Protein AF-A0A6B3N8L9-F1 (afdb_monomer_lite)

Foldseek 3Di:
DVVLVVCLVPADLEAEAADEPPDDQVVLCVQVVVQVSNVVSVRFKYKGFNGYFHPVLVVQLVVQLVVCLVVQHFNVVSLLRSLVSLCPDPPVRDNCSSVGIDMDGDDPRRGSDPDPPPCPPVLVVLVLVVLLCLLVVLQWDLQQDQAPPGHGDTFGLFLQDFFFWKFFQADLVPGGPDGPCVVVVVVVVVPPDPVVCVVVVVVPPDDDPPRDIDTVLVQDDFLAFEEEEEFPQQCLSSVLSNVSNLLSLVPHDPVSSPVSDDPDDTAPVSVSHDPANANEQEAEVLQCLPFDCVVAPLSSSLSVVVVVPDDPVSSVSVSVVVVVCLLVSRYAYEYEELVSNVDLVVSQVVLLRVCVSSVVSSRHHYYHYYYPQSCPSNVVSSSVHTYIYRFFDALVSLLSSQLSLLCRRDVVCSVVSSVQLSCQCHPVVVNVNLNSRNLSSVQVSSCCVPVVDDDPAVLVSLVSSLVSLQVSLPPDPDDGDDCLQQLLLLLQLLQVCVLVVHQWDFPVVSLVSLVVLCVVPVVSVSNVPDRSVVNVCCCVPRRVQKHFDNAFDQDPVRDTTTIMGGSDNVSSLSSPLVCLVVVRNVPPCVPLSVVLVVVQVVFDWDWDWDADVPDGIDTDTDGDDDSSVSVVVSSVVVVVPPD

Organism: NCBI:txid2607765

Sequence (643 aa):
DYFSEMFNQHRPSVVMLQACEGGTLSASQAFVGVASSIVEQNIPVVVAMQYEVNNSTASRFARRFYQQLAEDNPVDIAAQNGRRAIFNGPTQDRKRDFATPVIFMRVKDGYLFQSQEQINPNQQEIFIDYLSREAINHGSMPLPLLDSQGKPTSLPIEKLCIDLPLKLTHNPSHGIMGDVEDQGWLIRESFTSALLFDLAARSQSNQEGEEQTCRLSNQLESGARLVVVGDPGCGKTTLLSYLAHHYALRQLPEPLRNEFSTEQKESAFKDTLPDKPWITVTLVCRDLLEAKLDDGLIGLIKYQFRRRGYSDNKIQCLSDFIEQRMSRGEVLLLVDGLDEISIEEQRRKFAQFLDRQASMYAEMPMILTSRVVGFRGIQRVLDSFKHLNVAPLGIDEKKQFVEAWAKLVSAQDSALIVNQLESEVCYRREIAKLCENVLLLTLIAQMLLLDKQLSRRRVDVYRRAIQLMIERQRKGKGLPLIINEVCPHLEHLAYRMRLDGAQHWIETRVIEVIKDVRKHEKEVIELQRRTPDEWLDAVINQLGVLNIAGSSEEDERGLERHAIQFFHQSFQEYFAAQALRHNRGVYDNTGILSRLHQKVHELDIVERQIESLGTGQKIEPVVAGHWQEVVRFLISTLDQQGK

Radius of gyration: 32.93 Å; chains: 1; bounding box: 92×61×105 Å

pLDDT: mean 73.94, std 18.52, range [26.25, 98.12]

InterPro domains:
  IPR007111 NACHT nucleoside triphosphatase [PF05729] (226-406)
  IPR024983 CHAT domain [PF12770] (12-93)
  IPR027417 P-loop containing nucleoside triphosphate hydrolase [G3DSA:3.40.50.300] (177-387)
  IPR027417 P-loop containing nucleoside triphosphate hydrolase [SSF52540] (216-476)

Secondary structure (DSSP, 8-state):
-HHHHGGGT---SEEEE---TTS-HHHHHHHHHHHHHHHHTT-SEEEEESS---HHHHHHHHHHHHHHHHTT--HHHHHHHHHHHHHTS-TTS-TTGGG-EEEEE--SS--SS-------HHHHHHHHHHHHHHHHHHSEEEEEEE-TTS-EEEEEHHHH-----EEEEEBTTTB----HHHHHHHHHHT--HHHHHHHHHHH-SS------EE-SGGG--TT-EEEEE--TTSSHHHHHHHHHHHHHHHHS-HHHHHHHS--S---TTGGGS----PEEEEEEGGGGTT--GGGHHHHHHHHHHHHTT--HHHHHHHHHHHHHHHHTT-EEEEEE-GGG--SHHHHHHHHHHHHHHHHHTTTS-EEEEE-HHHHHTTGGGGTTSEEEEEPPP-HHHHHHHHHHHHHHH-TTTHHHHHHHHHIIIII-HHHHTGGGSHHHHHHHHHHHHHHSS--SSHHHHHHHHHHHHHHHGGGSSSPPP-HHHHHHHHHHHHHHHHHTT-SEEEHHHHHHHHHHHHHHSTT-GGGGSS-HHHHHHIIIIII-SEEEEEEEEE-TTS-EEEEEEESSHHHHHHHHHHHHHTTTT-SS-HHHHHHHHHHHHTS-EEEEEEEETTTEEEEEEEEPS-HHHHHHHHHHTTTTS--

Structure (mmCIF, N/CA/C/O backbone):
data_AF-A0A6B3N8L9-F1
#
_entry.id   AF-A0A6B3N8L9-F1
#
loop_
_atom_site.group_PDB
_atom_site.id
_atom_site.type_symbol
_atom_site.label_atom_id
_atom_site.label_alt_id
_atom_site.label_comp_id
_atom_site.label_asym_id
_atom_site.label_entity_id
_atom_site.label_seq_id
_atom_site.pdbx_PDB_ins_code
_atom_site.Cartn_x
_atom_site.Cartn_y
_atom_site.Cartn_z
_atom_site.occupancy
_atom_site.B_iso_or_equiv
_atom_site.auth_seq_id
_atom_site.auth_comp_id
_atom_site.auth_asym_id
_atom_site.auth_atom_id
_atom_site.pdbx_PDB_model_num
ATOM 1 N N . ASP A 1 1 ? -43.735 -13.382 22.989 1.00 52.44 1 ASP A N 1
ATOM 2 C CA . ASP A 1 1 ? -43.328 -13.029 21.615 1.00 52.44 1 ASP A CA 1
ATOM 3 C C . ASP A 1 1 ? -43.578 -11.555 21.301 1.00 52.44 1 ASP A C 1
ATOM 5 O O . ASP A 1 1 ? -42.611 -10.813 21.227 1.00 52.44 1 ASP A O 1
ATOM 9 N N . TYR A 1 2 ? -44.823 -11.060 21.273 1.00 62.78 2 TYR A N 1
ATOM 10 C CA . TYR A 1 2 ? -45.087 -9.629 20.994 1.00 62.78 2 TYR A CA 1
ATOM 11 C C . TYR A 1 2 ? -44.359 -8.639 21.937 1.00 62.78 2 TYR A C 1
ATOM 13 O O . TYR A 1 2 ? -43.758 -7.667 21.495 1.00 62.78 2 TYR A O 1
ATOM 21 N N . PHE A 1 3 ? -44.356 -8.896 23.252 1.00 65.88 3 PHE A N 1
ATOM 22 C CA . PHE A 1 3 ? -43.686 -8.017 24.226 1.00 65.88 3 PHE A CA 1
ATOM 23 C C . PHE A 1 3 ? -42.153 -8.025 24.095 1.00 65.88 3 PHE A C 1
ATOM 25 O O . PHE A 1 3 ? -41.511 -7.005 24.326 1.00 65.88 3 PHE A O 1
ATOM 32 N N . SER A 1 4 ? -41.557 -9.156 23.704 1.00 62.12 4 SER A N 1
ATOM 33 C CA . SER A 1 4 ? -40.111 -9.256 23.477 1.00 62.12 4 SER A CA 1
ATOM 34 C C . SER A 1 4 ? -39.675 -8.516 22.207 1.00 62.12 4 SER A C 1
ATOM 36 O O . SER A 1 4 ? -38.601 -7.925 22.197 1.00 62.12 4 SER A O 1
ATOM 38 N N . GLU A 1 5 ? -40.521 -8.469 21.172 1.00 64.56 5 GLU A N 1
ATOM 39 C CA . GLU A 1 5 ? -40.238 -7.742 19.924 1.00 64.56 5 GLU A CA 1
ATOM 40 C C . GLU A 1 5 ? -40.158 -6.218 20.115 1.00 64.56 5 GLU A C 1
ATOM 42 O O . GLU A 1 5 ? -39.411 -5.550 19.398 1.00 64.56 5 GLU A O 1
ATOM 47 N N . MET A 1 6 ? -40.848 -5.654 21.117 1.00 64.88 6 MET A N 1
ATOM 48 C CA . MET A 1 6 ? -40.787 -4.215 21.426 1.00 64.88 6 MET A CA 1
ATOM 49 C C . MET A 1 6 ? -39.374 -3.739 21.813 1.00 64.88 6 MET A C 1
ATOM 51 O O . MET A 1 6 ? -39.039 -2.568 21.616 1.00 64.88 6 MET A O 1
ATOM 55 N N . PHE A 1 7 ? -38.518 -4.636 22.311 1.00 65.50 7 PHE A N 1
ATOM 56 C CA . PHE A 1 7 ? -37.141 -4.314 22.699 1.00 65.50 7 PHE A CA 1
ATOM 57 C C . PHE A 1 7 ? -36.158 -4.245 21.519 1.00 65.50 7 PHE A C 1
ATOM 59 O O . PHE A 1 7 ? -35.003 -3.862 21.700 1.00 65.50 7 PHE A O 1
ATOM 66 N N . ASN A 1 8 ? -36.605 -4.530 20.292 1.00 63.41 8 ASN A N 1
ATOM 67 C CA . ASN A 1 8 ? -35.781 -4.329 19.098 1.00 63.41 8 ASN A CA 1
ATOM 68 C C . ASN A 1 8 ? -35.547 -2.844 18.779 1.00 63.41 8 ASN A C 1
ATOM 70 O O . ASN A 1 8 ? -34.531 -2.517 18.171 1.00 63.41 8 ASN A O 1
ATOM 74 N N . GLN A 1 9 ? -36.444 -1.951 19.217 1.00 61.16 9 GLN A N 1
ATOM 75 C CA . GLN A 1 9 ? -36.319 -0.501 19.010 1.00 61.16 9 GLN A CA 1
ATOM 76 C C . GLN A 1 9 ? -35.618 0.216 20.173 1.00 61.16 9 GLN A C 1
ATOM 78 O O . GLN A 1 9 ? -34.872 1.162 19.944 1.00 61.16 9 GLN A O 1
ATOM 83 N N . HIS A 1 10 ? -35.837 -0.231 21.414 1.00 63.59 10 HIS A N 1
ATOM 84 C CA . HIS A 1 10 ? -35.222 0.335 22.619 1.00 63.59 10 HIS A CA 1
ATOM 85 C C . HIS A 1 10 ? -34.675 -0.797 23.491 1.00 63.59 10 HIS A C 1
ATOM 87 O O . HIS A 1 10 ? -35.439 -1.645 23.950 1.00 63.59 10 HIS A O 1
ATOM 93 N N . ARG A 1 11 ? -33.359 -0.797 23.736 1.00 75.25 11 ARG A N 1
ATOM 94 C CA . ARG A 1 11 ? -32.646 -1.873 24.444 1.00 75.25 11 ARG A CA 1
ATOM 95 C C . ARG A 1 11 ? -32.203 -1.431 25.844 1.00 75.25 11 ARG A C 1
ATOM 97 O O . ARG A 1 11 ? -31.088 -0.935 25.993 1.00 75.25 11 ARG A O 1
ATOM 104 N N . PRO A 1 12 ? -33.050 -1.563 26.878 1.00 81.88 12 PRO A N 1
ATOM 105 C CA . PRO A 1 12 ? -32.635 -1.290 28.250 1.00 81.88 12 PRO A CA 1
ATOM 106 C C . PRO A 1 12 ? -31.583 -2.304 28.724 1.00 81.88 12 PRO A C 1
ATOM 108 O O . PRO A 1 12 ? -31.676 -3.492 28.426 1.00 81.88 12 PRO A O 1
ATOM 111 N N . SER A 1 13 ? -30.611 -1.859 29.526 1.00 83.06 13 SER A N 1
ATOM 112 C CA . SER A 1 13 ? -29.574 -2.749 30.078 1.00 83.06 13 SER A CA 1
ATOM 113 C C . SER A 1 13 ? -30.120 -3.738 31.115 1.00 83.06 13 SER A C 1
ATOM 115 O O . SER A 1 13 ? -29.553 -4.809 31.319 1.00 83.06 13 SER A O 1
ATOM 117 N N . VAL A 1 14 ? -31.231 -3.380 31.767 1.00 87.75 14 VAL A N 1
ATOM 118 C CA . VAL A 1 14 ? -31.923 -4.199 32.767 1.00 87.75 14 VAL A CA 1
ATOM 119 C C . VAL A 1 14 ? -33.425 -4.133 32.529 1.00 87.75 14 VAL A C 1
ATOM 121 O O . VAL A 1 14 ? -33.992 -3.042 32.493 1.00 87.75 14 VAL A O 1
ATOM 124 N N . VAL A 1 15 ? -34.082 -5.290 32.467 1.00 88.50 15 VAL A N 1
ATOM 125 C CA . VAL A 1 15 ? -35.550 -5.405 32.506 1.00 88.50 15 VAL A CA 1
ATOM 126 C C . VAL A 1 15 ? -35.963 -6.134 33.782 1.00 88.50 15 VAL A C 1
ATOM 128 O O . VAL A 1 15 ? -35.418 -7.186 34.101 1.00 88.50 15 VAL A O 1
ATOM 131 N N . MET A 1 16 ? -36.936 -5.598 34.520 1.00 87.88 16 MET A N 1
ATOM 132 C CA . MET A 1 16 ? -37.490 -6.252 35.709 1.00 87.88 16 MET A CA 1
ATOM 133 C C . MET A 1 16 ? -38.973 -6.569 35.500 1.00 87.88 16 MET A C 1
ATOM 135 O O . MET A 1 16 ? -39.784 -5.662 35.336 1.00 87.88 16 MET A O 1
ATOM 139 N N . LEU A 1 17 ? -39.325 -7.855 35.523 1.00 85.56 17 LEU A N 1
ATOM 140 C CA . LEU A 1 17 ? -40.692 -8.357 35.390 1.00 85.56 17 LEU A CA 1
ATOM 141 C C . LEU A 1 17 ? -41.288 -8.612 36.781 1.00 85.56 17 LEU A C 1
ATOM 143 O O . LEU A 1 17 ? -40.797 -9.464 37.529 1.00 85.56 17 LEU A O 1
ATOM 147 N N . GLN A 1 18 ? -42.344 -7.873 37.127 1.00 77.00 18 GLN A N 1
ATOM 148 C CA . GLN A 1 18 ? -43.022 -7.953 38.425 1.00 77.00 18 GLN A CA 1
ATOM 149 C C . GLN A 1 18 ? -44.478 -8.415 38.257 1.00 77.00 18 GLN A C 1
ATOM 151 O O . GLN A 1 18 ? -45.218 -7.853 37.452 1.00 77.00 18 GLN A O 1
ATOM 156 N N . ALA A 1 19 ? -44.893 -9.419 39.038 1.00 63.34 19 ALA A N 1
ATOM 157 C CA . ALA A 1 19 ? -46.293 -9.823 39.189 1.00 63.34 19 ALA A CA 1
ATOM 158 C C . ALA A 1 19 ? -46.851 -9.223 40.489 1.00 63.34 19 ALA A C 1
ATOM 160 O O . ALA A 1 19 ? -46.393 -9.592 41.570 1.00 63.34 19 ALA A O 1
ATOM 161 N N . CYS A 1 20 ? -47.814 -8.304 40.397 1.00 57.25 20 CYS A N 1
ATOM 162 C CA . CYS A 1 20 ? -48.511 -7.759 41.567 1.00 57.25 20 CYS A CA 1
ATOM 163 C C . CYS A 1 20 ? -49.583 -8.744 42.072 1.00 57.25 20 CYS A C 1
ATOM 165 O O . CYS A 1 20 ? -50.120 -9.520 41.285 1.00 57.25 20 CYS A O 1
ATOM 167 N N . GLU A 1 21 ? -49.983 -8.625 43.343 1.00 50.91 21 GLU A N 1
ATOM 168 C CA . GLU A 1 21 ? -51.028 -9.425 44.030 1.00 50.91 21 GLU A CA 1
ATOM 169 C C . GLU A 1 21 ? -52.417 -9.470 43.340 1.00 50.91 21 GLU A C 1
ATOM 171 O O . GLU A 1 21 ? -53.303 -10.189 43.788 1.00 50.91 21 GLU A O 1
ATOM 176 N N . GLY A 1 22 ? -52.635 -8.710 42.259 1.00 51.59 22 GLY A N 1
ATOM 177 C CA . GLY A 1 22 ? -53.852 -8.758 41.436 1.00 51.59 22 GLY A CA 1
ATOM 178 C C . GLY A 1 22 ? -53.765 -9.651 40.187 1.00 51.59 22 GLY A C 1
ATOM 179 O O . GLY A 1 22 ? -54.732 -9.719 39.431 1.00 51.59 22 GLY A O 1
ATOM 180 N N . GLY A 1 23 ? -52.617 -10.286 39.923 1.00 51.19 23 GLY A N 1
ATOM 181 C CA . GLY A 1 23 ? -52.418 -11.218 38.807 1.00 51.19 23 GLY A CA 1
ATOM 182 C C . GLY A 1 23 ? -52.757 -12.660 39.189 1.00 51.19 23 GLY A C 1
ATOM 183 O O . GLY A 1 23 ? -52.690 -13.025 40.353 1.00 51.19 23 GLY A O 1
ATOM 184 N N . THR A 1 24 ? -53.133 -13.498 38.220 1.00 51.50 24 THR A N 1
ATOM 185 C CA . THR A 1 24 ? -53.333 -14.936 38.471 1.00 51.50 24 THR A CA 1
ATOM 186 C C . THR A 1 24 ? -51.985 -15.658 38.590 1.00 51.50 24 THR A C 1
ATOM 188 O O . THR A 1 24 ? -51.046 -15.312 37.874 1.00 51.50 24 THR A O 1
ATOM 191 N N . LEU A 1 25 ? -51.913 -16.738 39.381 1.00 50.72 25 LEU A N 1
ATOM 192 C CA . LEU A 1 25 ? -50.757 -17.655 39.493 1.00 50.72 25 LEU A CA 1
ATOM 193 C C . LEU A 1 25 ? -50.163 -18.107 38.137 1.00 50.72 25 LEU A C 1
ATOM 195 O O . LEU A 1 25 ? -48.996 -18.485 38.070 1.00 50.72 25 LEU A O 1
ATOM 199 N N . SER A 1 26 ? -50.941 -18.051 37.049 1.00 54.88 26 SER A N 1
ATOM 200 C CA . SER A 1 26 ? -50.473 -18.346 35.686 1.00 54.88 26 SER A CA 1
ATOM 201 C C . SER A 1 26 ? -49.479 -17.310 35.129 1.00 54.88 26 SER A C 1
ATOM 203 O O . SER A 1 26 ? -48.618 -17.656 34.322 1.00 54.88 26 SER A O 1
ATOM 205 N N . ALA A 1 27 ? -49.545 -16.053 35.584 1.00 57.97 27 ALA A N 1
ATOM 206 C CA . ALA A 1 27 ? -48.723 -14.954 35.078 1.00 57.97 27 ALA A CA 1
ATOM 207 C C . ALA A 1 27 ? -47.275 -14.992 35.602 1.00 57.97 27 ALA A C 1
ATOM 209 O O . ALA A 1 27 ? -46.342 -14.709 34.853 1.00 57.97 27 ALA A O 1
ATOM 210 N N . SER A 1 28 ? -47.062 -15.388 36.861 1.00 58.94 28 SER A N 1
ATOM 211 C CA . SER A 1 28 ? -45.720 -15.479 37.463 1.00 58.94 28 SER A CA 1
ATOM 212 C C . SER A 1 28 ? -44.888 -16.617 36.857 1.00 58.94 28 SER A C 1
ATOM 214 O O . SER A 1 28 ? -43.706 -16.436 36.568 1.00 58.94 28 SER A O 1
ATOM 216 N N . GLN A 1 29 ? -45.519 -17.754 36.547 1.00 61.03 29 GLN A N 1
ATOM 217 C CA . GLN A 1 29 ? -44.876 -18.842 35.801 1.00 61.03 29 GLN A CA 1
ATOM 218 C C . GLN A 1 29 ? -44.594 -18.458 34.339 1.00 61.03 29 GLN A C 1
ATOM 220 O O . GLN A 1 29 ? -43.542 -18.817 33.806 1.00 61.03 29 GLN A O 1
ATOM 225 N N . ALA A 1 30 ? -45.473 -17.671 33.705 1.00 60.91 30 ALA A N 1
ATOM 226 C CA . ALA A 1 30 ? -45.248 -17.162 32.352 1.00 60.91 30 ALA A CA 1
ATOM 227 C C . ALA A 1 30 ? -44.034 -16.215 32.266 1.00 60.91 30 ALA A C 1
ATOM 229 O O . ALA A 1 30 ? -43.333 -16.210 31.252 1.00 60.91 30 ALA A O 1
ATOM 230 N N . PHE A 1 31 ? -43.718 -15.461 33.327 1.00 69.75 31 PHE A N 1
ATOM 231 C CA . PHE A 1 31 ? -42.581 -14.533 33.324 1.00 69.75 31 PHE A CA 1
ATOM 232 C C . PHE A 1 31 ? -41.213 -15.203 33.246 1.00 69.75 31 PHE A C 1
ATOM 234 O O . PHE A 1 31 ? -40.304 -14.611 32.677 1.00 69.75 31 PHE A O 1
ATOM 241 N N . VAL A 1 32 ? -41.053 -16.434 33.730 1.00 68.38 32 VAL A N 1
ATOM 242 C CA . VAL A 1 32 ? -39.800 -17.198 33.574 1.00 68.38 32 VAL A CA 1
ATOM 243 C C . VAL A 1 32 ? -39.553 -17.529 32.091 1.00 68.38 32 VAL A C 1
ATOM 245 O O . VAL A 1 32 ? -38.437 -17.373 31.590 1.00 68.38 32 VAL A O 1
ATOM 248 N N . GLY A 1 33 ? -40.608 -17.915 31.362 1.00 72.75 33 GLY A N 1
ATOM 249 C CA . GLY A 1 33 ? -40.542 -18.175 29.918 1.00 72.75 33 GLY A CA 1
ATOM 250 C C . GLY A 1 33 ? -40.330 -16.901 29.093 1.00 72.75 33 GLY A C 1
ATOM 251 O O . GLY A 1 33 ? -39.478 -16.862 28.202 1.00 72.75 33 GLY A O 1
ATOM 252 N N . VAL A 1 34 ? -41.037 -15.821 29.442 1.00 78.94 34 VAL A N 1
ATOM 253 C CA . VAL A 1 34 ? -40.865 -14.507 28.801 1.00 78.94 34 VAL A CA 1
ATOM 254 C C . VAL A 1 34 ? -39.475 -13.929 29.081 1.00 78.94 34 VAL A C 1
ATOM 256 O O . VAL A 1 34 ? -38.860 -13.387 28.171 1.00 78.94 34 VAL A O 1
ATOM 259 N N . ALA A 1 35 ? -38.937 -14.077 30.293 1.00 82.31 35 ALA A N 1
ATOM 260 C CA . ALA A 1 35 ? -37.607 -13.578 30.641 1.00 82.31 35 ALA A CA 1
ATOM 261 C C . ALA A 1 35 ? -36.502 -14.236 29.813 1.00 82.31 35 ALA A C 1
ATOM 263 O O . ALA A 1 35 ? -35.620 -13.537 29.320 1.00 82.31 35 ALA A O 1
ATOM 264 N N . SER A 1 36 ? -36.593 -15.552 29.603 1.00 80.00 36 SER A N 1
ATOM 265 C CA . SER A 1 36 ? -35.663 -16.284 28.734 1.00 80.00 36 SER A CA 1
ATOM 266 C C . SER A 1 36 ? -35.708 -15.736 27.302 1.00 80.00 36 SER A C 1
ATOM 268 O O . SER A 1 36 ? -34.669 -15.409 26.734 1.00 80.00 36 SER A O 1
ATOM 270 N N . SER A 1 37 ? -36.916 -15.502 26.776 1.00 80.56 37 SER A N 1
ATOM 271 C CA . SER A 1 37 ? -37.121 -14.940 25.431 1.00 80.56 37 SER A CA 1
ATOM 272 C C . SER A 1 37 ? -36.623 -13.491 25.304 1.00 80.56 37 SER A C 1
ATOM 274 O O . SER A 1 37 ? -36.092 -13.103 24.270 1.00 80.56 37 SER A O 1
ATOM 276 N N . ILE A 1 38 ? -36.764 -12.664 26.349 1.00 83.00 38 ILE A N 1
ATOM 277 C CA . ILE A 1 38 ? -36.260 -11.277 26.353 1.00 83.00 38 ILE A CA 1
ATOM 278 C C . ILE A 1 38 ? -34.725 -11.254 26.368 1.00 83.00 38 ILE A C 1
ATOM 280 O O . ILE A 1 38 ? -34.119 -10.443 25.671 1.00 83.00 38 ILE A O 1
ATOM 284 N N . VAL A 1 39 ? -34.083 -12.152 27.122 1.00 82.56 39 VAL A N 1
ATOM 285 C CA . VAL A 1 39 ? -32.616 -12.267 27.127 1.00 82.56 39 VAL A CA 1
ATOM 286 C C . VAL A 1 39 ? -32.080 -12.700 25.759 1.00 82.56 39 VAL A C 1
ATOM 288 O O . VAL A 1 39 ? -31.029 -12.217 25.334 1.00 82.56 39 VAL A O 1
ATOM 291 N N . GLU A 1 40 ? -32.807 -13.546 25.026 1.00 79.19 40 GLU A N 1
ATOM 292 C CA . GLU A 1 40 ? -32.462 -13.919 23.647 1.00 79.19 40 GLU A CA 1
ATOM 293 C C . GLU A 1 40 ? -32.507 -12.730 22.665 1.00 79.19 40 GLU A C 1
ATOM 295 O O . GLU A 1 40 ? -31.753 -12.721 21.695 1.00 79.19 40 GLU A O 1
ATOM 300 N N . GLN A 1 41 ? -33.279 -11.673 22.953 1.00 77.88 41 GLN A N 1
ATOM 301 C CA . GLN A 1 41 ? -33.358 -10.438 22.149 1.00 77.88 41 GLN A CA 1
ATOM 302 C C . GLN A 1 41 ? -32.256 -9.405 22.481 1.00 77.88 41 GLN A C 1
ATOM 304 O O . GLN A 1 41 ? -32.449 -8.199 22.335 1.00 77.88 41 GLN A O 1
ATOM 309 N N . ASN A 1 42 ? -31.074 -9.856 22.916 1.00 72.75 42 ASN A N 1
ATOM 310 C CA . ASN A 1 42 ? -29.923 -9.012 23.283 1.00 72.75 42 ASN A CA 1
ATOM 311 C C . ASN A 1 42 ? -30.150 -8.050 24.468 1.00 72.75 42 ASN A C 1
ATOM 313 O O . ASN A 1 42 ? -29.452 -7.040 24.578 1.00 72.75 42 ASN A O 1
ATOM 317 N N . ILE A 1 43 ? -31.066 -8.364 25.389 1.00 83.00 43 ILE A N 1
ATOM 318 C CA . ILE A 1 43 ? -31.145 -7.663 26.678 1.00 83.00 43 ILE A CA 1
ATOM 319 C C . ILE A 1 43 ? -30.102 -8.253 27.646 1.00 83.00 43 ILE A C 1
ATOM 321 O O . ILE A 1 43 ? -30.127 -9.463 27.887 1.00 83.00 43 ILE A O 1
ATOM 325 N N . PRO A 1 44 ? -29.188 -7.441 28.221 1.00 85.19 44 PRO A N 1
ATOM 326 C CA . PRO A 1 44 ? -28.083 -7.954 29.036 1.00 85.19 44 PRO A CA 1
ATOM 327 C C . PRO A 1 44 ? -28.533 -8.724 30.282 1.00 85.19 44 PRO A C 1
ATOM 329 O O . PRO A 1 44 ? -27.976 -9.784 30.588 1.00 85.19 44 PRO A O 1
ATOM 332 N N . VAL A 1 45 ? -29.530 -8.188 30.996 1.00 90.75 45 VAL A N 1
ATOM 333 C CA . VAL A 1 45 ? -30.033 -8.733 32.262 1.00 90.75 45 VAL A CA 1
ATOM 334 C C . VAL A 1 45 ? -31.550 -8.598 32.343 1.00 90.75 45 VAL A C 1
ATOM 336 O O . VAL A 1 45 ? -32.107 -7.514 32.161 1.00 90.75 45 VAL A O 1
ATOM 339 N N . VAL A 1 46 ? -32.216 -9.694 32.701 1.00 90.38 46 VAL A N 1
ATOM 340 C CA . VAL A 1 46 ? -33.641 -9.724 33.033 1.00 90.38 46 VAL A CA 1
ATOM 341 C C . VAL A 1 46 ? -33.822 -10.320 34.423 1.00 90.38 46 VAL A C 1
ATOM 343 O O . VAL A 1 46 ? -33.351 -11.418 34.710 1.00 90.38 46 VAL A O 1
ATOM 346 N N . VAL A 1 47 ? -34.531 -9.607 35.293 1.00 90.44 47 VAL A N 1
ATOM 347 C CA . VAL A 1 47 ? -34.959 -10.119 36.598 1.00 90.44 47 VAL A CA 1
ATOM 348 C C . VAL A 1 47 ? -36.443 -10.447 36.529 1.00 90.44 47 VAL A C 1
ATOM 350 O O . VAL A 1 47 ? -37.242 -9.574 36.204 1.00 90.44 47 VAL A O 1
ATOM 353 N N . ALA A 1 48 ? -36.825 -11.675 36.867 1.00 89.44 48 ALA A N 1
ATOM 354 C CA . ALA A 1 48 ? -38.219 -12.108 36.888 1.00 89.44 48 ALA A CA 1
ATOM 355 C C . ALA A 1 48 ? -38.620 -12.644 38.264 1.00 89.44 48 ALA A C 1
ATOM 357 O O . ALA A 1 48 ? -37.877 -13.398 38.892 1.00 89.44 48 ALA A O 1
ATOM 358 N N . MET A 1 49 ? -39.811 -12.264 38.725 1.00 85.81 49 MET A N 1
ATOM 359 C CA . MET A 1 49 ? -40.402 -12.801 39.953 1.00 85.81 49 MET A CA 1
ATOM 360 C C . MET A 1 49 ? -41.100 -14.136 39.652 1.00 85.81 49 MET A C 1
ATOM 362 O O . MET A 1 49 ? -42.117 -14.157 38.963 1.00 85.81 49 MET A O 1
ATOM 366 N N . GLN A 1 50 ? -40.558 -15.247 40.162 1.00 77.25 50 GLN A N 1
ATOM 367 C CA . GLN A 1 50 ? -41.076 -16.605 39.918 1.00 77.25 50 GLN A CA 1
ATOM 368 C C . GLN A 1 50 ? -42.415 -16.898 40.626 1.00 77.25 50 GLN A C 1
ATOM 370 O O . GLN A 1 50 ? -43.170 -17.765 40.191 1.00 77.25 50 GLN A O 1
ATOM 375 N N . TYR A 1 51 ? -42.717 -16.182 41.710 1.00 77.75 51 TYR A N 1
ATOM 376 C CA . TYR A 1 51 ? -43.936 -16.312 42.510 1.00 77.75 51 TYR A CA 1
ATOM 377 C C . TYR A 1 51 ? -44.572 -14.935 42.727 1.00 77.75 51 TYR A C 1
ATOM 379 O O . TYR A 1 51 ? -43.928 -13.903 42.530 1.00 77.75 51 TYR A O 1
ATOM 387 N N . GLU A 1 52 ? -45.835 -14.914 43.149 1.00 73.88 52 GLU A N 1
ATOM 388 C CA . GLU A 1 52 ? -46.497 -13.677 43.568 1.00 73.88 52 GLU A CA 1
ATOM 389 C C . GLU A 1 52 ? -45.798 -13.084 44.796 1.00 73.88 52 GLU A C 1
ATOM 391 O O . GLU A 1 52 ? -45.504 -13.788 45.765 1.00 73.88 52 GLU A O 1
ATOM 396 N N . VAL A 1 53 ? -45.529 -11.780 44.739 1.00 77.06 53 VAL A N 1
ATOM 397 C CA . VAL A 1 53 ? -44.903 -11.011 45.818 1.00 77.06 53 VAL A CA 1
ATOM 398 C C . VAL A 1 53 ? -45.660 -9.714 46.028 1.00 77.06 53 VAL A C 1
ATOM 400 O O . VAL A 1 53 ? -46.184 -9.122 45.084 1.00 77.06 53 VAL A O 1
ATOM 403 N N . ASN A 1 54 ? -45.682 -9.237 47.270 1.00 80.38 54 ASN A N 1
ATOM 404 C CA . ASN A 1 54 ? -46.244 -7.927 47.553 1.00 80.38 54 ASN A CA 1
ATOM 405 C C . ASN A 1 54 ? -45.384 -6.816 46.907 1.00 80.38 54 ASN A C 1
ATOM 407 O O . ASN A 1 54 ? -44.165 -6.944 46.717 1.00 80.38 54 ASN A O 1
ATOM 411 N N . ASN A 1 55 ? -46.014 -5.682 46.593 1.00 80.50 55 ASN A N 1
ATOM 412 C CA . ASN A 1 55 ? -45.319 -4.551 45.968 1.00 80.50 55 ASN A CA 1
ATOM 413 C C . ASN A 1 55 ? -44.193 -3.995 46.852 1.00 80.50 55 ASN A C 1
ATOM 415 O O . ASN A 1 55 ? -43.186 -3.506 46.335 1.00 80.50 55 ASN A O 1
ATOM 419 N N . SER A 1 56 ? -44.321 -4.085 48.179 1.00 82.88 56 SER A N 1
ATOM 420 C CA . SER A 1 56 ? -43.284 -3.650 49.122 1.00 82.88 56 SER A CA 1
ATOM 421 C C . SER A 1 56 ? -42.007 -4.493 49.045 1.00 82.88 56 SER A C 1
ATOM 423 O O . SER A 1 56 ? -40.910 -3.943 49.137 1.00 82.88 56 SER A O 1
ATOM 425 N N . THR A 1 57 ? -42.127 -5.799 48.821 1.00 84.31 57 THR A N 1
ATOM 426 C CA . THR A 1 57 ? -41.033 -6.767 48.663 1.00 84.31 57 THR A CA 1
ATOM 427 C C . THR A 1 57 ? -40.351 -6.554 47.326 1.00 84.31 57 THR A C 1
ATOM 429 O O . THR A 1 57 ? -39.128 -6.395 47.284 1.00 84.31 57 THR A O 1
ATOM 432 N N . ALA A 1 58 ? -41.133 -6.454 46.246 1.00 84.69 58 ALA A N 1
ATOM 433 C CA . ALA A 1 58 ? -40.612 -6.171 44.912 1.00 84.69 58 ALA A CA 1
ATOM 434 C C . ALA A 1 58 ? -39.863 -4.826 44.872 1.00 84.69 58 ALA A C 1
ATOM 436 O O . ALA A 1 58 ? -38.736 -4.751 44.380 1.00 84.69 58 ALA A O 1
ATOM 437 N N . SER A 1 59 ? -40.433 -3.784 45.486 1.00 87.06 59 SER A N 1
ATOM 438 C CA . SER A 1 59 ? -39.802 -2.461 45.592 1.00 87.06 59 SER A CA 1
ATOM 439 C C . SER A 1 59 ? -38.524 -2.489 46.426 1.00 87.06 59 SER A C 1
ATOM 441 O O . SER A 1 59 ? -37.547 -1.816 46.095 1.00 87.06 59 SER A O 1
ATOM 443 N N . ARG A 1 60 ? -38.491 -3.275 47.509 1.00 88.50 60 ARG A N 1
ATOM 444 C CA . ARG A 1 60 ? -37.296 -3.401 48.351 1.00 88.50 60 ARG A CA 1
ATOM 445 C C . ARG A 1 60 ? -36.163 -4.109 47.623 1.00 88.50 60 ARG A C 1
ATOM 447 O O . ARG A 1 60 ? -35.025 -3.642 47.702 1.00 88.50 60 ARG A O 1
ATOM 454 N N . PHE A 1 61 ? -36.478 -5.191 46.912 1.00 91.12 61 PHE A N 1
ATOM 455 C CA . PHE A 1 61 ? -35.520 -5.857 46.040 1.00 91.12 61 PHE A CA 1
ATOM 456 C C . PHE A 1 61 ? -34.982 -4.879 45.003 1.00 91.12 61 PHE A C 1
ATOM 458 O O . PHE A 1 61 ? -33.776 -4.662 44.963 1.00 91.12 61 PHE A O 1
ATOM 465 N N . ALA A 1 62 ? -35.868 -4.235 44.235 1.00 91.44 62 ALA A N 1
ATOM 466 C CA . ALA A 1 62 ? -35.487 -3.309 43.174 1.00 91.44 62 ALA A CA 1
ATOM 467 C C . ALA A 1 62 ? -34.590 -2.184 43.702 1.00 91.44 62 ALA A C 1
ATOM 469 O O . ALA A 1 62 ? -33.532 -1.924 43.137 1.00 91.44 62 ALA A O 1
ATOM 470 N N . ARG A 1 63 ? -34.949 -1.572 44.838 1.00 91.94 63 ARG A N 1
ATOM 471 C CA . ARG A 1 63 ? -34.148 -0.509 45.455 1.00 91.94 63 ARG A CA 1
ATOM 472 C C . ARG A 1 63 ? -32.733 -0.974 45.784 1.00 91.94 63 ARG A C 1
ATOM 474 O O . ARG A 1 63 ? -31.784 -0.271 45.463 1.00 91.94 63 ARG A O 1
ATOM 481 N N . ARG A 1 64 ? -32.577 -2.126 46.442 1.00 92.25 64 ARG A N 1
ATOM 482 C CA . ARG A 1 64 ? -31.245 -2.629 46.814 1.00 92.25 64 ARG A CA 1
ATOM 483 C C . ARG A 1 64 ? -30.461 -3.148 45.617 1.00 92.25 64 ARG A C 1
ATOM 485 O O . ARG A 1 64 ? -29.264 -2.905 45.552 1.00 92.25 64 ARG A O 1
ATOM 492 N N . PHE A 1 65 ? -31.135 -3.774 44.663 1.00 93.25 65 PHE A N 1
ATOM 493 C CA . PHE A 1 65 ? -30.551 -4.222 43.407 1.00 93.25 65 PHE A CA 1
ATOM 494 C C . PHE A 1 65 ? -29.972 -3.045 42.610 1.00 93.25 65 PHE A C 1
ATOM 496 O O . PHE A 1 65 ? -28.777 -3.025 42.336 1.00 93.25 65 PHE A O 1
ATOM 503 N N . TYR A 1 66 ? -30.775 -2.013 42.332 1.00 91.81 66 TYR A N 1
ATOM 504 C CA . TYR A 1 66 ? -30.305 -0.834 41.602 1.00 91.81 66 TYR A CA 1
ATOM 505 C C . TYR A 1 66 ? -29.253 -0.028 42.372 1.00 91.81 66 TYR A C 1
ATOM 507 O O . TYR A 1 66 ? -28.359 0.522 41.742 1.00 91.81 66 TYR A O 1
ATOM 515 N N . GLN A 1 67 ? -29.303 0.017 43.710 1.00 90.75 67 GLN A N 1
ATOM 516 C CA . GLN A 1 67 ? -28.232 0.634 44.508 1.00 90.75 67 GLN A CA 1
ATOM 517 C C . GLN A 1 67 ? -26.886 -0.062 44.300 1.00 90.75 67 GLN A C 1
ATOM 519 O O . GLN A 1 67 ? -25.887 0.606 44.077 1.00 90.75 67 GLN A O 1
ATOM 524 N N . GLN A 1 68 ? -26.858 -1.394 44.336 1.00 91.88 68 GLN A N 1
ATOM 525 C CA . GLN A 1 68 ? -25.620 -2.148 44.135 1.00 91.88 68 GLN A CA 1
ATOM 526 C C . GLN A 1 68 ? -25.088 -2.015 42.708 1.00 91.88 68 GLN A C 1
ATOM 528 O O . GLN A 1 68 ? -23.880 -1.897 42.532 1.00 91.88 68 GLN A O 1
ATOM 533 N N . LEU A 1 69 ? -25.979 -1.970 41.714 1.00 89.31 69 LEU A N 1
ATOM 534 C CA . LEU A 1 69 ? -25.595 -1.690 40.331 1.00 89.31 69 LEU A CA 1
ATOM 535 C C . LEU A 1 69 ? -25.045 -0.268 40.149 1.00 89.31 69 LEU A C 1
ATOM 537 O O . LEU A 1 69 ? -24.105 -0.076 39.391 1.00 89.31 69 LEU A O 1
ATOM 541 N N . ALA A 1 70 ? -25.607 0.725 40.844 1.00 85.50 70 ALA A N 1
ATOM 542 C CA . ALA A 1 70 ? -25.101 2.100 40.822 1.00 85.50 70 ALA A CA 1
ATOM 543 C C . ALA A 1 70 ? -23.732 2.245 41.516 1.00 85.50 70 ALA A C 1
ATOM 545 O O . ALA A 1 70 ? -22.994 3.178 41.221 1.00 85.50 70 ALA A O 1
ATOM 546 N N . GLU A 1 71 ? -23.400 1.323 42.420 1.00 82.69 71 GLU A N 1
ATOM 547 C CA . GLU A 1 71 ? -22.091 1.188 43.074 1.00 82.69 71 GLU A CA 1
ATOM 548 C C . GLU A 1 71 ? -21.102 0.323 42.261 1.00 82.69 71 GLU A C 1
ATOM 550 O O . GLU A 1 71 ? -20.072 -0.076 42.795 1.00 82.69 71 GLU A O 1
ATOM 555 N N . ASP A 1 72 ? -21.411 0.025 40.993 1.00 80.44 72 ASP A N 1
ATOM 556 C CA . ASP A 1 72 ? -20.579 -0.766 40.071 1.00 80.44 72 ASP A CA 1
ATOM 557 C C . ASP A 1 72 ? -20.307 -2.210 40.533 1.00 80.44 72 ASP A C 1
ATOM 559 O O . ASP A 1 72 ? -19.278 -2.811 40.234 1.00 80.44 72 ASP A O 1
ATOM 563 N N . ASN A 1 73 ? -21.238 -2.802 41.288 1.00 85.19 73 ASN A N 1
ATOM 564 C CA . ASN A 1 73 ? -21.141 -4.214 41.645 1.00 85.19 73 ASN A CA 1
ATOM 565 C C . ASN A 1 73 ? -21.713 -5.113 40.533 1.00 85.19 73 ASN A C 1
ATOM 567 O O . ASN A 1 73 ? -22.712 -4.748 39.901 1.00 85.19 73 ASN A O 1
ATOM 571 N N . PRO A 1 74 ? -21.173 -6.337 40.372 1.00 87.81 74 PRO A N 1
ATOM 572 C CA . PRO A 1 74 ? -21.752 -7.368 39.521 1.00 87.81 74 PRO A CA 1
ATOM 573 C C . PRO A 1 74 ? -23.237 -7.636 39.797 1.00 87.81 74 PRO A C 1
ATOM 575 O O . PRO A 1 74 ? -23.724 -7.540 40.927 1.00 87.81 74 PRO A O 1
ATOM 578 N N . VAL A 1 75 ? -23.965 -8.034 38.760 1.00 90.62 75 VAL A N 1
ATOM 579 C CA . VAL A 1 75 ? -25.410 -8.304 38.780 1.00 90.62 75 VAL A CA 1
ATOM 580 C C . VAL A 1 75 ? -25.792 -9.403 39.767 1.00 90.62 75 VAL A C 1
ATOM 582 O O . VAL A 1 75 ? -26.824 -9.304 40.436 1.00 90.62 75 VAL A O 1
ATOM 585 N N . ASP A 1 76 ? -24.980 -10.448 39.880 1.00 87.94 76 ASP A N 1
ATOM 586 C CA . ASP A 1 76 ? -25.178 -11.540 40.831 1.00 87.94 76 ASP A CA 1
ATOM 587 C C . ASP A 1 76 ? -25.029 -11.049 42.282 1.00 87.94 76 ASP A C 1
ATOM 589 O O . ASP A 1 76 ? -25.896 -11.330 43.118 1.00 87.94 76 ASP A O 1
ATOM 593 N N . ILE A 1 77 ? -24.016 -10.222 42.565 1.00 87.44 77 ILE A N 1
ATOM 594 C CA . ILE A 1 77 ? -23.831 -9.545 43.857 1.00 87.44 77 ILE A CA 1
ATOM 595 C C . ILE A 1 77 ? -25.001 -8.601 44.152 1.00 87.44 77 ILE A C 1
ATOM 597 O O . ILE A 1 77 ? -25.542 -8.600 45.267 1.00 87.44 77 ILE A O 1
ATOM 601 N N . ALA A 1 78 ? -25.443 -7.828 43.161 1.00 92.56 78 ALA A N 1
ATOM 602 C CA . ALA A 1 78 ? -26.564 -6.910 43.296 1.00 92.56 78 ALA A CA 1
ATOM 603 C C . ALA A 1 78 ? -27.860 -7.648 43.649 1.00 92.56 78 ALA A C 1
ATOM 605 O O . ALA A 1 78 ? -28.584 -7.259 44.573 1.00 92.56 78 ALA A O 1
ATOM 606 N N . ALA A 1 79 ? -28.143 -8.759 42.972 1.00 91.25 79 ALA A N 1
ATOM 607 C CA . ALA A 1 79 ? -29.316 -9.569 43.260 1.00 91.25 79 ALA A CA 1
ATOM 608 C C . ALA A 1 79 ? -29.217 -10.283 44.601 1.00 91.25 79 ALA A C 1
ATOM 610 O O . ALA A 1 79 ? -30.206 -10.322 45.331 1.00 91.25 79 ALA A O 1
ATOM 611 N N . GLN A 1 80 ? -28.045 -10.795 44.976 1.00 88.50 80 GLN A N 1
ATOM 612 C CA . GLN A 1 80 ? -27.856 -11.424 46.279 1.00 88.50 80 GLN A CA 1
ATOM 613 C C . GLN A 1 80 ? -28.121 -10.433 47.420 1.00 88.50 80 GLN A C 1
ATOM 615 O O . GLN A 1 80 ? -28.815 -10.757 48.388 1.00 88.50 80 GLN A O 1
ATOM 620 N N . ASN A 1 81 ? -27.650 -9.193 47.283 1.00 89.62 81 ASN A N 1
ATOM 621 C CA . ASN A 1 81 ? -27.950 -8.121 48.229 1.00 89.62 81 ASN A CA 1
ATOM 622 C C . ASN A 1 81 ? -29.431 -7.712 48.208 1.00 89.62 81 ASN A C 1
ATOM 624 O O . ASN A 1 81 ? -30.009 -7.473 49.271 1.00 89.62 81 ASN A O 1
ATOM 628 N N . GLY A 1 82 ? -30.070 -7.709 47.035 1.00 90.56 82 GLY A N 1
ATOM 629 C CA . GLY A 1 82 ? -31.518 -7.543 46.897 1.00 90.56 82 GLY A CA 1
ATOM 630 C C . GLY A 1 82 ? -32.307 -8.614 47.660 1.00 90.56 82 GLY A C 1
ATOM 631 O O . GLY A 1 82 ? -33.191 -8.287 48.452 1.00 90.56 82 GLY A O 1
ATOM 632 N N . ARG A 1 83 ? -31.948 -9.894 47.501 1.00 90.06 83 ARG A N 1
ATOM 633 C CA . ARG A 1 83 ? -32.561 -11.026 48.223 1.00 90.06 83 ARG A CA 1
ATOM 634 C C . ARG A 1 83 ? -32.337 -10.922 49.731 1.00 90.06 83 ARG A C 1
ATOM 636 O O . ARG A 1 83 ? -33.272 -11.106 50.509 1.00 90.06 83 ARG A O 1
ATOM 643 N N . ARG A 1 84 ? -31.125 -10.550 50.160 1.00 87.31 84 ARG A N 1
ATOM 644 C CA . ARG A 1 84 ? -30.797 -10.320 51.578 1.00 87.31 84 ARG A CA 1
ATOM 645 C C . ARG A 1 84 ? -31.652 -9.208 52.192 1.00 87.31 84 ARG A C 1
ATOM 647 O O . ARG A 1 84 ? -32.034 -9.296 53.355 1.00 87.31 84 ARG A O 1
ATOM 654 N N . ALA A 1 85 ? -31.996 -8.188 51.412 1.00 87.88 85 ALA A N 1
ATOM 655 C CA . ALA A 1 85 ? -32.875 -7.114 51.859 1.00 87.88 85 ALA A CA 1
ATOM 656 C C . ALA A 1 85 ? -34.334 -7.552 52.032 1.00 87.88 85 ALA A C 1
ATOM 658 O O . ALA A 1 85 ? -35.008 -7.045 52.927 1.00 87.88 85 ALA A O 1
ATOM 659 N N . ILE A 1 86 ? -34.817 -8.493 51.214 1.00 87.50 86 ILE A N 1
ATOM 660 C CA . ILE A 1 86 ? -36.118 -9.138 51.438 1.00 87.50 86 ILE A CA 1
ATOM 661 C C . ILE A 1 86 ? -36.069 -9.950 52.736 1.00 87.50 86 ILE A C 1
ATOM 663 O O . ILE A 1 86 ? -36.921 -9.771 53.600 1.00 87.50 86 ILE A O 1
ATOM 667 N N . PHE A 1 87 ? -35.040 -10.787 52.903 1.00 82.69 87 PHE A N 1
ATOM 668 C CA . PHE A 1 87 ? -34.895 -11.664 54.068 1.00 82.69 87 PHE A CA 1
ATOM 669 C C . PHE A 1 87 ? -34.836 -10.902 55.403 1.00 82.69 87 PHE A C 1
ATOM 671 O O . PHE A 1 87 ? -35.427 -11.335 56.390 1.00 82.69 87 PHE A O 1
ATOM 678 N N . ASN A 1 88 ? -34.164 -9.748 55.423 1.00 80.62 88 ASN A N 1
ATOM 679 C CA . ASN A 1 88 ? -34.043 -8.877 56.598 1.00 80.62 88 ASN A CA 1
ATOM 680 C C . ASN A 1 88 ? -35.222 -7.892 56.761 1.00 80.62 88 ASN A C 1
ATOM 682 O O . ASN A 1 88 ? -35.128 -6.938 57.534 1.00 80.62 88 ASN A O 1
ATOM 686 N N . GLY A 1 89 ? -36.297 -8.068 55.992 1.00 73.50 89 GLY A N 1
ATOM 687 C CA . GLY A 1 89 ? -37.462 -7.192 55.974 1.00 73.50 89 GLY A CA 1
ATOM 688 C C . GLY A 1 89 ? -38.376 -7.268 57.206 1.00 73.50 89 GLY A C 1
ATOM 689 O O . GLY A 1 89 ? -38.252 -8.184 58.019 1.00 73.50 89 GLY A O 1
ATOM 690 N N . PRO A 1 90 ? -39.324 -6.320 57.348 1.00 69.62 90 PRO A N 1
ATOM 691 C CA . PRO A 1 90 ? -40.411 -6.387 58.323 1.00 69.62 90 PRO A CA 1
ATOM 692 C C . PRO A 1 90 ? -41.224 -7.688 58.216 1.00 69.62 90 PRO A C 1
ATOM 694 O O . PRO A 1 90 ? -41.368 -8.280 57.151 1.00 69.62 90 PRO A O 1
ATOM 697 N N . THR A 1 91 ? -41.816 -8.096 59.340 1.00 56.38 91 THR A N 1
ATOM 698 C CA . THR A 1 91 ? -42.528 -9.373 59.556 1.00 56.38 91 THR A CA 1
ATOM 699 C C . THR A 1 91 ? -43.743 -9.633 58.656 1.00 56.38 91 THR A C 1
ATOM 701 O O . THR A 1 91 ? -44.295 -10.730 58.709 1.00 56.38 91 THR A O 1
ATOM 704 N N . GLN A 1 92 ? -44.167 -8.656 57.849 1.00 59.19 92 GLN A N 1
ATOM 705 C CA . GLN A 1 92 ? -45.251 -8.802 56.870 1.00 59.19 92 GLN A CA 1
ATOM 706 C C . GLN A 1 92 ? -44.806 -9.505 55.578 1.00 59.19 92 GLN A C 1
ATOM 708 O O . GLN A 1 92 ? -45.654 -10.033 54.862 1.00 59.19 92 GLN A O 1
ATOM 713 N N . ASP A 1 93 ? -43.503 -9.559 55.295 1.00 60.72 93 ASP A N 1
ATOM 714 C CA . ASP A 1 93 ? -42.968 -10.288 54.145 1.00 60.72 93 ASP A CA 1
ATOM 715 C C . ASP A 1 93 ? -42.726 -11.753 54.531 1.00 60.72 93 ASP A C 1
ATOM 717 O O . ASP A 1 93 ? -42.209 -12.055 55.617 1.00 60.72 93 ASP A O 1
ATOM 721 N N . ARG A 1 94 ? -43.102 -12.710 53.672 1.00 63.72 94 ARG A N 1
ATOM 722 C CA . ARG A 1 94 ? -42.871 -14.119 54.002 1.00 63.72 94 ARG A CA 1
ATOM 723 C C . ARG A 1 94 ? -41.372 -14.357 53.890 1.00 63.72 94 ARG A C 1
ATOM 725 O O . ARG A 1 94 ? -40.763 -14.086 52.861 1.00 63.72 94 ARG A O 1
ATOM 732 N N . LYS A 1 95 ? -40.760 -14.979 54.903 1.00 61.50 95 LYS A N 1
ATOM 733 C CA . LYS A 1 95 ? -39.322 -15.331 54.890 1.00 61.50 95 LYS A CA 1
ATOM 734 C C . LYS A 1 95 ? -38.875 -16.165 53.682 1.00 61.50 95 LYS A C 1
ATOM 736 O O . LYS A 1 95 ? -37.679 -16.350 53.519 1.00 61.50 95 LYS A O 1
ATOM 741 N N . ARG A 1 96 ? -39.798 -16.707 52.879 1.00 72.88 96 ARG A N 1
ATOM 742 C CA . ARG A 1 96 ? -39.521 -17.460 51.646 1.00 72.88 96 ARG A CA 1
ATOM 743 C C . ARG A 1 96 ? -39.480 -16.580 50.386 1.00 72.88 96 ARG A C 1
ATOM 745 O O . ARG A 1 96 ? -38.921 -17.023 49.391 1.00 72.88 96 ARG A O 1
ATOM 752 N N . ASP A 1 97 ? -39.959 -15.336 50.443 1.00 80.81 97 ASP A N 1
ATOM 753 C CA . ASP A 1 97 ? -40.064 -14.436 49.281 1.00 80.81 97 ASP A CA 1
ATOM 754 C C . ASP A 1 97 ? -38.695 -13.957 48.769 1.00 80.81 97 ASP A C 1
ATOM 756 O O . ASP A 1 97 ? -38.568 -13.489 47.640 1.00 80.81 97 ASP A O 1
ATOM 760 N N . PHE A 1 98 ? -37.628 -14.125 49.560 1.00 80.88 98 PHE A N 1
ATOM 761 C CA . PHE A 1 98 ? -36.257 -13.863 49.106 1.00 80.88 98 PHE A CA 1
ATOM 762 C C . PHE A 1 98 ? -35.838 -14.755 47.926 1.00 80.88 98 PHE A C 1
ATOM 764 O O . PHE A 1 98 ? -34.920 -14.389 47.196 1.00 80.88 98 PHE A O 1
ATOM 771 N N . ALA A 1 99 ? -36.470 -15.921 47.752 1.00 81.69 99 ALA A N 1
ATOM 772 C CA . ALA A 1 99 ? -36.179 -16.850 46.663 1.00 81.69 99 ALA A CA 1
ATOM 773 C C . ALA A 1 99 ? -36.934 -16.504 45.368 1.00 81.69 99 ALA A C 1
ATOM 775 O O . ALA A 1 99 ? -36.663 -17.096 44.329 1.00 81.69 99 ALA A O 1
ATOM 776 N N . THR A 1 100 ? -37.867 -15.553 45.419 1.00 84.00 100 THR A N 1
ATOM 777 C CA . THR A 1 100 ? -38.733 -15.200 44.292 1.00 84.00 100 THR A CA 1
ATOM 778 C C . THR A 1 100 ? -38.013 -14.502 43.126 1.00 84.00 100 THR A C 1
ATOM 780 O O . THR A 1 100 ? -38.341 -14.814 41.980 1.00 84.00 100 THR A O 1
ATOM 783 N N . PRO A 1 101 ? -37.039 -13.592 43.338 1.00 87.19 101 PRO A N 1
ATOM 784 C CA . PRO A 1 101 ? -36.321 -12.952 42.236 1.00 87.19 101 PRO A CA 1
ATOM 785 C C . PRO A 1 101 ? -35.320 -13.911 41.571 1.00 87.19 101 PRO A C 1
ATOM 787 O O . PRO A 1 101 ? -34.317 -14.308 42.181 1.00 87.19 101 PRO A O 1
ATOM 790 N N . VAL A 1 102 ? -35.554 -14.232 40.299 1.00 88.62 102 VAL A N 1
ATOM 791 C CA . VAL A 1 102 ? -34.680 -15.038 39.434 1.00 88.62 102 VAL A CA 1
ATOM 792 C C . VAL A 1 102 ? -34.000 -14.132 38.409 1.00 88.62 102 VAL A C 1
ATOM 794 O O . VAL A 1 102 ? -34.631 -13.231 37.861 1.00 88.62 102 VAL A O 1
ATOM 797 N N . ILE A 1 103 ? -32.708 -14.355 38.167 1.00 90.00 103 ILE A N 1
ATOM 798 C CA . ILE A 1 103 ? -31.909 -13.578 37.212 1.00 90.00 103 ILE A CA 1
ATOM 799 C C . ILE A 1 103 ? -31.660 -14.422 35.970 1.00 90.00 103 ILE A C 1
ATOM 801 O O . ILE A 1 103 ? -31.215 -15.563 36.075 1.00 90.00 103 ILE A O 1
ATOM 805 N N . PHE A 1 104 ? -31.862 -13.809 34.814 1.00 88.31 104 PHE A N 1
ATOM 806 C CA . PHE A 1 104 ? -31.405 -14.280 33.520 1.00 88.31 104 PHE A CA 1
ATOM 807 C C . PHE A 1 104 ? -30.404 -13.254 32.995 1.00 88.31 104 PHE A C 1
ATOM 809 O O . PHE A 1 104 ? -30.699 -12.060 32.969 1.00 88.31 104 PHE A O 1
ATOM 816 N N . MET A 1 105 ? -29.208 -13.689 32.615 1.00 87.19 105 MET A N 1
ATOM 817 C CA . MET A 1 105 ? -28.154 -12.781 32.163 1.00 87.19 105 MET A CA 1
ATOM 818 C C . MET A 1 105 ? -27.335 -13.403 31.041 1.00 87.19 105 MET A C 1
ATOM 820 O O . MET A 1 105 ? -27.114 -14.612 31.017 1.00 87.19 105 MET A O 1
ATOM 824 N N . ARG A 1 106 ? -26.869 -12.553 30.124 1.00 80.19 106 ARG A N 1
ATOM 825 C CA . ARG A 1 106 ? -25.907 -12.913 29.065 1.00 80.19 106 ARG A CA 1
ATOM 826 C C . ARG A 1 106 ? -24.515 -12.333 29.286 1.00 80.19 106 ARG A C 1
ATOM 828 O O . ARG A 1 106 ? -23.576 -12.726 28.598 1.00 80.19 106 ARG A O 1
ATOM 835 N N . VAL A 1 107 ? -24.383 -11.405 30.228 1.00 80.25 107 VAL A N 1
ATOM 836 C CA . VAL A 1 107 ? -23.105 -10.788 30.583 1.00 80.25 107 VAL A CA 1
ATOM 837 C C . VAL A 1 107 ? -22.249 -11.820 31.323 1.00 80.25 107 VAL A C 1
ATOM 839 O O . VAL A 1 107 ? -22.689 -12.346 32.339 1.00 80.25 107 VAL A O 1
ATOM 842 N N . LYS A 1 108 ? -21.057 -12.153 30.809 1.00 72.38 108 LYS A N 1
ATOM 843 C CA . LYS A 1 108 ? -20.232 -13.259 31.341 1.00 72.38 108 LYS A CA 1
ATOM 844 C C . LYS A 1 108 ? -19.598 -12.962 32.701 1.00 72.38 108 LYS A C 1
ATOM 846 O O . LYS A 1 108 ? -19.469 -13.873 33.509 1.00 72.38 108 LYS A O 1
ATOM 851 N N . ASP A 1 109 ? -19.188 -11.721 32.930 1.00 75.88 109 ASP A N 1
ATOM 852 C CA . ASP A 1 109 ? -18.521 -11.255 34.155 1.00 75.88 109 ASP A CA 1
ATOM 853 C C . ASP A 1 109 ? -19.489 -10.592 35.152 1.00 75.88 109 ASP A C 1
ATOM 855 O O . ASP A 1 109 ? -19.117 -10.303 36.284 1.00 75.88 109 ASP A O 1
ATOM 859 N N . GLY A 1 110 ? -20.742 -10.377 34.742 1.00 78.94 110 GLY A N 1
ATOM 860 C CA . GLY A 1 110 ? -21.790 -9.785 35.562 1.00 78.94 110 GLY A CA 1
ATOM 861 C C . GLY A 1 110 ? -21.755 -8.264 35.676 1.00 78.94 110 GLY A C 1
ATOM 862 O O . GLY A 1 110 ? -22.634 -7.726 36.341 1.00 78.94 110 GLY A O 1
ATOM 863 N N . TYR A 1 111 ? -20.839 -7.552 35.020 1.00 81.38 111 TYR A N 1
ATOM 864 C CA . TYR A 1 111 ? -20.778 -6.087 35.091 1.00 81.38 111 TYR A CA 1
ATOM 865 C C . TYR A 1 111 ? -21.643 -5.430 34.006 1.00 81.38 111 TYR A C 1
ATOM 867 O O . TYR A 1 111 ? -21.467 -5.657 32.812 1.00 81.38 111 TYR A O 1
ATOM 875 N N . LEU A 1 112 ? -22.612 -4.604 34.416 1.00 76.50 112 LEU A N 1
ATOM 876 C CA . LEU A 1 112 ? -23.536 -3.921 33.493 1.00 76.50 112 LEU A CA 1
ATOM 877 C C . LEU A 1 112 ? -22.995 -2.604 32.941 1.00 76.50 112 LEU A C 1
ATOM 879 O O . LEU A 1 112 ? -23.382 -2.191 31.847 1.00 76.50 112 LEU A O 1
ATOM 883 N N . PHE A 1 113 ? -22.141 -1.941 33.710 1.00 70.44 113 PHE A N 1
ATOM 884 C CA . PHE A 1 113 ? -21.531 -0.676 33.350 1.00 70.44 113 PHE A CA 1
ATOM 885 C C . PHE A 1 113 ? -20.037 -0.923 33.207 1.00 70.44 113 PHE A C 1
ATOM 887 O O . PHE A 1 113 ? -19.405 -1.498 34.086 1.00 70.44 113 PHE A O 1
ATOM 894 N N . GLN A 1 114 ? -19.471 -0.538 32.068 1.00 55.78 114 GLN A N 1
ATOM 895 C CA . GLN A 1 114 ? -18.023 -0.482 31.950 1.00 55.78 114 GLN A CA 1
ATOM 896 C C . GLN A 1 114 ? -17.577 0.723 32.770 1.00 55.78 114 GLN A C 1
ATOM 898 O O . GLN A 1 114 ? -17.865 1.863 32.396 1.00 55.78 114 GLN A O 1
ATOM 903 N N . SER A 1 115 ? -16.896 0.482 33.891 1.00 45.12 115 SER A N 1
ATOM 904 C CA . SER A 1 115 ? -16.075 1.502 34.535 1.00 45.12 115 SER A CA 1
ATOM 905 C C . SER A 1 115 ? -15.253 2.178 33.438 1.00 45.12 115 SER A C 1
ATOM 907 O O . SER A 1 115 ? -14.601 1.467 32.667 1.00 45.12 115 SER A O 1
ATOM 909 N N . GLN A 1 116 ? -15.302 3.513 33.326 1.00 39.59 116 GLN A N 1
ATOM 910 C CA . GLN A 1 116 ? -14.333 4.240 32.504 1.00 39.59 116 GLN A CA 1
ATOM 911 C C . GLN A 1 116 ? -12.962 3.692 32.884 1.00 39.59 116 GLN A C 1
ATOM 913 O O . GLN A 1 116 ? -12.556 3.844 34.035 1.00 39.59 116 GLN A O 1
ATOM 918 N N . GLU A 1 117 ? -12.323 2.970 31.961 1.00 44.47 117 GLU A N 1
ATOM 919 C CA . GLU A 1 117 ? -11.001 2.394 32.168 1.00 44.47 117 GLU A CA 1
ATOM 920 C C . GLU A 1 117 ? -10.091 3.542 32.597 1.00 44.47 117 GLU A C 1
ATOM 922 O O . GLU A 1 117 ? -9.645 4.343 31.775 1.00 44.47 117 GLU A O 1
ATOM 927 N N . GLN A 1 118 ? -9.828 3.651 33.899 1.00 41.84 118 GLN A N 1
ATOM 928 C CA . GLN A 1 118 ? -8.653 4.350 34.371 1.00 41.84 118 GLN A CA 1
ATOM 929 C C . GLN A 1 118 ? -7.496 3.494 33.888 1.00 41.84 118 GLN A C 1
ATOM 931 O O . GLN A 1 118 ? -7.082 2.552 34.563 1.00 41.84 118 GLN A O 1
ATOM 936 N N . ILE A 1 119 ? -7.044 3.771 32.664 1.00 51.66 119 ILE A N 1
ATOM 937 C CA . ILE A 1 119 ? -5.817 3.213 32.123 1.00 51.66 119 ILE A CA 1
ATOM 938 C C . ILE A 1 119 ? -4.770 3.457 33.208 1.00 51.66 119 ILE A C 1
ATOM 940 O O . ILE A 1 119 ? -4.508 4.603 33.578 1.00 51.66 119 ILE A O 1
ATOM 944 N N . ASN A 1 120 ? -4.236 2.379 33.783 1.00 62.66 120 ASN A N 1
ATOM 945 C CA . ASN A 1 120 ? -3.189 2.493 34.789 1.00 62.66 120 ASN A CA 1
ATOM 946 C C . ASN A 1 120 ? -2.065 3.356 34.178 1.00 62.66 120 ASN A C 1
ATOM 948 O O . ASN A 1 120 ? -1.746 3.135 33.008 1.00 62.66 120 ASN A O 1
ATOM 952 N N . PRO A 1 121 ? -1.455 4.313 34.904 1.00 64.50 121 PRO A N 1
ATOM 953 C CA . PRO A 1 121 ? -0.394 5.170 34.369 1.00 64.50 121 PRO A CA 1
ATOM 954 C C . PRO A 1 121 ? 0.660 4.422 33.534 1.00 64.50 121 PRO A C 1
ATOM 956 O O . PRO A 1 121 ? 1.077 4.899 32.483 1.00 64.50 121 PRO A O 1
ATOM 959 N N . ASN A 1 122 ? 1.009 3.197 33.943 1.00 72.31 122 ASN A N 1
ATOM 960 C CA . ASN A 1 122 ? 1.946 2.337 33.219 1.00 72.31 122 ASN A CA 1
ATOM 961 C C . ASN A 1 122 ? 1.397 1.833 31.862 1.00 72.31 122 ASN A C 1
ATOM 963 O O . ASN A 1 122 ? 2.119 1.761 30.874 1.00 72.31 122 ASN A O 1
ATOM 967 N N . GLN A 1 123 ? 0.103 1.512 31.776 1.00 73.94 123 GLN A N 1
ATOM 968 C CA . GLN A 1 123 ? -0.554 1.138 30.515 1.00 73.94 123 GLN A CA 1
ATOM 969 C C . GLN A 1 123 ? -0.685 2.342 29.572 1.00 73.94 123 GLN A C 1
ATOM 971 O O . GLN A 1 123 ? -0.538 2.193 28.360 1.00 73.94 123 GLN A O 1
ATOM 976 N N . GLN A 1 124 ? -0.916 3.535 30.127 1.00 79.94 124 GLN A N 1
ATOM 977 C CA . GLN A 1 124 ? -1.038 4.766 29.350 1.00 79.94 124 GLN A CA 1
ATOM 978 C C . GLN A 1 124 ? 0.299 5.136 28.703 1.00 79.94 124 GLN A C 1
ATOM 980 O O . GLN A 1 124 ? 0.337 5.482 27.526 1.00 79.94 124 GLN A O 1
ATOM 985 N N . GLU A 1 125 ? 1.401 4.987 29.439 1.00 85.25 125 GLU A N 1
ATOM 986 C CA . GLU A 1 125 ? 2.754 5.183 28.912 1.00 85.25 125 GLU A CA 1
ATOM 987 C C . GLU A 1 125 ? 3.081 4.191 27.784 1.00 85.25 125 GLU A C 1
ATOM 989 O O . GLU A 1 125 ? 3.567 4.591 26.725 1.00 85.25 125 GLU A O 1
ATOM 994 N N . ILE A 1 126 ? 2.752 2.905 27.963 1.00 86.94 126 ILE A N 1
ATOM 995 C CA . ILE A 1 126 ? 2.954 1.873 26.933 1.00 86.94 126 ILE A CA 1
ATOM 996 C C . ILE A 1 126 ? 2.145 2.187 25.666 1.00 86.94 126 ILE A C 1
ATOM 998 O O . ILE A 1 126 ? 2.643 2.006 24.552 1.00 86.94 126 ILE A O 1
ATOM 1002 N N . PHE A 1 127 ? 0.914 2.673 25.820 1.00 88.31 127 PHE A N 1
ATOM 1003 C CA . PHE A 1 127 ? 0.069 3.043 24.691 1.00 88.31 127 PHE A CA 1
ATOM 1004 C C . PHE A 1 127 ? 0.581 4.297 23.961 1.00 88.31 127 PHE A C 1
ATOM 1006 O O . PHE A 1 127 ? 0.631 4.310 22.733 1.00 88.31 127 PHE A O 1
ATOM 1013 N N . ILE A 1 128 ? 1.050 5.317 24.687 1.00 88.94 128 ILE A N 1
ATOM 1014 C CA . ILE A 1 128 ? 1.673 6.510 24.089 1.00 88.94 128 ILE A CA 1
ATOM 1015 C C . ILE A 1 128 ? 2.972 6.151 23.345 1.00 88.94 128 ILE A C 1
ATOM 1017 O O . ILE A 1 128 ? 3.201 6.671 22.252 1.00 88.94 128 ILE A O 1
ATOM 1021 N N . ASP A 1 129 ? 3.792 5.236 23.878 1.00 89.81 129 ASP A N 1
ATOM 1022 C CA . ASP A 1 129 ? 4.979 4.698 23.186 1.00 89.81 129 ASP A CA 1
ATOM 1023 C C . ASP A 1 129 ? 4.580 3.974 21.891 1.00 89.81 129 ASP A C 1
ATOM 1025 O O . ASP A 1 129 ? 5.211 4.169 20.853 1.00 89.81 129 ASP A O 1
ATOM 1029 N N . TYR A 1 130 ? 3.499 3.187 21.913 1.00 91.81 130 TYR A N 1
ATOM 1030 C CA . TYR A 1 130 ? 2.960 2.554 20.708 1.00 91.81 130 TYR A CA 1
ATOM 1031 C C . TYR A 1 130 ? 2.536 3.583 19.650 1.00 91.81 130 TYR A C 1
ATOM 1033 O O . TYR A 1 130 ? 3.022 3.521 18.521 1.00 91.81 130 TYR A O 1
ATOM 1041 N N . LEU A 1 131 ? 1.697 4.558 20.015 1.00 91.19 131 LEU A N 1
ATOM 1042 C CA . LEU A 1 131 ? 1.216 5.588 19.088 1.00 91.19 131 LEU A CA 1
ATOM 1043 C C . LEU A 1 131 ? 2.359 6.435 18.519 1.00 91.19 131 LEU A C 1
ATOM 1045 O O . LEU A 1 131 ? 2.392 6.697 17.320 1.00 91.19 131 LEU A O 1
ATOM 1049 N N . SER A 1 132 ? 3.328 6.814 19.356 1.00 89.88 132 SER A N 1
ATOM 1050 C CA . SER A 1 132 ? 4.514 7.565 18.923 1.00 89.88 132 SER A CA 1
ATOM 1051 C C . SER A 1 132 ? 5.328 6.777 17.895 1.00 89.88 132 SER A C 1
ATOM 1053 O O . SER A 1 132 ? 5.757 7.327 16.882 1.00 89.88 132 SER A O 1
ATOM 1055 N N . ARG A 1 133 ? 5.506 5.466 18.102 1.00 89.38 133 ARG A N 1
ATOM 1056 C CA . ARG A 1 133 ? 6.199 4.600 17.137 1.00 89.38 133 ARG A CA 1
ATOM 1057 C C . ARG A 1 133 ? 5.435 4.464 15.830 1.00 89.38 133 ARG A C 1
ATOM 1059 O O . ARG A 1 133 ? 6.069 4.536 14.783 1.00 89.38 133 ARG A O 1
ATOM 1066 N N . GLU A 1 134 ? 4.114 4.290 15.861 1.00 88.88 134 GLU A N 1
ATOM 1067 C CA . GLU A 1 134 ? 3.313 4.247 14.629 1.00 88.88 134 GLU A CA 1
ATOM 1068 C C . GLU A 1 134 ? 3.396 5.583 13.875 1.00 88.88 134 GLU A C 1
ATOM 1070 O O . GLU A 1 134 ? 3.635 5.586 12.665 1.00 88.88 134 GLU A O 1
ATOM 1075 N N . ALA A 1 135 ? 3.316 6.714 14.585 1.00 86.88 135 ALA A N 1
ATOM 1076 C CA . ALA A 1 135 ? 3.480 8.041 14.001 1.00 86.88 135 ALA A CA 1
ATOM 1077 C C . ALA A 1 135 ? 4.858 8.211 13.335 1.00 86.88 135 ALA A C 1
ATOM 1079 O O . ALA A 1 135 ? 4.927 8.694 12.207 1.00 86.88 135 ALA A O 1
ATOM 1080 N N . ILE A 1 136 ? 5.945 7.764 13.970 1.00 85.56 136 ILE A N 1
ATOM 1081 C CA . ILE A 1 136 ? 7.309 7.861 13.419 1.00 85.56 136 ILE A CA 1
ATOM 1082 C C . ILE A 1 136 ? 7.515 6.897 12.242 1.00 85.56 136 ILE A C 1
ATOM 1084 O O . ILE A 1 136 ? 7.995 7.300 11.181 1.00 85.56 136 ILE A O 1
ATOM 1088 N N . ASN A 1 137 ? 7.150 5.624 12.412 1.00 85.12 137 ASN A N 1
ATOM 1089 C CA . ASN A 1 137 ? 7.413 4.567 11.433 1.00 85.12 137 ASN A CA 1
ATOM 1090 C C . ASN A 1 137 ? 6.658 4.792 10.122 1.00 85.12 137 ASN A C 1
ATOM 1092 O O . ASN A 1 137 ? 7.176 4.472 9.053 1.00 85.12 137 ASN A O 1
ATOM 1096 N N . HIS A 1 138 ? 5.448 5.348 10.203 1.00 85.06 138 HIS A N 1
ATOM 1097 C CA . HIS A 1 138 ? 4.601 5.592 9.042 1.00 85.06 138 HIS A CA 1
ATOM 1098 C C . HIS A 1 138 ? 4.599 7.053 8.576 1.00 85.06 138 HIS A C 1
ATOM 1100 O O . HIS A 1 138 ? 4.154 7.330 7.466 1.00 85.06 138 HIS A O 1
ATOM 1106 N N . GLY A 1 139 ? 5.135 7.984 9.373 1.00 80.94 139 GLY A N 1
ATOM 1107 C CA . GLY A 1 139 ? 5.100 9.424 9.100 1.00 80.94 139 GLY A CA 1
ATOM 1108 C C . GLY A 1 139 ? 6.032 9.912 7.999 1.00 80.94 139 GLY A C 1
ATOM 1109 O O . GLY A 1 139 ? 5.974 11.082 7.621 1.00 80.94 139 GLY A O 1
ATOM 1110 N N . SER A 1 140 ? 6.887 9.044 7.456 1.00 77.38 140 SER A N 1
ATOM 1111 C CA . SER A 1 140 ? 7.891 9.441 6.476 1.00 77.38 140 SER A CA 1
ATOM 1112 C C . SER A 1 140 ? 7.923 8.527 5.253 1.00 77.38 140 SER A C 1
ATOM 1114 O O . SER A 1 140 ? 7.862 7.302 5.354 1.00 77.38 140 SER A O 1
ATOM 1116 N N . MET A 1 141 ? 8.040 9.124 4.066 1.00 70.00 141 MET A N 1
ATOM 1117 C CA . MET A 1 141 ? 8.305 8.385 2.839 1.00 70.00 141 MET A CA 1
ATOM 1118 C C . MET A 1 141 ? 9.812 8.238 2.613 1.00 70.00 141 MET A C 1
ATOM 1120 O O . MET A 1 141 ? 10.541 9.236 2.679 1.00 70.00 141 MET A O 1
ATOM 1124 N N . PRO A 1 142 ? 10.294 7.036 2.236 1.00 56.94 142 PRO A N 1
ATOM 1125 C CA . PRO A 1 142 ? 11.697 6.785 1.932 1.00 56.94 142 PRO A CA 1
ATOM 1126 C C . PRO A 1 142 ? 12.023 7.265 0.513 1.00 56.94 142 PRO A C 1
ATOM 1128 O O . PRO A 1 142 ? 12.444 6.491 -0.346 1.00 56.94 142 PRO A O 1
ATOM 1131 N N . LEU A 1 143 ? 11.751 8.533 0.232 1.00 59.97 143 LEU A N 1
ATOM 1132 C CA . LEU A 1 143 ? 12.212 9.216 -0.965 1.00 59.97 143 LEU A CA 1
ATOM 1133 C C . LEU A 1 143 ? 13.474 9.975 -0.568 1.00 59.97 143 LEU A C 1
ATOM 1135 O O . LEU A 1 143 ? 13.393 10.801 0.335 1.00 59.97 143 LEU A O 1
ATOM 1139 N N . PRO A 1 144 ? 14.640 9.691 -1.167 1.00 50.91 144 PRO A N 1
ATOM 1140 C CA . PRO A 1 144 ? 15.838 10.471 -0.914 1.00 50.91 144 PRO A CA 1
ATOM 1141 C C . PRO A 1 144 ? 15.689 11.819 -1.623 1.00 50.91 144 PRO A C 1
ATOM 1143 O O . PRO A 1 144 ? 16.168 11.999 -2.739 1.00 50.91 144 PRO A O 1
ATOM 1146 N N . LEU A 1 145 ? 15.002 12.772 -0.998 1.00 52.50 145 LEU A N 1
ATOM 1147 C CA . LEU A 1 145 ? 15.224 14.163 -1.358 1.00 52.50 145 LEU A CA 1
ATOM 1148 C C . LEU A 1 145 ? 16.599 14.552 -0.838 1.00 52.50 145 LEU A C 1
ATOM 1150 O O . LEU A 1 145 ? 16.955 14.212 0.283 1.00 52.50 145 LEU A O 1
ATOM 1154 N N . LEU A 1 146 ? 17.399 15.210 -1.664 1.00 48.84 146 LEU A N 1
ATOM 1155 C CA . LEU A 1 146 ? 18.574 15.905 -1.167 1.00 48.84 146 LEU A CA 1
ATOM 1156 C C . LEU A 1 146 ? 18.090 17.292 -0.752 1.00 48.84 146 LEU A C 1
ATOM 1158 O O . LEU A 1 146 ? 17.450 17.974 -1.552 1.00 48.84 146 LEU A O 1
ATOM 1162 N N . ASP A 1 147 ? 18.325 17.687 0.496 1.00 50.34 147 ASP A N 1
ATOM 1163 C CA . ASP A 1 147 ? 18.117 19.079 0.887 1.00 50.34 147 ASP A 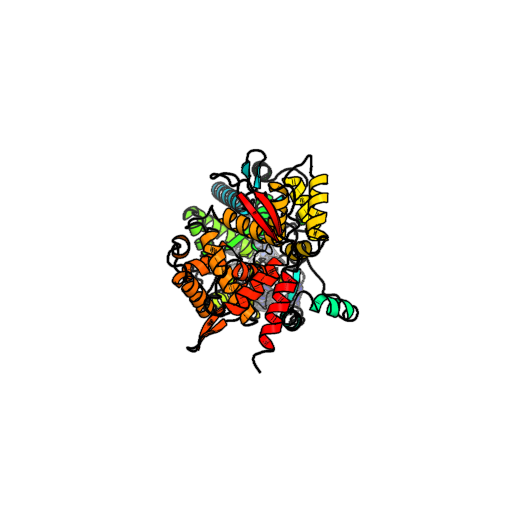CA 1
ATOM 1164 C C . ASP A 1 147 ? 19.079 20.010 0.127 1.00 50.34 147 ASP A C 1
ATOM 1166 O O . ASP A 1 147 ? 19.948 19.575 -0.636 1.00 50.34 147 ASP A O 1
ATOM 1170 N N . SER A 1 148 ? 18.943 21.318 0.341 1.00 41.88 148 SER A N 1
ATOM 1171 C CA . SER A 1 148 ? 19.814 22.337 -0.257 1.00 41.88 148 SER A CA 1
ATOM 1172 C C . SER A 1 148 ? 21.305 22.171 0.084 1.00 41.88 148 SER A C 1
ATOM 1174 O O . SER A 1 148 ? 22.139 22.834 -0.530 1.00 41.88 148 SER A O 1
ATOM 1176 N N . GLN A 1 149 ? 21.653 21.282 1.023 1.00 40.59 149 GLN A N 1
ATOM 1177 C CA . GLN A 1 149 ? 23.019 20.923 1.405 1.00 40.59 149 GLN A CA 1
ATOM 1178 C C . GLN A 1 149 ? 23.436 19.519 0.929 1.00 40.59 149 GLN A C 1
ATOM 1180 O O . GLN A 1 149 ? 24.515 19.045 1.284 1.00 40.59 149 GLN A O 1
ATOM 1185 N N . GLY A 1 150 ? 22.619 18.843 0.117 1.00 42.84 150 GLY A N 1
ATOM 1186 C CA . GLY A 1 150 ? 22.934 17.515 -0.404 1.00 42.84 150 GLY A CA 1
ATOM 1187 C C . GLY A 1 150 ? 22.698 16.374 0.592 1.00 42.84 150 GLY A C 1
ATOM 1188 O O . GLY A 1 150 ? 23.227 15.280 0.389 1.00 42.84 150 GLY A O 1
ATOM 1189 N N . LYS A 1 151 ? 21.940 16.589 1.677 1.00 43.62 151 LYS A N 1
ATOM 1190 C CA . LYS A 1 151 ? 21.658 15.559 2.686 1.00 43.62 151 LYS A CA 1
ATOM 1191 C C . LYS A 1 151 ? 20.331 14.849 2.391 1.00 43.62 151 LYS A C 1
ATOM 1193 O O . LYS A 1 151 ? 19.346 15.517 2.091 1.00 43.62 151 LYS A O 1
ATOM 1198 N N . PRO A 1 152 ? 20.259 13.510 2.520 1.00 47.56 152 PRO A N 1
ATOM 1199 C CA . PRO A 1 152 ? 19.010 12.779 2.344 1.00 47.56 152 PRO A CA 1
ATOM 1200 C C . PRO A 1 152 ? 17.978 13.185 3.407 1.00 47.56 152 PRO A C 1
ATOM 1202 O O . PRO A 1 152 ? 18.165 12.880 4.586 1.00 47.56 152 PRO A O 1
ATOM 1205 N N . THR A 1 153 ? 16.884 13.812 2.996 1.00 58.34 153 THR A N 1
ATOM 1206 C CA . THR A 1 153 ? 15.702 14.093 3.810 1.00 58.34 153 THR A CA 1
ATOM 1207 C C . THR A 1 153 ? 14.585 13.116 3.465 1.00 58.34 153 THR A C 1
ATOM 1209 O O . THR A 1 153 ? 14.449 12.668 2.327 1.00 58.34 153 THR A O 1
ATOM 1212 N N . SER A 1 154 ? 13.813 12.728 4.477 1.00 65.00 154 SER A N 1
ATOM 1213 C CA . SER A 1 154 ? 12.583 11.959 4.311 1.00 65.00 154 SER A CA 1
ATOM 1214 C C . SER A 1 154 ? 11.401 12.913 4.177 1.00 65.00 154 SER A C 1
ATOM 1216 O O . SER A 1 154 ? 11.323 13.902 4.906 1.00 65.00 154 SER A O 1
ATOM 1218 N N . LEU A 1 155 ? 10.470 12.610 3.276 1.00 71.44 155 LEU A N 1
ATOM 1219 C CA . LEU A 1 155 ? 9.290 13.447 3.063 1.00 71.44 155 LEU A CA 1
ATOM 1220 C C . LEU A 1 155 ? 8.188 13.113 4.074 1.00 71.44 155 LEU A C 1
ATOM 1222 O O . LEU A 1 155 ? 7.870 11.930 4.206 1.00 71.44 155 LEU A O 1
ATOM 1226 N N . PRO A 1 156 ? 7.582 14.105 4.754 1.00 78.06 156 PRO A N 1
ATOM 1227 C CA . PRO A 1 156 ? 6.475 13.849 5.664 1.00 78.06 156 PRO A CA 1
ATOM 1228 C C . PRO A 1 156 ? 5.263 13.367 4.863 1.00 78.06 156 PRO A C 1
ATOM 1230 O O . PRO A 1 156 ? 4.795 14.040 3.938 1.00 78.06 156 PRO A O 1
ATOM 1233 N N . ILE A 1 157 ? 4.765 12.179 5.209 1.00 81.81 157 ILE A N 1
ATOM 1234 C CA . ILE A 1 157 ? 3.680 11.523 4.471 1.00 81.81 157 ILE A CA 1
ATOM 1235 C C . ILE A 1 157 ? 2.398 12.359 4.495 1.00 81.81 157 ILE A C 1
ATOM 1237 O O . ILE A 1 157 ? 1.665 12.393 3.508 1.00 81.81 157 ILE A O 1
ATOM 1241 N N . GLU A 1 158 ? 2.177 13.085 5.595 1.00 79.19 158 GLU A N 1
ATOM 1242 C CA . GLU A 1 158 ? 1.005 13.925 5.838 1.00 79.19 158 GLU A CA 1
ATOM 1243 C C . GLU A 1 158 ? 0.828 15.044 4.803 1.00 79.19 158 GLU A C 1
ATOM 1245 O O . GLU A 1 158 ? -0.297 15.459 4.531 1.00 79.19 158 GLU A O 1
ATOM 1250 N N . LYS A 1 159 ? 1.928 15.502 4.190 1.00 77.50 159 LYS A N 1
ATOM 1251 C CA . LYS A 1 159 ? 1.908 16.576 3.189 1.00 77.50 159 LYS A CA 1
ATOM 1252 C C . LYS A 1 159 ? 1.763 16.072 1.768 1.00 77.50 159 LYS A C 1
ATOM 1254 O O . LYS A 1 159 ? 1.218 16.792 0.944 1.00 77.50 159 LYS A O 1
ATOM 1259 N N . LEU A 1 160 ? 2.295 14.886 1.473 1.00 78.75 160 LEU A N 1
ATOM 1260 C CA . LEU A 1 160 ? 2.408 14.388 0.101 1.00 78.75 160 LEU A CA 1
ATOM 1261 C C . LEU A 1 160 ? 1.314 13.384 -0.274 1.00 78.75 160 LEU A C 1
ATOM 1263 O O . LEU A 1 160 ? 1.062 13.181 -1.460 1.00 78.75 160 LEU A O 1
ATOM 1267 N N . CYS A 1 161 ? 0.691 12.723 0.705 1.00 81.56 161 CYS A N 1
ATOM 1268 C CA . CYS A 1 161 ? -0.330 11.729 0.406 1.00 81.56 161 CYS A CA 1
ATOM 1269 C C . CYS A 1 161 ? -1.537 12.381 -0.281 1.00 81.56 161 CYS A C 1
ATOM 1271 O O . CYS A 1 161 ? -2.123 13.336 0.233 1.00 81.56 161 CYS A O 1
ATOM 1273 N N . ILE A 1 162 ? -1.898 11.821 -1.433 1.00 82.88 162 ILE A N 1
ATOM 1274 C CA . ILE A 1 162 ? -3.088 12.165 -2.211 1.00 82.88 162 ILE A CA 1
ATOM 1275 C C . ILE A 1 162 ? -4.156 11.087 -2.006 1.00 82.88 162 ILE A C 1
ATOM 1277 O O . ILE A 1 162 ? -3.820 9.912 -1.833 1.00 82.88 162 ILE A O 1
ATOM 1281 N N . ASP A 1 163 ? -5.430 11.477 -2.037 1.00 84.00 163 ASP A N 1
ATOM 1282 C CA . ASP A 1 163 ? -6.545 10.527 -2.005 1.00 84.00 163 ASP A CA 1
ATOM 1283 C C . ASP A 1 163 ? -6.603 9.790 -3.347 1.00 84.00 163 ASP A C 1
ATOM 1285 O O . ASP A 1 163 ? -6.958 10.373 -4.378 1.00 84.00 163 ASP A O 1
ATOM 1289 N N . LEU A 1 164 ? -6.181 8.525 -3.364 1.00 86.50 164 LEU A N 1
ATOM 1290 C CA . LEU A 1 164 ? -6.078 7.763 -4.604 1.00 86.50 164 LEU A CA 1
ATOM 1291 C C . LEU A 1 164 ? -7.463 7.623 -5.258 1.00 86.50 164 LEU A C 1
ATOM 1293 O O . LEU A 1 164 ? -8.438 7.325 -4.567 1.00 86.50 164 LEU A O 1
ATOM 1297 N N . PRO A 1 165 ? -7.573 7.806 -6.584 1.00 89.19 165 PRO A N 1
ATOM 1298 C CA . PRO A 1 165 ? -8.814 7.532 -7.282 1.00 89.19 165 PRO A CA 1
ATOM 1299 C C . PRO A 1 165 ? -9.020 6.017 -7.298 1.00 89.19 165 PRO A C 1
ATOM 1301 O O . PRO A 1 165 ? -8.128 5.258 -7.684 1.00 89.19 165 PRO A O 1
ATOM 1304 N N . LEU A 1 166 ? -10.190 5.569 -6.857 1.00 89.75 166 LEU A N 1
ATOM 1305 C CA . LEU A 1 166 ? -10.552 4.159 -6.780 1.00 89.75 166 LEU A CA 1
ATOM 1306 C C . LEU A 1 166 ? -11.732 3.872 -7.710 1.00 89.75 166 LEU A C 1
ATOM 1308 O O . LEU A 1 166 ? -12.574 4.734 -7.951 1.00 89.75 166 LEU A O 1
ATOM 1312 N N . LYS A 1 167 ? -11.808 2.648 -8.223 1.00 87.06 167 LYS A N 1
ATOM 1313 C CA . LYS A 1 167 ? -12.968 2.110 -8.938 1.00 87.06 167 LYS A CA 1
ATOM 1314 C C . LYS A 1 167 ? -13.516 0.927 -8.159 1.00 87.06 167 LYS A C 1
ATOM 1316 O O . LYS A 1 167 ? -12.766 0.008 -7.837 1.00 87.06 167 LYS A O 1
ATOM 1321 N N . LEU A 1 168 ? -14.808 0.954 -7.855 1.00 84.88 168 LEU A N 1
ATOM 1322 C CA . LEU A 1 168 ? -15.490 -0.159 -7.203 1.00 84.88 168 LEU A CA 1
ATOM 1323 C C . LEU A 1 168 ? -15.696 -1.288 -8.217 1.00 84.88 168 LEU A C 1
ATOM 1325 O O . LEU A 1 168 ? -16.390 -1.095 -9.209 1.00 84.88 168 LEU A O 1
ATOM 1329 N N . THR A 1 169 ? -15.096 -2.449 -7.967 1.00 79.50 169 THR A N 1
ATOM 1330 C CA . THR A 1 169 ? -15.209 -3.635 -8.836 1.00 79.50 169 THR A CA 1
ATOM 1331 C C . THR A 1 169 ? -16.075 -4.731 -8.232 1.00 79.50 169 THR A C 1
ATOM 1333 O O . THR A 1 169 ? -16.619 -5.554 -8.955 1.00 79.50 169 THR A O 1
ATOM 1336 N N . HIS A 1 170 ? -16.256 -4.731 -6.912 1.00 80.19 170 HIS A N 1
ATOM 1337 C CA . HIS A 1 170 ? -17.133 -5.674 -6.228 1.00 80.19 170 HIS A CA 1
ATOM 1338 C C . HIS A 1 170 ? -17.805 -5.015 -5.025 1.00 80.19 170 HIS A C 1
ATOM 1340 O O . HIS A 1 170 ? -17.136 -4.345 -4.232 1.00 80.19 170 HIS A O 1
ATOM 1346 N N . ASN A 1 171 ? -19.112 -5.240 -4.854 1.00 79.38 171 ASN A N 1
ATOM 1347 C CA . ASN A 1 171 ? -19.861 -4.784 -3.688 1.00 79.38 171 ASN A CA 1
ATOM 1348 C C . ASN A 1 171 ? -20.693 -5.932 -3.084 1.00 79.38 171 ASN A C 1
ATOM 1350 O O . ASN A 1 171 ? -21.661 -6.366 -3.714 1.00 79.38 171 ASN A O 1
ATOM 1354 N N . PRO A 1 172 ? -20.410 -6.361 -1.838 1.00 73.00 172 PRO A N 1
ATOM 1355 C CA . PRO A 1 172 ? -21.115 -7.470 -1.194 1.00 73.00 172 PRO A CA 1
ATOM 1356 C C . PRO A 1 172 ? -22.640 -7.291 -1.149 1.00 73.00 172 PRO A C 1
ATOM 1358 O O . PRO A 1 172 ? -23.386 -8.263 -1.222 1.00 73.00 172 PRO A O 1
ATOM 1361 N N . SER A 1 173 ? -23.123 -6.047 -1.039 1.00 61.47 173 SER A N 1
ATOM 1362 C CA . SER A 1 173 ? -24.553 -5.741 -0.890 1.00 61.47 173 SER A CA 1
ATOM 1363 C C . SER A 1 173 ? -25.347 -5.782 -2.201 1.00 61.47 173 SER A C 1
ATOM 1365 O O . SER A 1 173 ? -26.572 -5.817 -2.151 1.00 61.47 173 SER A O 1
ATOM 1367 N N . HIS A 1 174 ? -24.681 -5.740 -3.360 1.00 50.44 174 HIS A N 1
ATOM 1368 C CA . HIS A 1 174 ? -25.327 -5.644 -4.680 1.00 50.44 174 HIS A CA 1
ATOM 1369 C C . HIS A 1 174 ? -24.892 -6.760 -5.649 1.00 50.44 174 HIS A C 1
ATOM 1371 O O . HIS A 1 174 ? -25.269 -6.735 -6.820 1.00 50.44 174 HIS A O 1
ATOM 1377 N N . GLY A 1 175 ? -24.139 -7.754 -5.161 1.00 45.75 175 GLY A N 1
ATOM 1378 C CA . GLY A 1 175 ? -23.521 -8.788 -5.990 1.00 45.75 175 GLY A CA 1
ATOM 1379 C C . GLY A 1 175 ? -22.370 -8.249 -6.846 1.00 45.75 175 GLY A C 1
ATOM 1380 O O . GLY A 1 175 ? -21.980 -7.083 -6.742 1.00 45.75 175 GLY A O 1
ATOM 1381 N N . ILE A 1 176 ? -21.819 -9.110 -7.705 1.00 39.25 176 ILE A N 1
ATOM 1382 C CA . ILE A 1 176 ? -20.802 -8.723 -8.688 1.00 39.25 176 ILE A CA 1
ATOM 1383 C C . ILE A 1 176 ? -21.454 -7.737 -9.664 1.00 39.25 176 ILE A C 1
ATOM 1385 O O . ILE A 1 176 ? -22.220 -8.126 -10.547 1.00 39.25 176 ILE A O 1
ATOM 1389 N N . MET A 1 177 ? -21.170 -6.447 -9.496 1.00 38.91 177 MET A N 1
ATOM 1390 C CA . MET A 1 177 ? -21.347 -5.483 -10.575 1.00 38.91 177 MET A CA 1
ATOM 1391 C C . MET A 1 177 ? -20.258 -5.817 -11.587 1.00 38.91 177 MET A C 1
ATOM 1393 O O . MET A 1 177 ? -19.092 -5.787 -11.215 1.00 38.91 177 MET A O 1
ATOM 1397 N N . GLY A 1 178 ? -20.675 -6.268 -12.776 1.00 40.75 178 GLY A N 1
ATOM 1398 C CA . GLY A 1 178 ? -19.863 -6.993 -13.759 1.00 40.75 178 GLY A CA 1
ATOM 1399 C C . GLY A 1 178 ? -18.383 -6.627 -13.768 1.00 40.75 178 GLY A C 1
ATOM 1400 O O . GLY A 1 178 ? -18.038 -5.447 -13.767 1.00 40.75 178 GLY A O 1
ATOM 1401 N N . ASP A 1 179 ? -17.531 -7.656 -13.784 1.00 37.34 179 ASP A N 1
ATOM 1402 C CA . ASP A 1 179 ? -16.081 -7.513 -13.803 1.00 37.34 179 ASP A CA 1
ATOM 1403 C C . ASP A 1 179 ? -15.663 -6.498 -14.875 1.00 37.34 179 ASP A C 1
ATOM 1405 O O . ASP A 1 179 ? -15.630 -6.781 -16.075 1.00 37.34 179 ASP A O 1
ATOM 1409 N N . VAL A 1 180 ? -15.260 -5.311 -14.415 1.00 40.88 180 VAL A N 1
ATOM 1410 C CA . VAL A 1 180 ? -14.492 -4.355 -15.220 1.00 40.88 180 VAL A CA 1
ATOM 1411 C C . VAL A 1 180 ? -13.178 -5.007 -15.653 1.00 40.88 180 VAL A C 1
ATOM 1413 O O . VAL A 1 180 ? -12.530 -4.505 -16.556 1.00 40.88 180 VAL A O 1
ATOM 1416 N N . GLU A 1 181 ? -12.770 -6.143 -15.070 1.00 42.91 181 GLU A N 1
ATOM 1417 C CA . GLU A 1 181 ? -11.693 -6.952 -15.626 1.00 42.91 181 GLU A CA 1
ATOM 1418 C C . GLU A 1 181 ? -12.122 -7.828 -16.800 1.00 42.91 181 GLU A C 1
ATOM 1420 O O . GLU A 1 181 ? -11.337 -7.881 -17.715 1.00 42.91 181 GLU A O 1
ATOM 1425 N N . ASP A 1 182 ? -13.316 -8.400 -16.949 1.00 38.12 182 ASP A N 1
ATOM 1426 C CA . ASP A 1 182 ? -13.591 -9.118 -18.213 1.00 38.12 182 ASP A CA 1
ATOM 1427 C C . ASP A 1 182 ? -13.642 -8.146 -19.408 1.00 38.12 182 ASP A C 1
ATOM 1429 O O . ASP A 1 182 ? -13.117 -8.448 -20.478 1.00 38.12 182 ASP A O 1
ATOM 1433 N N . GLN A 1 183 ? -14.139 -6.917 -19.213 1.00 33.00 183 GLN A N 1
ATOM 1434 C CA . GLN A 1 183 ? -14.102 -5.880 -20.257 1.00 33.00 183 GLN A CA 1
ATOM 1435 C C . GLN A 1 183 ? -12.763 -5.127 -20.319 1.00 33.00 183 GLN A C 1
ATOM 1437 O O . GLN A 1 183 ? -12.227 -4.904 -21.398 1.00 33.00 183 GLN A O 1
ATOM 1442 N N . GLY A 1 184 ? -12.153 -4.800 -19.182 1.00 33.41 184 GLY A N 1
ATOM 1443 C CA . GLY A 1 184 ? -10.862 -4.115 -19.061 1.00 33.41 184 GLY A CA 1
ATOM 1444 C C . GLY A 1 184 ? -9.649 -5.005 -19.337 1.00 33.41 184 GLY A C 1
ATOM 1445 O O . GLY A 1 184 ? -8.582 -4.495 -19.675 1.00 33.41 184 GLY A O 1
ATOM 1446 N N . TRP A 1 185 ? -9.793 -6.325 -19.223 1.00 35.09 185 TRP A N 1
ATOM 1447 C CA . TRP A 1 185 ? -8.799 -7.337 -19.584 1.00 35.09 185 TRP A CA 1
ATOM 1448 C C . TRP A 1 185 ? -8.890 -7.671 -21.068 1.00 35.09 185 TRP A C 1
ATOM 1450 O O . TRP A 1 185 ? -7.842 -7.706 -21.694 1.00 35.09 185 TRP A O 1
ATOM 1460 N N . LEU A 1 186 ? -10.087 -7.713 -21.674 1.00 29.72 186 LEU A N 1
ATOM 1461 C CA . LEU A 1 186 ? -10.236 -7.613 -23.137 1.00 29.72 186 LEU A CA 1
ATOM 1462 C C . LEU A 1 186 ? -9.623 -6.301 -23.671 1.00 29.72 186 LEU A C 1
ATOM 1464 O O . LEU A 1 186 ? -8.931 -6.296 -24.689 1.00 29.72 186 LEU A O 1
ATOM 1468 N N . ILE A 1 187 ? -9.782 -5.186 -22.947 1.00 31.00 187 ILE A N 1
ATOM 1469 C CA . ILE A 1 187 ? -9.142 -3.905 -23.290 1.00 31.00 187 ILE A CA 1
ATOM 1470 C C . ILE A 1 187 ? -7.620 -3.947 -23.045 1.00 31.00 187 ILE A C 1
ATOM 1472 O O . ILE A 1 187 ? -6.867 -3.330 -23.801 1.00 31.00 187 ILE A O 1
ATOM 1476 N N . ARG A 1 188 ? -7.127 -4.712 -22.057 1.00 34.03 188 ARG A N 1
ATOM 1477 C CA . ARG A 1 188 ? -5.686 -4.897 -21.805 1.00 34.03 188 ARG A CA 1
ATOM 1478 C C . ARG A 1 188 ? -5.012 -5.880 -22.766 1.00 34.03 188 ARG A C 1
ATOM 1480 O O . ARG A 1 188 ? -3.877 -5.618 -23.163 1.00 34.03 188 ARG A O 1
ATOM 1487 N N . GLU A 1 189 ? -5.725 -6.897 -23.239 1.00 31.98 189 GLU A N 1
ATOM 1488 C CA . GLU A 1 189 ? -5.371 -7.678 -24.430 1.00 31.98 189 GLU A CA 1
ATOM 1489 C C . GLU A 1 189 ? -5.353 -6.783 -25.682 1.00 31.98 189 GLU A C 1
ATOM 1491 O O . GLU A 1 189 ? -4.496 -6.949 -26.550 1.00 31.98 189 GLU A O 1
ATOM 1496 N N . SER A 1 190 ? -6.209 -5.751 -25.737 1.00 26.25 190 SER A N 1
ATOM 1497 C CA . SER A 1 190 ? -6.239 -4.757 -26.822 1.00 26.25 190 SER A CA 1
ATOM 1498 C C . SER A 1 190 ? -5.208 -3.619 -26.709 1.00 26.25 190 SER A C 1
ATOM 1500 O O . SER A 1 190 ? -5.106 -2.800 -27.628 1.00 26.25 190 SER A O 1
ATOM 1502 N N . PHE A 1 191 ? -4.349 -3.580 -25.671 1.00 29.88 191 PHE A N 1
ATOM 1503 C CA . PHE A 1 191 ? -3.171 -2.688 -25.636 1.00 29.88 191 PHE A CA 1
ATOM 1504 C C . PHE A 1 191 ? -2.049 -3.187 -26.563 1.00 29.88 191 PHE A C 1
ATOM 1506 O O . PHE A 1 191 ? -0.849 -3.152 -26.278 1.00 29.88 191 PHE A O 1
ATOM 1513 N N . THR A 1 192 ? -2.438 -3.575 -27.769 1.00 30.19 192 THR A N 1
ATOM 1514 C CA . THR A 1 192 ? -1.613 -3.489 -28.954 1.00 30.19 192 THR A CA 1
ATOM 1515 C C . THR A 1 192 ? -1.319 -2.022 -29.226 1.00 30.19 192 THR A C 1
ATOM 1517 O O . THR A 1 192 ? -1.957 -1.370 -30.040 1.00 30.19 192 THR A O 1
ATOM 1520 N N . SER A 1 193 ? -0.231 -1.531 -28.638 1.00 31.83 193 SER A N 1
ATOM 1521 C CA . SER A 1 193 ? 0.545 -0.447 -29.222 1.00 31.83 193 SER A CA 1
ATOM 1522 C C . SER A 1 193 ? -0.079 0.967 -29.074 1.00 31.83 193 SER A C 1
ATOM 1524 O O . SER A 1 193 ? -1.208 1.247 -29.457 1.00 31.83 193 SER A O 1
ATOM 1526 N N . ALA A 1 194 ? 0.720 1.938 -28.625 1.00 31.56 194 ALA A N 1
ATOM 1527 C CA . ALA A 1 194 ? 0.438 3.376 -28.709 1.00 31.56 194 ALA A CA 1
ATOM 1528 C C . ALA A 1 194 ? -0.088 3.929 -30.073 1.00 31.56 194 ALA A C 1
ATOM 1530 O O . ALA A 1 194 ? -0.437 5.102 -30.092 1.00 31.56 194 ALA A O 1
ATOM 1531 N N . LEU A 1 195 ? -0.164 3.157 -31.186 1.00 31.77 195 LEU A N 1
ATOM 1532 C CA . LEU A 1 195 ? -0.857 3.608 -32.421 1.00 31.77 195 LEU A CA 1
ATOM 1533 C C . LEU A 1 195 ? -2.281 3.066 -32.627 1.00 31.77 195 LEU A C 1
ATOM 1535 O O . LEU A 1 195 ? -3.033 3.740 -33.323 1.00 31.77 195 LEU A O 1
ATOM 1539 N N . LEU A 1 196 ? -2.723 1.946 -32.032 1.00 29.16 196 LEU A N 1
ATOM 1540 C CA . LEU A 1 196 ? -4.171 1.633 -32.092 1.00 29.16 196 LEU A CA 1
ATOM 1541 C C . LEU A 1 196 ? -4.993 2.639 -31.276 1.00 29.16 196 LEU A C 1
ATOM 1543 O O . LEU A 1 196 ? -6.188 2.806 -31.502 1.00 29.16 196 LEU A O 1
ATOM 1547 N N . PHE A 1 197 ? -4.309 3.405 -30.427 1.00 35.12 197 PHE A N 1
ATOM 1548 C CA . PHE A 1 197 ? -4.839 4.563 -29.728 1.00 35.12 197 PHE A CA 1
ATOM 1549 C C . PHE A 1 197 ? -5.308 5.692 -30.666 1.00 35.12 197 PHE A C 1
ATOM 1551 O O . PHE A 1 197 ? -6.283 6.359 -30.342 1.00 35.12 197 PHE A O 1
ATOM 1558 N N . ASP A 1 198 ? -4.690 5.894 -31.840 1.00 32.44 198 ASP A N 1
ATOM 1559 C CA . ASP A 1 198 ? -5.117 6.950 -32.782 1.00 32.44 198 ASP A CA 1
ATOM 1560 C C . ASP A 1 198 ? -6.392 6.570 -33.568 1.00 32.44 198 ASP A C 1
ATOM 1562 O O . ASP A 1 198 ? -7.085 7.452 -34.083 1.00 32.44 198 ASP A O 1
ATOM 1566 N N . LEU A 1 199 ? -6.736 5.276 -33.632 1.00 28.39 199 LEU A N 1
ATOM 1567 C CA . LEU A 1 199 ? -7.963 4.780 -34.270 1.00 28.39 199 LEU A CA 1
ATOM 1568 C C . LEU A 1 199 ? -9.091 4.540 -33.255 1.00 28.39 199 LEU A C 1
ATOM 1570 O O . LEU A 1 199 ? -10.214 4.970 -33.509 1.00 28.39 199 LEU A O 1
ATOM 1574 N N . ALA A 1 200 ? -8.799 3.966 -32.082 1.00 30.08 200 ALA A N 1
ATOM 1575 C CA . ALA A 1 200 ? -9.792 3.745 -31.025 1.00 30.08 200 ALA A CA 1
ATOM 1576 C C . ALA A 1 200 ? -10.285 5.060 -30.390 1.00 30.08 200 ALA A C 1
ATOM 1578 O O . ALA A 1 200 ? -11.482 5.224 -30.152 1.00 30.08 200 ALA A O 1
ATOM 1579 N N . ALA A 1 201 ? -9.404 6.062 -30.237 1.00 30.58 201 ALA A N 1
ATOM 1580 C CA . ALA A 1 201 ? -9.796 7.397 -29.773 1.00 30.58 201 ALA A CA 1
ATOM 1581 C C . ALA A 1 201 ? -10.691 8.157 -30.773 1.00 30.58 201 ALA A C 1
ATOM 1583 O O . ALA A 1 201 ? -11.267 9.185 -30.421 1.00 30.58 201 ALA A O 1
ATOM 1584 N N . ARG A 1 202 ? -10.830 7.669 -32.017 1.00 30.42 202 ARG A N 1
ATOM 1585 C CA . ARG A 1 202 ? -11.767 8.215 -33.012 1.00 30.42 202 ARG A CA 1
ATOM 1586 C C . ARG A 1 202 ? -13.087 7.446 -33.100 1.00 30.42 202 ARG A C 1
ATOM 1588 O O . ARG A 1 202 ? -14.023 7.980 -33.687 1.00 30.42 202 ARG A O 1
ATOM 1595 N N . SER A 1 203 ? -13.189 6.240 -32.534 1.00 30.45 203 SER A N 1
ATOM 1596 C CA . SER A 1 203 ? -14.380 5.385 -32.666 1.00 30.45 203 SER A CA 1
ATOM 1597 C C . SER A 1 203 ? -15.156 5.128 -31.371 1.00 30.45 203 SER A C 1
ATOM 1599 O O . SER A 1 203 ? -16.226 4.536 -31.447 1.00 30.45 203 SER A O 1
ATOM 1601 N N . GLN A 1 204 ? -14.685 5.577 -30.205 1.00 31.69 204 GLN A N 1
ATOM 1602 C CA . GLN A 1 204 ? -15.362 5.344 -28.916 1.00 31.69 204 GLN A CA 1
ATOM 1603 C C . GLN A 1 204 ? -15.766 6.635 -28.187 1.00 31.69 204 GLN A C 1
ATOM 1605 O O . GLN A 1 204 ? -15.670 6.747 -26.972 1.00 31.69 204 GLN A O 1
ATOM 1610 N N . SER A 1 205 ? -16.270 7.626 -28.927 1.00 30.83 205 SER A N 1
ATOM 1611 C CA . SER A 1 205 ? -16.996 8.761 -28.336 1.00 30.83 205 SER A CA 1
ATOM 1612 C C . SER A 1 205 ? -18.492 8.493 -28.139 1.00 30.83 205 SER A C 1
ATOM 1614 O O . SER A 1 205 ? -19.229 9.422 -27.830 1.00 30.83 205 SER A O 1
ATOM 1616 N N . ASN A 1 206 ? -18.963 7.252 -28.298 1.00 31.73 206 ASN A N 1
ATOM 1617 C CA . ASN A 1 206 ? -20.360 6.898 -28.073 1.00 31.73 206 ASN A CA 1
ATOM 1618 C C . ASN A 1 206 ? -20.471 5.492 -27.462 1.00 31.73 206 ASN A C 1
ATOM 1620 O O . ASN A 1 206 ? -20.151 4.519 -28.136 1.00 31.73 206 ASN A O 1
ATOM 1624 N N . GLN A 1 207 ? -21.027 5.433 -26.245 1.00 33.88 207 GLN A N 1
ATOM 1625 C CA . GLN A 1 207 ? -21.534 4.253 -25.516 1.00 33.88 207 GLN A CA 1
ATOM 1626 C C . GLN A 1 207 ? -20.568 3.481 -24.598 1.00 33.88 207 GLN A C 1
ATOM 1628 O O . GLN A 1 207 ? -20.361 2.295 -24.805 1.00 33.88 207 GLN A O 1
ATOM 1633 N N . GLU A 1 208 ? -20.114 4.083 -23.496 1.00 33.28 208 GLU A N 1
ATOM 1634 C CA . GLU A 1 208 ? -19.814 3.334 -22.260 1.00 33.28 208 GLU A CA 1
ATOM 1635 C C . GLU A 1 208 ? -20.401 4.118 -21.075 1.00 33.28 208 GLU A C 1
ATOM 1637 O O . GLU A 1 208 ? -20.281 5.343 -21.016 1.00 33.28 208 GLU A O 1
ATOM 1642 N N . GLY A 1 209 ? -21.153 3.436 -20.202 1.00 33.66 209 GLY A N 1
ATOM 1643 C CA . GLY A 1 209 ? -21.804 4.050 -19.042 1.00 33.66 209 GLY A CA 1
ATOM 1644 C C . GLY A 1 209 ? -20.774 4.690 -18.114 1.00 33.66 209 GLY A C 1
ATOM 1645 O O . GLY A 1 209 ? -19.675 4.167 -17.969 1.00 33.66 209 GLY A O 1
ATOM 1646 N N . GLU A 1 210 ? -21.117 5.827 -17.509 1.00 35.62 210 GLU A N 1
ATOM 1647 C CA . GLU A 1 210 ? -20.252 6.560 -16.579 1.00 35.62 210 GLU A CA 1
ATOM 1648 C C . GLU A 1 210 ? -19.751 5.643 -15.446 1.00 35.62 210 GLU A C 1
ATOM 1650 O O . GLU A 1 210 ? -20.445 5.407 -14.457 1.00 35.62 210 GLU A O 1
ATOM 1655 N N . GLU A 1 211 ? -18.539 5.104 -15.587 1.00 50.16 211 GLU A N 1
ATOM 1656 C CA . GLU A 1 211 ? -17.860 4.364 -14.526 1.00 50.16 211 GLU A CA 1
ATOM 1657 C C . GLU A 1 211 ? -17.566 5.323 -13.363 1.00 50.16 211 GLU A C 1
ATOM 1659 O O . GLU A 1 211 ? -16.678 6.176 -13.444 1.00 50.16 211 GLU A O 1
ATOM 1664 N N . GLN A 1 212 ? -18.320 5.201 -12.269 1.00 60.16 212 GLN A N 1
ATOM 1665 C CA . GLN A 1 212 ? -18.165 6.064 -11.100 1.00 60.16 212 GLN A CA 1
ATOM 1666 C C . GLN A 1 212 ? -16.841 5.779 -10.380 1.00 60.16 212 GLN A C 1
ATOM 1668 O O . GLN A 1 212 ? -16.664 4.749 -9.726 1.00 60.16 212 GLN A O 1
ATOM 1673 N N . THR A 1 213 ? -15.905 6.722 -10.468 1.00 78.69 213 THR A N 1
ATOM 1674 C CA . THR A 1 213 ? -14.732 6.764 -9.595 1.00 78.69 213 THR A CA 1
ATOM 1675 C C . THR A 1 213 ? -15.151 7.163 -8.178 1.00 78.69 213 THR A C 1
ATOM 1677 O O . THR A 1 213 ? -16.024 8.006 -7.972 1.00 78.69 213 THR A O 1
ATOM 1680 N N . CYS A 1 214 ? -14.531 6.552 -7.173 1.00 86.88 214 CYS A N 1
ATOM 1681 C CA . CYS A 1 214 ? -14.753 6.846 -5.764 1.00 86.88 214 CYS A CA 1
ATOM 1682 C C . CYS A 1 214 ? -13.432 7.133 -5.038 1.00 86.88 214 CYS A C 1
ATOM 1684 O O . CYS A 1 214 ? -12.340 6.952 -5.577 1.00 86.88 214 CYS A O 1
ATOM 1686 N N . ARG A 1 215 ? -13.539 7.585 -3.789 1.00 88.31 215 ARG A N 1
ATOM 1687 C CA . ARG A 1 215 ? -12.409 7.856 -2.892 1.00 88.31 215 ARG A CA 1
ATOM 1688 C C . ARG A 1 215 ? -12.434 6.911 -1.702 1.00 88.31 215 ARG A C 1
ATOM 1690 O O . ARG A 1 215 ? -13.516 6.453 -1.328 1.00 88.31 215 ARG A O 1
ATOM 1697 N N . LEU A 1 216 ? -11.274 6.635 -1.100 1.00 88.25 216 LEU A N 1
ATOM 1698 C CA . LEU A 1 216 ? -11.217 5.755 0.074 1.00 88.25 216 LEU A CA 1
ATOM 1699 C C . LEU A 1 216 ? -11.981 6.361 1.252 1.00 88.25 216 LEU A C 1
ATOM 1701 O O . LEU A 1 216 ? -12.720 5.659 1.935 1.00 88.25 216 LEU A O 1
ATOM 1705 N N . SER A 1 217 ? -11.811 7.663 1.454 1.00 84.62 217 SER A N 1
ATOM 1706 C CA . SER A 1 217 ? -12.484 8.469 2.473 1.00 84.62 217 SER A CA 1
ATOM 1707 C C . SER A 1 217 ? -13.993 8.215 2.531 1.00 84.62 217 SER A C 1
ATOM 1709 O O . SER A 1 217 ? -14.536 7.957 3.600 1.00 84.62 217 SER A O 1
ATOM 1711 N N . ASN A 1 218 ? -14.643 8.159 1.367 1.00 85.94 218 ASN A N 1
ATOM 1712 C CA . ASN A 1 218 ? -16.082 7.909 1.239 1.00 85.94 218 ASN A CA 1
ATOM 1713 C C . ASN A 1 218 ? -16.493 6.445 1.477 1.00 85.94 218 ASN A C 1
ATOM 1715 O O . ASN A 1 218 ? -17.680 6.157 1.593 1.00 85.94 218 ASN A O 1
ATOM 1719 N N . GLN A 1 219 ? -15.543 5.509 1.471 1.00 90.06 219 GLN A N 1
ATOM 1720 C CA . GLN A 1 219 ? -15.794 4.077 1.670 1.00 90.06 219 GLN A CA 1
ATOM 1721 C C . GLN A 1 219 ? -15.426 3.600 3.079 1.00 90.06 219 GLN A C 1
ATOM 1723 O O . GLN A 1 219 ? -15.745 2.465 3.437 1.00 90.06 219 GLN A O 1
ATOM 1728 N N . LEU A 1 220 ? -14.733 4.433 3.856 1.00 92.69 220 LEU A N 1
ATOM 1729 C CA . LEU A 1 220 ? -14.229 4.090 5.174 1.00 92.69 220 LEU A CA 1
ATOM 1730 C C . LEU A 1 220 ? -15.238 4.497 6.256 1.00 92.69 220 LEU A C 1
ATOM 1732 O O . LEU A 1 220 ? -15.487 5.672 6.490 1.00 92.69 220 LEU A O 1
ATOM 1736 N N . GLU A 1 221 ? -15.792 3.512 6.951 1.00 91.88 221 GLU A N 1
ATOM 1737 C CA . GLU A 1 221 ? -16.765 3.675 8.036 1.00 91.88 221 GLU A CA 1
ATOM 1738 C C . GLU A 1 221 ? -16.591 2.560 9.081 1.00 91.88 221 GLU A C 1
ATOM 1740 O O . GLU A 1 221 ? -15.784 1.650 8.890 1.00 91.88 221 GLU A O 1
ATOM 1745 N N . SER A 1 222 ? -17.309 2.623 10.208 1.00 88.75 222 SER A N 1
ATOM 1746 C CA . SER A 1 222 ? -17.301 1.533 11.200 1.00 88.75 222 SER A CA 1
ATOM 1747 C C . SER A 1 222 ? -17.736 0.219 10.537 1.00 88.75 222 SER A C 1
ATOM 1749 O O . SER A 1 222 ? -18.704 0.200 9.783 1.00 88.75 222 SER A O 1
ATOM 1751 N N . GLY A 1 223 ? -16.987 -0.860 10.770 1.00 89.56 223 GLY A N 1
ATOM 1752 C CA . GLY A 1 223 ? -17.223 -2.158 10.131 1.00 89.56 223 GLY A CA 1
ATOM 1753 C C . GLY A 1 223 ? -16.907 -2.235 8.630 1.00 89.56 223 GLY A C 1
ATOM 1754 O O . GLY A 1 223 ? -17.189 -3.260 8.009 1.00 89.56 223 GLY A O 1
ATOM 1755 N N . ALA A 1 224 ? -16.316 -1.197 8.021 1.00 93.62 224 ALA A N 1
ATOM 1756 C CA . ALA A 1 224 ? -15.957 -1.228 6.604 1.00 93.62 224 ALA A CA 1
ATOM 1757 C C . ALA A 1 224 ? -14.970 -2.362 6.295 1.00 93.62 224 ALA A C 1
ATOM 1759 O O . ALA A 1 224 ? -13.928 -2.485 6.932 1.00 93.62 224 ALA A O 1
ATOM 1760 N N . ARG A 1 225 ? -15.273 -3.165 5.272 1.00 96.00 225 ARG A N 1
ATOM 1761 C CA . ARG A 1 225 ? -14.425 -4.263 4.788 1.00 96.00 225 ARG A CA 1
ATOM 1762 C C . ARG A 1 225 ? -13.973 -3.947 3.375 1.00 96.00 225 ARG A C 1
ATOM 1764 O O . ARG A 1 225 ? -14.753 -4.099 2.437 1.00 96.00 225 ARG A O 1
ATOM 1771 N N . LEU A 1 226 ? -12.745 -3.464 3.223 1.00 96.88 226 LEU A N 1
ATOM 1772 C CA . LEU A 1 226 ? -12.222 -2.976 1.948 1.00 96.88 226 LEU A CA 1
ATOM 1773 C C . LEU A 1 226 ? -11.000 -3.787 1.511 1.00 96.88 226 LEU A C 1
ATOM 1775 O O . LEU A 1 226 ? -10.102 -4.043 2.309 1.00 96.88 226 LEU A O 1
ATOM 1779 N N . VAL A 1 227 ? -10.932 -4.129 0.227 1.00 96.12 227 VAL A N 1
ATOM 1780 C CA . VAL A 1 227 ? -9.698 -4.571 -0.431 1.00 96.12 227 VAL A CA 1
ATOM 1781 C C . VAL A 1 227 ? -9.311 -3.529 -1.466 1.00 96.12 227 VAL A C 1
ATOM 1783 O O . VAL A 1 227 ? -10.055 -3.293 -2.411 1.00 96.12 227 VAL A O 1
ATOM 1786 N N . VAL A 1 228 ? -8.136 -2.927 -1.311 1.00 93.81 228 VAL A N 1
ATOM 1787 C CA . VAL A 1 228 ? -7.550 -1.998 -2.276 1.00 93.81 228 VAL A CA 1
ATOM 1788 C C . VAL A 1 228 ? -6.537 -2.741 -3.139 1.00 93.81 228 VAL A C 1
ATOM 1790 O O . VAL A 1 228 ? -5.459 -3.139 -2.690 1.00 93.81 228 VAL A O 1
ATOM 1793 N N . VAL A 1 229 ? -6.874 -2.909 -4.408 1.00 87.50 229 VAL A N 1
ATOM 1794 C CA . VAL A 1 229 ? -6.099 -3.672 -5.381 1.00 87.50 229 VAL A CA 1
ATOM 1795 C C . VAL A 1 229 ? -5.467 -2.718 -6.383 1.00 87.50 229 VAL A C 1
ATOM 1797 O O . VAL A 1 229 ? -6.078 -1.747 -6.811 1.00 87.50 229 VAL A O 1
ATOM 1800 N N . GLY A 1 230 ? -4.223 -2.948 -6.785 1.00 78.75 230 GLY A N 1
ATOM 1801 C CA . GLY A 1 230 ? -3.635 -2.122 -7.838 1.00 78.75 230 GLY A CA 1
ATOM 1802 C C . GLY A 1 230 ? -2.229 -2.522 -8.218 1.00 78.75 230 GLY A C 1
ATOM 1803 O O . GLY A 1 230 ? -1.581 -3.306 -7.524 1.00 78.75 230 GLY A O 1
ATOM 1804 N N . ASP A 1 231 ? -1.723 -1.938 -9.292 1.00 69.94 231 ASP A N 1
ATOM 1805 C CA . ASP A 1 231 ? -0.391 -2.249 -9.801 1.00 69.94 231 ASP A CA 1
ATOM 1806 C C . ASP A 1 231 ? 0.727 -1.806 -8.821 1.00 69.94 231 ASP A C 1
ATOM 1808 O O . ASP A 1 231 ? 0.498 -1.001 -7.906 1.00 69.94 231 ASP A O 1
ATOM 1812 N N . PRO A 1 232 ? 1.950 -2.355 -8.922 1.00 70.69 232 PRO A N 1
ATOM 1813 C CA . PRO A 1 232 ? 3.084 -1.893 -8.122 1.00 70.69 232 PRO A CA 1
ATOM 1814 C C . PRO A 1 232 ? 3.287 -0.367 -8.193 1.00 70.69 232 PRO A C 1
ATOM 1816 O O . PRO A 1 232 ? 2.995 0.289 -9.190 1.00 70.69 232 PRO A O 1
ATOM 1819 N N . GLY A 1 233 ? 3.755 0.244 -7.105 1.00 71.44 233 GLY A N 1
ATOM 1820 C CA . GLY A 1 233 ? 4.057 1.682 -7.096 1.00 71.44 233 GLY A CA 1
ATOM 1821 C C . GLY A 1 233 ? 2.852 2.633 -7.203 1.00 71.44 233 GLY A C 1
ATOM 1822 O O . GLY A 1 233 ? 3.059 3.841 -7.192 1.00 71.44 233 GLY A O 1
ATOM 1823 N N . CYS A 1 234 ? 1.606 2.142 -7.245 1.00 78.44 234 CYS A N 1
ATOM 1824 C CA . CYS A 1 234 ? 0.413 3.002 -7.287 1.00 78.44 234 CYS A CA 1
ATOM 1825 C C . CYS A 1 234 ? 0.054 3.671 -5.944 1.00 78.44 234 CYS A C 1
ATOM 1827 O O . CYS A 1 234 ? -0.894 4.442 -5.889 1.00 78.44 234 CYS A O 1
ATOM 1829 N N . GLY A 1 235 ? 0.796 3.391 -4.863 1.00 82.44 235 GLY A N 1
ATOM 1830 C CA . GLY A 1 235 ? 0.642 4.086 -3.578 1.00 82.44 235 GLY A CA 1
ATOM 1831 C C . GLY A 1 235 ? -0.173 3.362 -2.497 1.00 82.44 235 GLY A C 1
ATOM 1832 O O . GLY A 1 235 ? -0.472 3.976 -1.484 1.00 82.44 235 GLY A O 1
ATOM 1833 N N . LYS A 1 236 ? -0.495 2.068 -2.639 1.00 88.56 236 LYS A N 1
ATOM 1834 C CA . LYS A 1 236 ? -1.253 1.294 -1.621 1.00 88.56 236 LYS A CA 1
ATOM 1835 C C . LYS A 1 236 ? -0.611 1.295 -0.224 1.00 88.56 236 LYS A C 1
ATOM 1837 O O . LYS A 1 236 ? -1.242 1.708 0.740 1.00 88.56 236 LYS A O 1
ATOM 1842 N N . THR A 1 237 ? 0.662 0.910 -0.116 1.00 87.06 237 THR A N 1
ATOM 1843 C CA . THR A 1 237 ? 1.410 0.946 1.158 1.00 87.06 237 THR A CA 1
ATOM 1844 C C . THR A 1 237 ? 1.503 2.365 1.721 1.00 87.06 237 THR A C 1
ATOM 1846 O O . THR A 1 237 ? 1.419 2.577 2.930 1.00 87.06 237 THR A O 1
ATOM 1849 N N . THR A 1 238 ? 1.649 3.356 0.837 1.00 88.69 238 THR A N 1
ATOM 1850 C CA . THR A 1 238 ? 1.652 4.779 1.191 1.00 88.69 238 THR A CA 1
ATOM 1851 C C . THR A 1 238 ? 0.314 5.207 1.792 1.00 88.69 238 THR A C 1
ATOM 1853 O O . THR A 1 238 ? 0.307 5.866 2.823 1.00 88.69 238 THR A O 1
ATOM 1856 N N . LEU A 1 239 ? -0.802 4.793 1.195 1.00 91.31 239 LEU A N 1
ATOM 1857 C CA . LEU A 1 239 ? -2.150 5.049 1.689 1.00 91.31 239 LEU A CA 1
ATOM 1858 C C . LEU A 1 239 ? -2.354 4.443 3.086 1.00 91.31 239 LEU A C 1
ATOM 1860 O O . LEU A 1 239 ? -2.786 5.149 3.993 1.00 91.31 239 LEU A O 1
ATOM 1864 N N . LEU A 1 240 ? -1.971 3.177 3.296 1.00 93.94 240 LEU A N 1
ATOM 1865 C CA . LEU A 1 240 ? -2.049 2.550 4.623 1.00 93.94 240 LEU A CA 1
ATOM 1866 C C . LEU A 1 240 ? -1.156 3.255 5.650 1.00 93.94 240 LEU A C 1
ATOM 1868 O O . LEU A 1 240 ? -1.577 3.490 6.779 1.00 93.94 240 LEU A O 1
ATOM 1872 N N . SER A 1 241 ? 0.057 3.642 5.253 1.00 91.94 241 SER A N 1
ATOM 1873 C CA . SER A 1 241 ? 0.981 4.362 6.135 1.00 91.94 241 SER A CA 1
ATOM 1874 C C . SER A 1 241 ? 0.443 5.748 6.497 1.00 91.94 241 SER A C 1
ATOM 1876 O O . SER A 1 241 ? 0.535 6.160 7.649 1.00 91.94 241 SER A O 1
ATOM 1878 N N . TYR A 1 242 ? -0.190 6.450 5.555 1.00 91.94 242 TYR A N 1
ATOM 1879 C CA . TYR A 1 242 ? -0.848 7.718 5.845 1.00 91.94 242 TYR A CA 1
ATOM 1880 C C . TYR A 1 242 ? -1.970 7.545 6.874 1.00 91.94 242 TYR A C 1
ATOM 1882 O O . TYR A 1 242 ? -2.020 8.310 7.831 1.00 91.94 242 TYR A O 1
ATOM 1890 N N . LEU A 1 243 ? -2.821 6.519 6.734 1.00 93.00 243 LEU A N 1
ATOM 1891 C CA . LEU A 1 243 ? -3.880 6.230 7.709 1.00 93.00 243 LEU A CA 1
ATOM 1892 C C . LEU A 1 243 ? -3.308 5.902 9.093 1.00 93.00 243 LEU A C 1
ATOM 1894 O O . LEU A 1 243 ? -3.764 6.472 10.083 1.00 93.00 243 LEU A O 1
ATOM 1898 N N . ALA A 1 244 ? -2.295 5.031 9.158 1.00 94.12 244 ALA A N 1
ATOM 1899 C CA . ALA A 1 244 ? -1.617 4.671 10.403 1.00 94.12 244 ALA A CA 1
ATOM 1900 C C . ALA A 1 244 ? -1.044 5.904 11.113 1.00 94.12 244 ALA A C 1
ATOM 1902 O O . ALA A 1 244 ? -1.302 6.131 12.293 1.00 94.12 244 ALA A O 1
ATOM 1903 N N . HIS A 1 245 ? -0.325 6.748 10.373 1.00 91.81 245 HIS A N 1
ATOM 1904 C CA . HIS A 1 245 ? 0.236 7.987 10.895 1.00 91.81 245 HIS A CA 1
ATOM 1905 C C . HIS A 1 245 ? -0.857 8.972 11.342 1.00 91.81 245 HIS A C 1
ATOM 1907 O O . HIS A 1 245 ? -0.822 9.466 12.467 1.00 91.81 245 HIS A O 1
ATOM 1913 N N . HIS A 1 246 ? -1.861 9.223 10.497 1.00 90.12 246 HIS A N 1
ATOM 1914 C CA . HIS A 1 246 ? -2.933 10.182 10.761 1.00 90.12 246 HIS A CA 1
ATOM 1915 C C . HIS A 1 246 ? -3.730 9.840 12.028 1.00 90.12 246 HIS A C 1
ATOM 1917 O O . HIS A 1 246 ? -3.910 10.694 12.900 1.00 90.12 246 HIS A O 1
ATOM 1923 N N . TYR A 1 247 ? -4.195 8.594 12.153 1.00 92.19 247 TYR A N 1
ATOM 1924 C CA . TYR A 1 247 ? -4.977 8.171 13.314 1.00 92.19 247 TYR A CA 1
ATOM 1925 C C . TYR A 1 247 ? -4.120 8.046 14.580 1.00 92.19 247 TYR A C 1
ATOM 1927 O O . TYR A 1 247 ? -4.618 8.348 15.666 1.00 92.19 247 TYR A O 1
ATOM 1935 N N . ALA A 1 248 ? -2.827 7.716 14.462 1.00 91.69 248 ALA A N 1
ATOM 1936 C CA . ALA A 1 248 ? -1.907 7.768 15.596 1.00 91.69 248 ALA A CA 1
ATOM 1937 C C . ALA A 1 248 ? -1.753 9.198 16.143 1.00 91.69 248 ALA A C 1
ATOM 1939 O O . ALA A 1 248 ? -1.910 9.412 17.346 1.00 91.69 248 ALA A O 1
ATOM 1940 N N . LEU A 1 249 ? -1.536 10.194 15.272 1.00 88.19 249 LEU A N 1
ATOM 1941 C CA . LEU A 1 249 ? -1.422 11.601 15.680 1.00 88.19 249 LEU A CA 1
ATOM 1942 C C . LEU A 1 249 ? -2.681 12.127 16.373 1.00 88.19 249 LEU A C 1
ATOM 1944 O O . LEU A 1 249 ? -2.574 12.897 17.325 1.00 88.19 249 LEU A O 1
ATOM 1948 N N . ARG A 1 250 ? -3.875 11.716 15.926 1.00 87.19 250 ARG A N 1
ATOM 1949 C CA . ARG A 1 250 ? -5.145 12.133 16.550 1.00 87.19 250 ARG A CA 1
ATOM 1950 C C . ARG A 1 250 ? -5.287 11.665 17.995 1.00 87.19 250 ARG A C 1
ATOM 1952 O O . ARG A 1 250 ? -5.982 12.324 18.761 1.00 87.19 250 ARG A O 1
ATOM 1959 N N . GLN A 1 251 ? -4.666 10.543 18.349 1.00 86.94 251 GLN A N 1
ATOM 1960 C CA . GLN A 1 251 ? -4.746 9.972 19.693 1.00 86.94 251 GLN A CA 1
ATOM 1961 C C . GLN A 1 251 ? -3.602 10.404 20.613 1.00 86.94 251 GLN A C 1
ATOM 1963 O O . GLN A 1 251 ? -3.660 10.159 21.819 1.00 86.94 251 GLN A O 1
ATOM 1968 N N . LEU A 1 252 ? -2.569 11.053 20.072 1.00 85.62 252 LEU A N 1
ATOM 1969 C CA . LEU A 1 252 ? -1.481 11.585 20.880 1.00 85.62 252 LEU A CA 1
ATOM 1970 C C . LEU A 1 252 ? -1.915 12.855 21.639 1.00 85.62 252 LEU A C 1
ATOM 1972 O O . LEU A 1 252 ? -2.608 13.707 21.076 1.00 85.62 252 LEU A O 1
ATOM 1976 N N . PRO A 1 253 ? -1.472 13.031 22.899 1.00 84.25 253 PRO A N 1
ATOM 1977 C CA . PRO A 1 253 ? -1.646 14.282 23.636 1.00 84.25 253 PRO A CA 1
ATOM 1978 C C . PRO A 1 253 ? -0.988 15.475 22.924 1.00 84.25 253 PRO A C 1
ATOM 1980 O O . PRO A 1 253 ? 0.045 15.312 22.272 1.00 84.25 253 PRO A O 1
ATOM 1983 N N . GLU A 1 254 ? -1.524 16.686 23.121 1.00 77.56 254 GLU A N 1
ATOM 1984 C CA . GLU A 1 254 ? -1.072 17.911 22.434 1.00 77.56 254 GLU A CA 1
ATOM 1985 C C . GLU A 1 254 ? 0.446 18.195 22.429 1.00 77.56 254 GLU A C 1
ATOM 1987 O O . GLU A 1 254 ? 0.927 18.611 21.375 1.00 77.56 254 GLU A O 1
ATOM 1992 N N . PRO A 1 255 ? 1.257 17.938 23.482 1.00 78.25 255 PRO A N 1
ATOM 1993 C CA . PRO A 1 255 ? 2.700 18.173 23.374 1.00 78.25 255 PRO A CA 1
ATOM 1994 C C . PRO A 1 255 ? 3.396 17.230 22.378 1.00 78.25 255 PRO A C 1
ATOM 1996 O O . PRO A 1 255 ? 4.269 17.672 21.640 1.00 78.25 255 PRO A O 1
ATOM 1999 N N . LEU A 1 256 ? 2.996 15.955 22.320 1.00 79.12 256 LEU A N 1
ATOM 2000 C CA . LEU A 1 256 ? 3.588 14.966 21.406 1.00 79.12 256 LEU A CA 1
ATOM 2001 C C . LEU A 1 256 ? 3.012 15.090 19.998 1.00 79.12 256 LEU A C 1
ATOM 2003 O O . LEU A 1 256 ? 3.722 14.937 19.010 1.00 79.12 256 LEU A O 1
ATOM 2007 N N . ARG A 1 257 ? 1.720 15.405 19.886 1.00 80.81 257 ARG A N 1
ATOM 2008 C CA . ARG A 1 257 ? 1.079 15.620 18.589 1.00 80.81 257 ARG A CA 1
ATOM 2009 C C . ARG A 1 257 ? 1.764 16.743 17.808 1.00 80.81 257 ARG A C 1
ATOM 2011 O O . ARG A 1 257 ? 2.004 16.568 16.618 1.00 80.81 257 ARG A O 1
ATOM 2018 N N . ASN A 1 258 ? 2.123 17.844 18.468 1.00 76.31 258 ASN A N 1
ATOM 2019 C CA . ASN A 1 258 ? 2.799 18.980 17.832 1.00 76.31 258 ASN A CA 1
ATOM 2020 C C . ASN A 1 258 ? 4.271 18.696 17.486 1.00 76.31 258 ASN A C 1
ATOM 2022 O O . ASN A 1 258 ? 4.822 19.344 16.604 1.00 76.31 258 ASN A O 1
ATOM 2026 N N . GLU A 1 259 ? 4.910 17.724 18.143 1.00 76.44 259 GLU A N 1
ATOM 2027 C CA . GLU A 1 259 ? 6.267 17.286 17.789 1.00 76.44 259 GLU A CA 1
ATOM 2028 C C . GLU A 1 259 ? 6.295 16.588 16.421 1.00 76.44 259 GLU A C 1
ATOM 2030 O O . GLU A 1 259 ? 7.240 16.750 15.647 1.00 76.44 259 GLU A O 1
ATOM 2035 N N . PHE A 1 260 ? 5.240 15.831 16.110 1.00 70.88 260 PHE A N 1
ATOM 2036 C CA . PHE A 1 260 ? 5.151 15.032 14.888 1.00 70.88 260 PHE A CA 1
ATOM 2037 C C . PHE A 1 260 ? 4.306 15.674 13.779 1.00 70.88 260 PHE A C 1
ATOM 2039 O O . PHE A 1 260 ? 4.478 15.319 12.616 1.00 70.88 260 PHE A O 1
ATOM 2046 N N . SER A 1 261 ? 3.412 16.602 14.126 1.00 67.44 261 SER A N 1
ATOM 2047 C CA . SER A 1 261 ? 2.579 17.360 13.189 1.00 67.44 261 SER A CA 1
ATOM 2048 C C . SER A 1 261 ? 3.296 18.630 12.756 1.00 67.44 261 SER A C 1
ATOM 2050 O O . SER A 1 261 ? 3.673 19.457 13.584 1.00 67.44 261 SER A O 1
ATOM 2052 N N . THR A 1 262 ? 3.424 18.864 11.454 1.00 59.84 262 THR A N 1
ATOM 2053 C CA . THR A 1 262 ? 3.961 20.141 10.970 1.00 59.84 262 THR A CA 1
ATOM 2054 C C . THR A 1 262 ? 2.838 21.176 10.783 1.00 59.84 262 THR A C 1
ATOM 2056 O O . THR A 1 262 ? 1.992 21.044 9.907 1.00 59.84 262 THR A O 1
ATOM 2059 N N . GLU A 1 263 ? 2.832 22.235 11.602 1.00 51.84 263 GLU A N 1
ATOM 2060 C CA . GLU A 1 263 ? 1.757 23.245 11.774 1.00 51.84 263 GLU A CA 1
ATOM 2061 C C . GLU A 1 263 ? 1.385 24.137 10.553 1.00 51.84 263 GLU A C 1
ATOM 2063 O O . GLU A 1 263 ? 0.953 25.278 10.715 1.00 51.84 263 GLU A O 1
ATOM 2068 N N . GLN A 1 264 ? 1.507 23.693 9.300 1.00 46.47 264 GLN A N 1
ATOM 2069 C CA . GLN A 1 264 ? 1.141 24.526 8.143 1.00 46.47 264 GLN A CA 1
ATOM 2070 C C . GLN A 1 264 ? 0.232 23.792 7.159 1.00 46.47 264 GLN A C 1
ATOM 2072 O O . GLN A 1 264 ? 0.705 22.946 6.409 1.00 46.47 264 GLN A O 1
ATOM 2077 N N . LYS A 1 265 ? -1.055 24.190 7.167 1.00 48.88 265 LYS A N 1
ATOM 2078 C CA . LYS A 1 265 ? -2.150 23.807 6.250 1.00 48.88 265 LYS A CA 1
ATOM 2079 C C . LYS A 1 265 ? -2.069 22.352 5.783 1.00 48.88 265 LYS A C 1
ATOM 2081 O O . LYS A 1 265 ? -1.470 22.039 4.756 1.00 48.88 265 LYS A O 1
ATOM 2086 N N . GLU A 1 266 ? -2.707 21.503 6.576 1.00 54.34 266 GLU A N 1
ATOM 2087 C CA . GLU A 1 266 ? -2.832 20.063 6.373 1.00 54.34 266 GLU A CA 1
ATOM 2088 C C . GLU A 1 266 ? -3.390 19.721 4.977 1.00 54.34 266 GLU A C 1
ATOM 2090 O O . GLU A 1 266 ? -4.115 20.506 4.362 1.00 54.34 266 GLU A O 1
ATOM 2095 N N . SER A 1 267 ? -2.996 18.554 4.455 1.00 58.41 267 SER A N 1
ATOM 2096 C CA . SER A 1 267 ? -3.435 18.040 3.151 1.00 58.41 267 SER A CA 1
ATOM 2097 C C . SER A 1 267 ? -4.964 17.990 3.053 1.00 58.41 267 SER A C 1
ATOM 2099 O O . SER A 1 267 ? -5.622 17.541 3.989 1.00 58.41 267 SER A O 1
ATOM 2101 N N . ALA A 1 268 ? -5.516 18.348 1.885 1.00 60.34 268 ALA A N 1
ATOM 2102 C CA . ALA A 1 268 ? -6.947 18.236 1.582 1.00 60.34 268 ALA A CA 1
ATOM 2103 C C . ALA A 1 268 ? -7.504 16.815 1.799 1.00 60.34 268 ALA A C 1
ATOM 2105 O O . ALA A 1 268 ? -8.698 16.648 2.020 1.00 60.34 268 ALA A O 1
ATOM 2106 N N . PHE A 1 269 ? -6.645 15.788 1.775 1.00 69.88 269 PHE A N 1
ATOM 2107 C CA . PHE A 1 269 ? -7.049 14.412 2.058 1.00 69.88 269 PHE A CA 1
ATOM 2108 C C . PHE A 1 269 ? -7.497 14.222 3.517 1.00 69.88 269 PHE A C 1
ATOM 2110 O O . PHE A 1 269 ? -8.430 13.465 3.782 1.00 69.88 269 PHE A O 1
ATOM 2117 N N . LYS A 1 270 ? -6.906 14.958 4.467 1.00 73.06 270 LYS A N 1
ATOM 2118 C CA . LYS A 1 270 ? -7.241 14.858 5.893 1.00 73.06 270 LYS A CA 1
ATOM 2119 C C . LYS A 1 270 ? -8.720 15.151 6.152 1.00 73.06 270 LYS A C 1
ATOM 2121 O O . LYS A 1 270 ? -9.370 14.409 6.884 1.00 73.06 270 LYS A O 1
ATOM 2126 N N . ASP A 1 271 ? -9.235 16.207 5.528 1.00 69.31 271 ASP A N 1
ATOM 2127 C CA . ASP A 1 271 ? -10.599 16.707 5.743 1.00 69.31 271 ASP A CA 1
ATOM 2128 C C . ASP A 1 271 ? -11.676 15.749 5.219 1.00 69.31 271 ASP A C 1
ATOM 2130 O O . ASP A 1 271 ? -12.851 15.883 5.553 1.00 69.31 271 ASP A O 1
ATOM 2134 N N . THR A 1 272 ? -11.279 14.762 4.413 1.00 78.25 272 THR A N 1
ATOM 2135 C CA . THR A 1 272 ? -12.188 13.746 3.877 1.00 78.25 272 THR A CA 1
ATOM 2136 C C . THR A 1 272 ? -12.311 12.516 4.779 1.00 78.25 272 THR A C 1
ATOM 2138 O O . THR A 1 272 ? -13.258 11.748 4.634 1.00 78.25 272 THR A O 1
ATOM 2141 N N . LEU A 1 273 ? -11.380 12.301 5.718 1.00 86.81 273 LEU A N 1
ATOM 2142 C CA . LEU A 1 273 ? -11.367 11.091 6.540 1.00 86.81 273 LEU A CA 1
ATOM 2143 C C . LEU A 1 273 ? -12.377 11.145 7.703 1.00 86.81 273 LEU A C 1
ATOM 2145 O O . LEU A 1 273 ? -12.558 12.201 8.316 1.00 86.81 273 LEU A O 1
ATOM 2149 N N . PRO A 1 274 ? -12.967 9.997 8.094 1.00 88.19 274 PRO A N 1
ATOM 2150 C CA . PRO A 1 274 ? -13.898 9.927 9.216 1.00 88.19 274 PRO A CA 1
ATOM 2151 C C . PRO A 1 274 ? -13.308 10.447 10.530 1.00 88.19 274 PRO A C 1
ATOM 2153 O O . PRO A 1 274 ? -12.190 10.086 10.916 1.00 88.19 274 PRO A O 1
ATOM 2156 N N . ASP A 1 275 ? -14.108 11.222 11.267 1.00 87.62 275 ASP A N 1
ATOM 2157 C CA . ASP A 1 275 ? -13.802 11.652 12.635 1.00 87.62 275 ASP A CA 1
ATOM 2158 C C . ASP A 1 275 ? -14.093 10.527 13.640 1.00 87.62 275 ASP A C 1
ATOM 2160 O O . ASP A 1 275 ? -15.098 10.514 14.352 1.00 87.62 275 ASP A O 1
ATOM 2164 N N . LYS A 1 276 ? -13.229 9.508 13.619 1.00 87.75 276 LYS A N 1
ATOM 2165 C CA . LYS A 1 276 ? -13.296 8.329 14.488 1.00 87.75 276 LYS A CA 1
ATOM 2166 C C . LYS A 1 276 ? -11.984 8.180 15.265 1.00 87.75 276 LYS A C 1
ATOM 2168 O O . LYS A 1 276 ? -10.916 8.336 14.672 1.00 87.75 276 LYS A O 1
ATOM 2173 N N . PRO A 1 277 ? -12.021 7.837 16.565 1.00 87.31 277 PRO A N 1
ATOM 2174 C CA . PRO A 1 277 ? -10.821 7.660 17.382 1.00 87.31 277 PRO A CA 1
ATOM 2175 C C . PRO A 1 277 ? -10.206 6.262 17.181 1.00 87.31 277 PRO A C 1
ATOM 2177 O O . PRO A 1 277 ? -9.956 5.541 18.143 1.00 87.31 277 PRO A O 1
ATOM 2180 N N . TRP A 1 278 ? -10.011 5.835 15.930 1.00 93.38 278 TRP A N 1
ATOM 2181 C CA . TRP A 1 278 ? -9.520 4.488 15.644 1.00 93.38 278 TRP A CA 1
ATOM 2182 C C . TRP A 1 278 ? -8.054 4.314 16.018 1.00 93.38 278 TRP A C 1
ATOM 2184 O O . TRP A 1 278 ? -7.212 5.145 15.680 1.00 93.38 278 TRP A O 1
ATOM 2194 N N . ILE A 1 279 ? -7.744 3.207 16.688 1.00 93.75 279 ILE A N 1
ATOM 2195 C CA . ILE A 1 279 ? -6.376 2.740 16.914 1.00 93.75 279 ILE A CA 1
ATOM 2196 C C . ILE A 1 279 ? -5.983 1.905 15.704 1.00 93.75 279 ILE A C 1
ATOM 2198 O O . ILE A 1 279 ? -6.603 0.879 15.427 1.00 93.75 279 ILE A O 1
ATOM 2202 N N . THR A 1 280 ? -4.959 2.320 14.970 1.00 95.50 280 THR A N 1
ATOM 2203 C CA . THR A 1 280 ? -4.505 1.565 13.801 1.00 95.50 280 THR A CA 1
ATOM 2204 C C . THR A 1 280 ? -3.599 0.422 14.212 1.00 95.50 280 THR A C 1
ATOM 2206 O O . THR A 1 280 ? -2.696 0.614 15.026 1.00 95.50 280 THR A O 1
ATOM 2209 N N . VAL A 1 281 ? -3.808 -0.750 13.620 1.00 95.88 281 VAL A N 1
ATOM 2210 C CA . VAL A 1 281 ? -2.917 -1.908 13.742 1.00 95.88 281 VAL A CA 1
ATOM 2211 C C . VAL A 1 281 ? -2.520 -2.348 12.341 1.00 95.88 281 VAL A C 1
ATOM 2213 O O . VAL A 1 281 ? -3.368 -2.790 11.567 1.00 95.88 281 VAL A O 1
ATOM 2216 N N . THR A 1 282 ? -1.231 -2.225 12.018 1.00 95.56 282 THR A N 1
ATOM 2217 C CA . THR A 1 282 ? -0.707 -2.563 10.688 1.00 95.56 282 THR A CA 1
ATOM 2218 C C . THR A 1 282 ? -0.040 -3.937 10.686 1.00 95.56 282 THR A C 1
ATOM 2220 O O . THR A 1 282 ? 1.011 -4.127 11.303 1.00 95.56 282 THR A O 1
ATOM 2223 N N . LEU A 1 283 ? -0.613 -4.879 9.942 1.00 95.25 283 LEU A N 1
ATOM 2224 C CA . LEU A 1 283 ? -0.047 -6.192 9.643 1.00 95.25 283 LEU A CA 1
ATOM 2225 C C . LEU A 1 283 ? 0.623 -6.155 8.266 1.00 95.25 283 LEU A C 1
ATOM 2227 O O . LEU A 1 283 ? -0.029 -5.851 7.274 1.00 95.25 283 LEU A O 1
ATOM 2231 N N . VAL A 1 284 ? 1.917 -6.463 8.192 1.00 91.25 284 VAL A N 1
ATOM 2232 C CA . VAL A 1 284 ? 2.665 -6.477 6.924 1.00 91.25 284 VAL A CA 1
ATOM 2233 C C . VAL A 1 284 ? 2.868 -7.929 6.507 1.00 91.25 284 VAL A C 1
ATOM 2235 O O . VAL A 1 284 ? 3.534 -8.678 7.217 1.00 91.25 284 VAL A O 1
ATOM 2238 N N . CYS A 1 285 ? 2.299 -8.354 5.379 1.00 88.75 285 CYS A N 1
ATOM 2239 C CA . CYS A 1 285 ? 2.204 -9.778 5.050 1.00 88.75 285 CYS A CA 1
ATOM 2240 C C . CYS A 1 285 ? 3.565 -10.469 4.878 1.00 88.75 285 CYS A C 1
ATOM 2242 O O . CYS A 1 285 ? 3.717 -11.587 5.372 1.00 88.75 285 CYS A O 1
ATOM 2244 N N . ARG A 1 286 ? 4.579 -9.819 4.280 1.00 81.50 286 ARG A N 1
ATOM 2245 C CA . ARG A 1 286 ? 5.946 -10.385 4.213 1.00 81.50 286 ARG A CA 1
ATOM 2246 C C . ARG A 1 286 ? 6.553 -10.698 5.579 1.00 81.50 286 ARG A C 1
ATOM 2248 O O . ARG A 1 286 ? 7.389 -11.591 5.681 1.00 81.50 286 ARG A O 1
ATOM 2255 N N . ASP A 1 287 ? 6.149 -9.981 6.627 1.00 83.44 287 ASP A N 1
ATOM 2256 C CA . ASP A 1 287 ? 6.668 -10.211 7.975 1.00 83.44 287 ASP A CA 1
ATOM 2257 C C . ASP A 1 287 ? 5.984 -11.417 8.637 1.00 83.44 287 ASP A C 1
ATOM 2259 O O . ASP A 1 287 ? 6.515 -11.958 9.601 1.00 83.44 287 ASP A O 1
ATOM 2263 N N . LEU A 1 288 ? 4.832 -11.860 8.119 1.00 85.31 288 LEU A N 1
ATOM 2264 C CA . LEU A 1 288 ? 3.956 -12.864 8.730 1.00 85.31 288 LEU A CA 1
ATOM 2265 C C . LEU A 1 288 ? 4.088 -14.271 8.126 1.00 85.31 288 LEU A C 1
ATOM 2267 O O . LEU A 1 288 ? 3.343 -15.164 8.521 1.00 85.31 288 LEU A O 1
ATOM 2271 N N . LEU A 1 289 ? 5.033 -14.502 7.209 1.00 76.94 289 LEU A N 1
ATOM 2272 C CA . LEU A 1 289 ? 5.165 -15.770 6.468 1.00 76.94 289 LEU A CA 1
ATOM 2273 C C . LEU A 1 289 ? 5.353 -17.011 7.364 1.00 76.94 289 LEU A C 1
ATOM 2275 O O . LEU A 1 289 ? 4.964 -18.112 6.989 1.00 76.94 289 LEU A O 1
ATOM 2279 N N . GLU A 1 290 ? 5.927 -16.840 8.556 1.00 81.88 290 GLU A N 1
ATOM 2280 C CA . GLU A 1 290 ? 6.161 -17.918 9.531 1.00 81.88 290 GLU A CA 1
ATOM 2281 C C . GLU A 1 290 ? 5.151 -17.911 10.695 1.00 81.88 290 GLU A C 1
ATOM 2283 O O . GLU A 1 290 ? 5.289 -18.680 11.651 1.00 81.88 290 GLU A O 1
ATOM 2288 N N . ALA A 1 291 ? 4.169 -17.009 10.673 1.00 84.31 291 ALA A N 1
ATOM 2289 C CA . ALA A 1 291 ? 3.213 -16.868 11.760 1.00 84.31 291 ALA A CA 1
ATOM 2290 C C . ALA A 1 291 ? 2.181 -18.008 11.746 1.00 84.31 291 ALA A C 1
ATOM 2292 O O . ALA A 1 291 ? 1.722 -18.460 10.696 1.00 84.31 291 ALA A O 1
ATOM 2293 N N . LYS A 1 292 ? 1.781 -18.468 12.936 1.00 85.38 292 LYS A N 1
ATOM 2294 C CA . LYS A 1 292 ? 0.721 -19.470 13.088 1.00 85.38 292 LYS A CA 1
ATOM 2295 C C . LYS A 1 292 ? -0.641 -18.783 13.113 1.00 85.38 292 LYS A C 1
ATOM 2297 O O . LYS A 1 292 ? -0.861 -17.882 13.915 1.00 85.38 292 LYS A O 1
ATOM 2302 N N . LEU A 1 293 ? -1.556 -19.232 12.256 1.00 84.12 293 LEU A N 1
ATOM 2303 C CA . LEU A 1 293 ? -2.909 -18.666 12.150 1.00 84.12 293 LEU A CA 1
ATOM 2304 C C . LEU A 1 293 ? -3.865 -19.171 13.243 1.00 84.12 293 LEU A C 1
ATOM 2306 O O . LEU A 1 293 ? -4.887 -18.537 13.499 1.00 84.12 293 LEU A O 1
ATOM 2310 N N . ASP A 1 294 ? -3.533 -20.289 13.891 1.00 80.00 294 ASP A N 1
ATOM 2311 C CA . ASP A 1 294 ? -4.378 -20.927 14.911 1.00 80.00 294 ASP A CA 1
ATOM 2312 C C . ASP A 1 294 ? -4.514 -20.078 16.187 1.00 80.00 294 ASP A C 1
ATOM 2314 O O . ASP A 1 294 ? -5.504 -20.196 16.906 1.00 80.00 294 ASP A O 1
ATOM 2318 N N . ASP A 1 295 ? -3.567 -19.164 16.427 1.00 78.88 295 ASP A N 1
ATOM 2319 C CA . ASP A 1 295 ? -3.550 -18.255 17.581 1.00 78.88 295 ASP A CA 1
ATOM 2320 C C . ASP A 1 295 ? -4.476 -17.027 17.400 1.00 78.88 295 ASP A C 1
ATOM 2322 O O . ASP A 1 295 ? -4.468 -16.095 18.211 1.00 78.88 295 ASP A O 1
ATOM 2326 N N . GLY A 1 296 ? -5.277 -16.994 16.327 1.00 88.62 296 GLY A N 1
ATOM 2327 C CA . GLY A 1 296 ? -6.212 -15.906 16.045 1.00 88.62 296 GLY A CA 1
ATOM 2328 C C . GLY A 1 296 ? -5.530 -14.591 15.649 1.00 88.62 296 GLY A C 1
ATOM 2329 O O . GLY A 1 296 ? -4.314 -14.510 15.453 1.00 88.62 296 GLY A O 1
ATOM 2330 N N . LEU A 1 297 ? -6.325 -13.522 15.515 1.00 91.56 297 LEU A N 1
ATOM 2331 C CA . LEU A 1 297 ? -5.812 -12.208 15.101 1.00 91.56 297 LEU A CA 1
ATOM 2332 C C . LEU A 1 297 ? -4.855 -11.611 16.142 1.00 91.56 297 LEU A C 1
ATOM 2334 O O . LEU A 1 297 ? -3.827 -11.041 15.784 1.00 91.56 297 LEU A O 1
ATOM 2338 N N . ILE A 1 298 ? -5.130 -11.824 17.430 1.00 91.50 298 ILE A N 1
ATOM 2339 C CA . ILE A 1 298 ? -4.241 -11.403 18.518 1.00 91.50 298 ILE A CA 1
ATOM 2340 C C . ILE A 1 298 ? -2.884 -12.111 18.447 1.00 91.50 298 ILE A C 1
ATOM 2342 O O . ILE A 1 298 ? -1.856 -11.471 18.666 1.00 91.50 298 ILE A O 1
ATOM 2346 N N . GLY A 1 299 ? -2.845 -13.396 18.084 1.00 90.81 299 GLY A N 1
ATOM 2347 C CA . GLY A 1 299 ? -1.594 -14.119 17.854 1.00 90.81 299 GLY A CA 1
ATOM 2348 C C . GLY A 1 299 ? -0.719 -13.465 16.781 1.00 90.81 299 GLY A C 1
ATOM 2349 O O . GLY A 1 299 ? 0.479 -13.264 16.997 1.00 90.81 299 GLY A O 1
ATOM 2350 N N . LEU A 1 300 ? -1.325 -13.045 15.666 1.00 93.06 300 LEU A N 1
ATOM 2351 C CA . LEU A 1 300 ? -0.629 -12.323 14.595 1.00 93.06 300 LEU A CA 1
ATOM 2352 C C . LEU A 1 300 ? -0.127 -10.949 15.038 1.00 93.06 300 LEU A C 1
ATOM 2354 O O . LEU A 1 300 ? 1.010 -10.586 14.738 1.00 93.06 300 LEU A O 1
ATOM 2358 N N . ILE A 1 301 ? -0.936 -10.206 15.794 1.00 92.94 301 ILE A N 1
ATOM 2359 C CA . ILE A 1 301 ? -0.544 -8.902 16.343 1.00 92.94 301 ILE A CA 1
ATOM 2360 C C . ILE A 1 301 ? 0.657 -9.065 17.285 1.00 92.94 301 ILE A C 1
ATOM 2362 O O . ILE A 1 301 ? 1.657 -8.357 17.145 1.00 92.94 301 ILE A O 1
ATOM 2366 N N . LYS A 1 302 ? 0.624 -10.066 18.176 1.00 92.94 302 LYS A N 1
ATOM 2367 C CA . LYS A 1 302 ? 1.757 -10.418 19.049 1.00 92.94 302 LYS A CA 1
ATOM 2368 C C . LYS A 1 302 ? 3.003 -10.772 18.239 1.00 92.94 302 LYS A C 1
ATOM 2370 O O . LYS A 1 302 ? 4.096 -10.313 18.572 1.00 92.94 302 LYS A O 1
ATOM 2375 N N . TYR A 1 303 ? 2.856 -11.567 17.178 1.00 92.62 303 TYR A N 1
ATOM 2376 C CA . TYR A 1 303 ? 3.963 -11.934 16.292 1.00 92.62 303 TYR A CA 1
ATOM 2377 C C . TYR A 1 303 ? 4.592 -10.697 15.628 1.00 92.62 303 TYR A C 1
ATOM 2379 O O . TYR A 1 303 ? 5.812 -10.519 15.683 1.00 92.62 303 TYR A O 1
ATOM 2387 N N . GLN A 1 304 ? 3.767 -9.800 15.080 1.00 90.69 304 GLN A N 1
ATOM 2388 C CA . GLN A 1 304 ? 4.221 -8.562 14.445 1.00 90.69 304 GLN A CA 1
ATOM 2389 C C . GLN A 1 304 ? 4.937 -7.642 15.447 1.00 90.69 304 GLN A C 1
ATOM 2391 O O . GLN A 1 304 ? 6.000 -7.098 15.146 1.00 90.69 304 GLN A O 1
ATOM 2396 N N . PHE A 1 305 ? 4.416 -7.502 16.669 1.00 91.44 305 PHE A N 1
ATOM 2397 C CA . PHE A 1 305 ? 5.065 -6.705 17.715 1.00 91.44 305 PHE A CA 1
ATOM 2398 C C . PHE A 1 305 ? 6.415 -7.288 18.149 1.00 91.44 305 PHE A C 1
ATOM 2400 O O . PHE A 1 305 ? 7.371 -6.531 18.331 1.00 91.44 305 PHE A O 1
ATOM 2407 N N . ARG A 1 306 ? 6.554 -8.618 18.232 1.00 91.81 306 ARG A N 1
ATOM 2408 C CA . ARG A 1 306 ? 7.864 -9.258 18.468 1.00 91.81 306 ARG A CA 1
ATOM 2409 C C . ARG A 1 306 ? 8.855 -8.938 17.352 1.00 91.81 306 ARG A C 1
ATOM 2411 O O . ARG A 1 306 ? 9.981 -8.542 17.642 1.00 91.81 306 ARG A O 1
ATOM 2418 N N . ARG A 1 307 ? 8.435 -9.036 16.084 1.00 87.75 307 ARG A N 1
ATOM 2419 C CA . ARG A 1 307 ? 9.261 -8.672 14.912 1.00 87.75 307 ARG A CA 1
ATOM 2420 C C . ARG A 1 307 ? 9.681 -7.197 14.931 1.00 87.75 307 ARG A C 1
ATOM 2422 O O . ARG A 1 307 ? 10.805 -6.884 14.551 1.00 87.75 307 ARG A O 1
ATOM 2429 N N . ARG A 1 308 ? 8.819 -6.308 15.438 1.00 85.88 308 ARG A N 1
ATOM 2430 C CA . ARG A 1 308 ? 9.106 -4.875 15.647 1.00 85.88 308 ARG A CA 1
ATOM 2431 C C . ARG A 1 308 ? 9.931 -4.574 16.912 1.00 85.88 308 ARG A C 1
ATOM 2433 O O . ARG A 1 308 ? 10.206 -3.410 17.189 1.00 85.88 308 ARG A O 1
ATOM 2440 N N . GLY A 1 309 ? 10.347 -5.592 17.671 1.00 87.38 309 GLY A N 1
ATOM 2441 C CA . GLY A 1 309 ? 11.253 -5.445 18.814 1.00 87.38 309 GLY A CA 1
ATOM 2442 C C . GLY A 1 309 ? 10.594 -4.964 20.110 1.00 87.38 309 GLY A C 1
ATOM 2443 O O . GLY A 1 309 ? 11.272 -4.384 20.960 1.00 87.38 309 GLY A O 1
ATOM 2444 N N . TYR A 1 310 ? 9.285 -5.166 20.283 1.00 87.25 310 TYR A N 1
ATOM 2445 C CA . TYR A 1 310 ? 8.638 -4.941 21.578 1.00 87.25 310 TYR A CA 1
ATOM 2446 C C . TYR A 1 310 ? 9.027 -6.045 22.574 1.00 87.25 310 TYR A C 1
ATOM 2448 O O . TYR A 1 310 ? 9.201 -7.202 22.197 1.00 87.25 310 TYR A O 1
ATOM 2456 N N . SER A 1 311 ? 9.155 -5.694 23.857 1.00 88.75 311 SER A N 1
ATOM 2457 C CA . SER A 1 311 ? 9.380 -6.670 24.931 1.00 88.75 311 SER A CA 1
ATOM 2458 C C . SER A 1 311 ? 8.097 -7.434 25.264 1.00 88.75 311 SER A C 1
ATOM 2460 O O . SER A 1 311 ? 7.001 -6.890 25.121 1.00 88.75 311 SER A O 1
ATOM 2462 N N . ASP A 1 312 ? 8.214 -8.667 25.763 1.00 87.31 312 ASP A N 1
ATOM 2463 C CA . ASP A 1 312 ? 7.051 -9.534 26.022 1.00 87.31 312 ASP A CA 1
ATOM 2464 C C . ASP A 1 312 ? 6.013 -8.898 26.964 1.00 87.31 312 ASP A C 1
ATOM 2466 O O . ASP A 1 312 ? 4.813 -8.993 26.712 1.00 87.31 312 ASP A O 1
ATOM 2470 N N . ASN A 1 313 ? 6.454 -8.157 27.989 1.00 84.19 313 ASN A N 1
ATOM 2471 C CA . ASN A 1 313 ? 5.548 -7.439 28.894 1.00 84.19 313 ASN A CA 1
ATOM 2472 C C . ASN A 1 313 ? 4.737 -6.353 28.165 1.00 84.19 313 ASN A C 1
ATOM 2474 O O . ASN A 1 313 ? 3.533 -6.227 28.389 1.00 84.19 313 ASN A O 1
ATOM 2478 N N . LYS A 1 314 ? 5.381 -5.583 27.273 1.00 88.56 314 LYS A N 1
ATOM 2479 C CA . LYS A 1 314 ? 4.696 -4.567 26.457 1.00 88.56 314 LYS A CA 1
ATOM 2480 C C . LYS A 1 314 ? 3.742 -5.219 25.465 1.00 88.56 314 LYS A C 1
ATOM 2482 O O . LYS A 1 314 ? 2.629 -4.736 25.299 1.00 88.56 314 LYS A O 1
ATOM 2487 N N . ILE A 1 315 ? 4.158 -6.322 24.842 1.00 90.38 315 ILE A N 1
ATOM 2488 C CA . ILE A 1 315 ? 3.333 -7.078 23.895 1.00 90.38 315 ILE A CA 1
ATOM 2489 C C . ILE A 1 315 ? 2.053 -7.551 24.569 1.00 90.38 315 ILE A C 1
ATOM 2491 O O . ILE A 1 315 ? 0.979 -7.347 24.013 1.00 90.38 315 ILE A O 1
ATOM 2495 N N . GLN A 1 316 ? 2.153 -8.157 25.753 1.00 87.00 316 GLN A N 1
ATOM 2496 C CA . GLN A 1 316 ? 0.984 -8.659 26.466 1.00 87.00 316 GLN A CA 1
ATOM 2497 C C . GLN A 1 316 ? 0.028 -7.514 26.825 1.00 87.00 316 GLN A C 1
ATOM 2499 O O . GLN A 1 316 ? -1.137 -7.563 26.448 1.00 87.00 316 GLN A O 1
ATOM 2504 N N . CYS A 1 317 ? 0.546 -6.436 27.422 1.00 86.44 317 CYS A N 1
ATOM 2505 C CA . CYS A 1 317 ? -0.246 -5.257 27.770 1.00 86.44 317 CYS A CA 1
ATOM 2506 C C . CYS A 1 317 ? -0.946 -4.614 26.558 1.00 86.44 317 CYS A C 1
ATOM 2508 O O . CYS A 1 317 ? -2.129 -4.290 26.632 1.00 86.44 317 CYS A O 1
ATOM 2510 N N . LEU A 1 318 ? -0.227 -4.416 25.447 1.00 90.06 318 LEU A N 1
ATOM 2511 C CA . LEU A 1 318 ? -0.791 -3.829 24.227 1.00 90.06 318 LEU A CA 1
ATOM 2512 C C . LEU A 1 318 ? -1.816 -4.752 23.576 1.00 90.06 318 LEU A C 1
ATOM 2514 O O . LEU A 1 318 ? -2.827 -4.274 23.078 1.00 90.06 318 LEU A O 1
ATOM 2518 N N . SER A 1 319 ? -1.564 -6.060 23.576 1.00 89.19 319 SER A N 1
ATOM 2519 C CA . SER A 1 319 ? -2.480 -7.029 22.972 1.00 89.19 319 SER A CA 1
ATOM 2520 C C . SER A 1 319 ? -3.805 -7.079 23.716 1.00 89.19 319 SER A C 1
ATOM 2522 O O . SER A 1 319 ? -4.842 -7.037 23.067 1.00 89.19 319 SER A O 1
ATOM 2524 N N . ASP A 1 320 ? -3.771 -7.099 25.051 1.00 84.75 320 ASP A N 1
ATOM 2525 C CA . ASP A 1 320 ? -4.985 -7.115 25.874 1.00 84.75 320 ASP A CA 1
ATOM 2526 C C . ASP A 1 320 ? -5.793 -5.821 25.672 1.00 84.75 320 ASP A C 1
ATOM 2528 O O . ASP A 1 320 ? -7.015 -5.852 25.521 1.00 84.75 320 ASP A O 1
ATOM 2532 N N . PHE A 1 321 ? -5.101 -4.678 25.581 1.00 86.38 321 PHE A N 1
ATOM 2533 C CA . PHE A 1 321 ? -5.725 -3.387 25.294 1.00 86.38 321 PHE A CA 1
ATOM 2534 C C . PHE A 1 321 ? -6.350 -3.335 23.890 1.00 86.38 321 PHE A C 1
ATOM 2536 O O . PHE A 1 321 ? -7.494 -2.910 23.727 1.00 86.38 321 PHE A O 1
ATOM 2543 N N . ILE A 1 322 ? -5.626 -3.795 22.866 1.00 90.44 322 ILE A N 1
ATOM 2544 C CA . ILE A 1 322 ? -6.117 -3.837 21.484 1.00 90.44 322 ILE A CA 1
ATOM 2545 C C . ILE A 1 322 ? -7.303 -4.797 21.366 1.00 90.44 322 ILE A C 1
ATOM 2547 O O . ILE A 1 322 ? -8.299 -4.435 20.749 1.00 90.44 322 ILE A O 1
ATOM 2551 N N . GLU A 1 323 ? -7.250 -5.975 21.989 1.00 87.94 323 GLU A N 1
ATOM 2552 C CA . GLU A 1 323 ? -8.328 -6.970 21.946 1.00 87.94 323 GLU A CA 1
ATOM 2553 C C . GLU A 1 323 ? -9.653 -6.410 22.484 1.00 87.94 323 GLU A C 1
ATOM 2555 O O . GLU A 1 323 ? -10.702 -6.555 21.848 1.00 87.94 323 GLU A O 1
ATOM 2560 N N . GLN A 1 324 ? -9.604 -5.688 23.609 1.00 83.94 324 GLN A N 1
ATOM 2561 C CA . GLN A 1 324 ? -10.774 -5.004 24.166 1.00 83.94 324 GLN A CA 1
ATOM 2562 C C . GLN A 1 324 ? -11.355 -3.985 23.176 1.00 83.94 324 GLN A C 1
ATOM 2564 O O . GLN A 1 324 ? -12.566 -3.956 22.948 1.00 83.94 324 GLN A O 1
ATOM 2569 N N . ARG A 1 325 ? -10.499 -3.187 22.533 1.00 87.38 325 ARG A N 1
ATOM 2570 C CA . ARG A 1 325 ? -10.894 -2.133 21.583 1.00 87.38 325 ARG A CA 1
ATOM 2571 C C . ARG A 1 325 ? -11.394 -2.688 20.246 1.00 87.38 325 ARG A C 1
ATOM 2573 O O . ARG A 1 325 ? -12.312 -2.118 19.657 1.00 87.38 325 ARG A O 1
ATOM 2580 N N . MET A 1 326 ? -10.872 -3.832 19.799 1.00 86.75 326 MET A N 1
ATOM 2581 C CA . MET A 1 326 ? -11.361 -4.546 18.612 1.00 86.75 326 MET A CA 1
ATOM 2582 C C . MET A 1 326 ? -12.833 -4.933 18.768 1.00 86.75 326 MET A C 1
ATOM 2584 O O . MET A 1 326 ? -13.626 -4.712 17.856 1.00 86.75 326 MET A O 1
ATOM 2588 N N . SER A 1 327 ? -13.222 -5.441 19.945 1.00 79.69 327 SER A N 1
ATOM 2589 C CA . SER A 1 327 ? -14.618 -5.812 20.229 1.00 79.69 327 SER A CA 1
ATOM 2590 C C . SER A 1 327 ? -15.591 -4.622 20.221 1.00 79.69 327 SER A C 1
ATOM 2592 O O . SER A 1 327 ? -16.787 -4.813 20.012 1.00 79.69 327 SER A O 1
ATOM 2594 N N . ARG A 1 328 ? -15.076 -3.398 20.408 1.00 83.12 328 ARG A N 1
ATOM 2595 C CA . ARG A 1 328 ? -15.836 -2.137 20.403 1.00 83.12 328 ARG A CA 1
ATOM 2596 C C . ARG A 1 328 ? -15.846 -1.433 19.036 1.00 83.12 328 ARG A C 1
ATOM 2598 O O . ARG A 1 328 ? -16.462 -0.381 18.913 1.00 83.12 328 ARG A O 1
ATOM 2605 N N . GLY A 1 329 ? -15.160 -1.971 18.020 1.00 87.50 329 GLY A N 1
ATOM 2606 C CA . GLY A 1 329 ? -15.025 -1.315 16.709 1.00 87.50 329 GLY A CA 1
ATOM 2607 C C . GLY A 1 329 ? -14.122 -0.073 16.723 1.00 87.50 329 GLY A C 1
ATOM 2608 O O . GLY A 1 329 ? -14.211 0.786 15.844 1.00 87.50 329 GLY A O 1
ATOM 2609 N N . GLU A 1 330 ? -13.249 0.038 17.727 1.00 92.00 330 GLU A N 1
ATOM 2610 C CA . GLU A 1 330 ? -12.342 1.178 17.929 1.00 92.00 330 GLU A CA 1
ATOM 2611 C C . GLU A 1 330 ? -10.942 0.926 17.347 1.00 92.00 330 GLU A C 1
ATOM 2613 O O . GLU A 1 330 ? -10.033 1.735 17.522 1.00 92.00 330 GLU A O 1
ATOM 2618 N N . VAL A 1 331 ? -10.759 -0.186 16.635 1.00 95.44 331 VAL A N 1
ATOM 2619 C CA . VAL A 1 331 ? -9.509 -0.550 15.961 1.00 95.44 331 VAL A CA 1
ATOM 2620 C C . VAL A 1 331 ? -9.716 -0.511 14.453 1.00 95.44 331 VAL A C 1
ATOM 2622 O O . VAL A 1 331 ? -10.696 -1.048 13.951 1.00 95.44 331 VAL A O 1
ATOM 2625 N N . LEU A 1 332 ? -8.779 0.101 13.733 1.00 97.31 332 LEU A N 1
ATOM 2626 C CA . LEU A 1 332 ? -8.692 0.038 12.277 1.00 97.31 332 LEU A CA 1
ATOM 2627 C C . LEU A 1 332 ? -7.567 -0.928 11.900 1.00 97.31 332 LEU A C 1
ATOM 2629 O O . LEU A 1 332 ? -6.387 -0.634 12.111 1.00 97.31 332 LEU A O 1
ATOM 2633 N N . LEU A 1 333 ? -7.930 -2.091 11.356 1.00 98.00 333 LEU A N 1
ATOM 2634 C CA . LEU A 1 333 ? -6.957 -3.091 10.924 1.00 98.00 333 LEU A CA 1
ATOM 2635 C C . LEU A 1 333 ? -6.490 -2.789 9.497 1.00 98.00 333 LEU A C 1
ATOM 2637 O O . LEU A 1 333 ? -7.286 -2.782 8.558 1.00 98.00 333 LEU A O 1
ATOM 2641 N N . LEU A 1 334 ? -5.187 -2.583 9.330 1.00 98.12 334 LEU A N 1
ATOM 2642 C CA . LEU A 1 334 ? -4.546 -2.355 8.039 1.00 98.12 334 LEU A CA 1
ATOM 2643 C C . LEU A 1 334 ? -3.685 -3.575 7.708 1.00 98.12 334 LEU A C 1
ATOM 2645 O O . LEU A 1 334 ? -2.765 -3.899 8.454 1.00 98.12 334 LEU A O 1
ATOM 2649 N N . VAL A 1 335 ? -3.964 -4.262 6.606 1.00 97.50 335 VAL A N 1
ATOM 2650 C CA . VAL A 1 335 ? -3.189 -5.430 6.168 1.00 97.50 335 VAL A CA 1
ATOM 2651 C C . VAL A 1 335 ? -2.519 -5.097 4.846 1.00 97.50 335 VAL A C 1
ATOM 2653 O O . VAL A 1 335 ? -3.189 -4.967 3.821 1.00 97.50 335 VAL A O 1
ATOM 2656 N N . ASP A 1 336 ? -1.198 -4.944 4.872 1.00 93.94 336 ASP A N 1
ATOM 2657 C CA . ASP A 1 336 ? -0.425 -4.545 3.702 1.00 93.94 336 ASP A CA 1
ATOM 2658 C C . ASP A 1 336 ? 0.140 -5.755 2.954 1.00 93.94 336 ASP A C 1
ATOM 2660 O O . ASP A 1 336 ? 0.852 -6.576 3.538 1.00 93.94 336 ASP A O 1
ATOM 2664 N N . GLY A 1 337 ? -0.154 -5.833 1.656 1.00 87.69 337 GLY A N 1
ATOM 2665 C CA . GLY A 1 337 ? 0.552 -6.677 0.699 1.00 87.69 337 GLY A CA 1
ATOM 2666 C C . GLY A 1 337 ? 0.179 -8.155 0.734 1.00 87.69 337 GLY A C 1
ATOM 2667 O O . GLY A 1 337 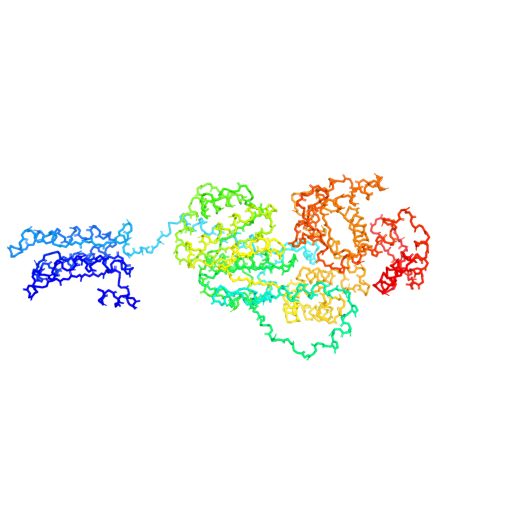? 1.066 -8.993 0.825 1.00 87.69 337 GLY A O 1
ATOM 2668 N N . LEU A 1 338 ? -1.100 -8.523 0.595 1.00 87.62 338 LEU A N 1
ATOM 2669 C CA . LEU A 1 338 ? -1.503 -9.941 0.496 1.00 87.62 338 LEU A CA 1
ATOM 2670 C C . LEU A 1 338 ? -0.738 -10.710 -0.598 1.00 87.62 338 LEU A C 1
ATOM 2672 O O . LEU A 1 338 ? -0.528 -11.914 -0.475 1.00 87.62 338 LEU A O 1
ATOM 2676 N N . ASP A 1 339 ? -0.316 -10.020 -1.663 1.00 78.19 339 ASP A N 1
ATOM 2677 C CA . ASP A 1 339 ? 0.503 -10.579 -2.745 1.00 78.19 339 ASP A CA 1
ATOM 2678 C C . ASP A 1 339 ? 1.940 -10.935 -2.331 1.00 78.19 339 ASP A C 1
ATOM 2680 O O . ASP A 1 339 ? 2.581 -11.713 -3.030 1.00 78.19 339 ASP A O 1
ATOM 2684 N N . GLU A 1 340 ? 2.434 -10.430 -1.197 1.00 80.56 340 GLU A N 1
ATOM 2685 C CA . GLU A 1 340 ? 3.753 -10.781 -0.651 1.00 80.56 340 GLU A CA 1
ATOM 2686 C C . GLU A 1 340 ? 3.798 -12.218 -0.099 1.00 80.56 340 GLU A C 1
ATOM 2688 O O . GLU A 1 340 ? 4.877 -12.757 0.146 1.00 80.56 340 GLU A O 1
ATOM 2693 N N . ILE A 1 341 ? 2.640 -12.869 0.076 1.00 80.06 341 ILE A N 1
ATOM 2694 C CA . ILE A 1 341 ? 2.556 -14.305 0.355 1.00 80.06 341 ILE A CA 1
ATOM 2695 C C . ILE A 1 341 ? 2.625 -15.044 -0.983 1.00 80.06 341 ILE A C 1
ATOM 2697 O O . ILE A 1 341 ? 1.607 -15.225 -1.659 1.00 80.06 341 ILE A O 1
ATOM 2701 N N . SER A 1 342 ? 3.830 -15.464 -1.374 1.00 69.00 342 SER A N 1
ATOM 2702 C CA . SER A 1 342 ? 4.096 -16.045 -2.699 1.00 69.00 342 SER A CA 1
ATOM 2703 C C . SER A 1 342 ? 3.294 -17.324 -2.964 1.00 69.00 342 SER A C 1
ATOM 2705 O O . SER A 1 342 ? 2.741 -17.500 -4.049 1.00 69.00 342 SER A O 1
ATOM 2707 N N . ILE A 1 343 ? 3.175 -18.196 -1.955 1.00 73.12 343 ILE A N 1
ATOM 2708 C CA . ILE A 1 343 ? 2.480 -19.484 -2.073 1.00 73.12 343 ILE A CA 1
ATOM 2709 C C . ILE A 1 343 ? 0.967 -19.255 -2.052 1.00 73.12 343 ILE A C 1
ATOM 2711 O O . ILE A 1 343 ? 0.401 -18.863 -1.029 1.00 73.12 343 ILE A O 1
ATOM 2715 N N . GLU A 1 344 ? 0.293 -19.557 -3.163 1.00 75.69 344 GLU A N 1
ATOM 2716 C CA . GLU A 1 344 ? -1.143 -19.306 -3.318 1.00 75.69 344 GLU A CA 1
ATOM 2717 C C . GLU A 1 344 ? -1.997 -20.018 -2.262 1.00 75.69 344 GLU A C 1
ATOM 2719 O O . GLU A 1 344 ? -2.909 -19.412 -1.706 1.00 75.69 344 GLU A O 1
ATOM 2724 N N . GLU A 1 345 ? -1.693 -21.275 -1.927 1.00 81.56 345 GLU A N 1
ATOM 2725 C CA . GLU A 1 345 ? -2.449 -22.011 -0.906 1.00 81.56 345 GLU A CA 1
ATOM 2726 C C . GLU A 1 345 ? -2.364 -21.327 0.470 1.00 81.56 345 GLU A C 1
ATOM 2728 O O . GLU A 1 345 ? -3.365 -21.211 1.179 1.00 81.56 345 GLU A O 1
ATOM 2733 N N . GLN A 1 346 ? -1.181 -20.826 0.841 1.00 84.75 346 GLN A N 1
ATOM 2734 C CA . GLN A 1 346 ? -0.986 -20.081 2.086 1.00 84.75 346 GLN A CA 1
ATOM 2735 C C . GLN A 1 346 ? -1.713 -18.738 2.039 1.00 84.75 346 GLN A C 1
ATOM 2737 O O . GLN A 1 346 ? -2.420 -18.391 2.985 1.00 84.75 346 GLN A O 1
ATOM 2742 N N . ARG A 1 347 ? -1.611 -18.021 0.915 1.00 87.62 347 ARG A N 1
ATOM 2743 C CA . ARG A 1 347 ? -2.320 -16.760 0.680 1.00 87.62 347 ARG A CA 1
ATOM 2744 C C . ARG A 1 347 ? -3.835 -16.945 0.782 1.00 87.62 347 ARG A C 1
ATOM 2746 O O . ARG A 1 347 ? -4.509 -16.145 1.425 1.00 87.62 347 ARG A O 1
ATOM 2753 N N . ARG A 1 348 ? -4.371 -18.040 0.236 1.00 90.19 348 ARG A N 1
ATOM 2754 C CA . ARG A 1 348 ? -5.789 -18.414 0.330 1.00 90.19 348 ARG A CA 1
ATOM 2755 C C . ARG A 1 348 ? -6.202 -18.734 1.764 1.00 90.19 348 ARG A C 1
ATOM 2757 O O . ARG A 1 348 ? -7.222 -18.222 2.218 1.00 90.19 348 ARG A O 1
ATOM 2764 N N . LYS A 1 349 ? -5.411 -19.523 2.500 1.00 91.62 349 LYS A N 1
ATOM 2765 C CA . LYS A 1 349 ? -5.650 -19.797 3.932 1.00 91.62 349 LYS A CA 1
ATOM 2766 C C . LYS A 1 349 ? -5.650 -18.510 4.758 1.00 91.62 349 LYS A C 1
ATOM 2768 O O . LYS A 1 349 ? -6.499 -18.352 5.634 1.00 91.62 349 LYS A O 1
ATOM 2773 N N . PHE A 1 350 ? -4.743 -17.584 4.454 1.00 94.19 350 PHE A N 1
ATOM 2774 C CA . PHE A 1 350 ? -4.667 -16.285 5.115 1.00 94.19 350 PHE A CA 1
ATOM 2775 C C . PHE A 1 350 ? -5.873 -15.396 4.791 1.00 94.19 350 PHE A C 1
ATOM 2777 O O . PHE A 1 350 ? -6.492 -14.855 5.703 1.00 94.19 350 PHE A O 1
ATOM 2784 N N . ALA A 1 351 ? -6.284 -15.318 3.524 1.00 95.00 351 ALA A N 1
ATOM 2785 C CA . ALA A 1 351 ? -7.493 -14.602 3.117 1.00 95.00 351 ALA A CA 1
ATOM 2786 C C . ALA A 1 351 ? -8.753 -15.165 3.802 1.00 95.00 351 ALA A C 1
ATOM 2788 O O . ALA A 1 351 ? -9.541 -14.406 4.359 1.00 95.00 351 ALA A O 1
ATOM 2789 N N . GLN A 1 352 ? -8.902 -16.495 3.857 1.00 94.56 352 GLN A N 1
ATOM 2790 C CA . GLN A 1 352 ? -10.005 -17.154 4.573 1.00 94.56 352 GLN A CA 1
ATOM 2791 C C . GLN A 1 352 ? -9.974 -16.851 6.072 1.00 94.56 352 GLN A C 1
ATOM 2793 O O . GLN A 1 352 ? -11.014 -16.723 6.715 1.00 94.56 352 GLN A O 1
ATOM 2798 N N . PHE A 1 353 ? -8.779 -16.784 6.654 1.00 95.25 353 PHE A N 1
ATOM 2799 C CA . PHE A 1 353 ? -8.611 -16.387 8.040 1.00 95.25 353 PHE A CA 1
ATOM 2800 C C . PHE A 1 353 ? -9.091 -14.945 8.257 1.00 95.25 353 PHE A C 1
ATOM 2802 O O . PHE A 1 353 ? -9.907 -14.731 9.150 1.00 95.25 353 PHE A O 1
ATOM 2809 N N . LEU A 1 354 ? -8.658 -13.989 7.428 1.00 95.56 354 LEU A N 1
ATOM 2810 C CA . LEU A 1 354 ? -9.063 -12.582 7.524 1.00 95.56 354 LEU A CA 1
ATOM 2811 C C . LEU A 1 354 ? -10.575 -12.399 7.354 1.00 95.56 354 LEU A C 1
ATOM 2813 O O . LEU A 1 354 ? -11.178 -11.658 8.126 1.00 95.56 354 LEU A O 1
ATOM 2817 N N . ASP A 1 355 ? -11.198 -13.126 6.426 1.00 94.19 355 ASP A N 1
ATOM 2818 C CA . ASP A 1 355 ? -12.651 -13.115 6.224 1.00 94.19 355 ASP A CA 1
ATOM 2819 C C . ASP A 1 355 ? -13.425 -13.583 7.472 1.00 94.19 355 ASP A C 1
ATOM 2821 O O . ASP A 1 355 ? -14.377 -12.934 7.927 1.00 94.19 355 ASP A O 1
ATOM 2825 N N . ARG A 1 356 ? -12.940 -14.649 8.126 1.00 92.12 356 ARG A N 1
ATOM 2826 C CA . ARG A 1 356 ? -13.483 -15.098 9.418 1.00 92.12 356 ARG A CA 1
ATOM 2827 C C . ARG A 1 356 ? -13.294 -14.053 10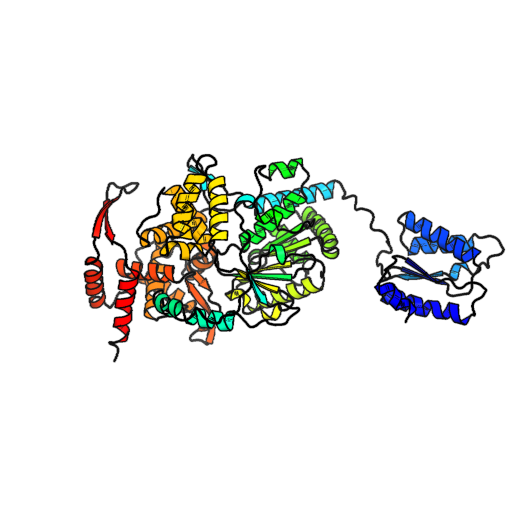.518 1.00 92.12 356 ARG A C 1
ATOM 2829 O O . ARG A 1 356 ? -14.220 -13.836 11.297 1.00 92.12 356 ARG A O 1
ATOM 2836 N N . GLN A 1 357 ? -12.132 -13.398 10.588 1.00 91.81 357 GLN A N 1
ATOM 2837 C CA . GLN A 1 357 ? -11.882 -12.350 11.587 1.00 91.81 357 GLN A CA 1
ATOM 2838 C C . GLN A 1 357 ? -12.774 -11.122 11.361 1.00 91.81 357 GLN A C 1
ATOM 2840 O O . GLN A 1 357 ? -13.333 -10.598 12.320 1.00 91.81 357 GLN A O 1
ATOM 2845 N N . ALA A 1 358 ? -12.971 -10.698 10.111 1.00 90.88 358 ALA A N 1
ATOM 2846 C CA . ALA A 1 358 ? -13.867 -9.594 9.767 1.00 90.88 358 ALA A CA 1
ATOM 2847 C C . ALA A 1 358 ? -15.325 -9.891 10.158 1.00 90.88 358 ALA A C 1
ATOM 2849 O O . ALA A 1 358 ? -16.062 -8.995 10.568 1.00 90.88 358 ALA A O 1
ATOM 2850 N N . SER A 1 359 ? -15.735 -11.159 10.071 1.00 88.19 359 SER A N 1
ATOM 2851 C CA . SER A 1 359 ? -17.049 -11.616 10.535 1.00 88.19 359 SER A CA 1
ATOM 2852 C C . SER A 1 359 ? -17.161 -11.658 12.063 1.00 88.19 359 SER A C 1
ATOM 2854 O O . SER A 1 359 ? -18.204 -11.303 12.605 1.00 88.19 359 SER A O 1
ATOM 2856 N N . MET A 1 360 ? -16.092 -12.053 12.761 1.00 87.06 360 MET A N 1
ATOM 2857 C CA . MET A 1 360 ? -16.040 -12.092 14.227 1.00 87.06 360 MET A CA 1
ATOM 2858 C C . MET A 1 360 ? -16.041 -10.690 14.856 1.00 87.06 360 MET A C 1
ATOM 2860 O O . MET A 1 360 ? -16.704 -10.475 15.869 1.00 87.06 360 MET A O 1
ATOM 2864 N N . TYR A 1 361 ? -15.338 -9.737 14.243 1.00 87.75 361 TYR A N 1
ATOM 2865 C CA . TYR A 1 361 ? -15.245 -8.344 14.685 1.00 87.75 361 TYR A CA 1
ATOM 2866 C C . TYR A 1 361 ? -15.988 -7.421 13.710 1.00 87.75 361 TYR A C 1
ATOM 2868 O O . TYR A 1 361 ? -15.378 -6.604 13.028 1.00 87.75 361 TYR A O 1
ATOM 2876 N N . ALA A 1 362 ? -17.315 -7.563 13.630 1.00 86.81 362 ALA A N 1
ATOM 2877 C CA . ALA A 1 362 ? -18.134 -6.912 12.601 1.00 86.81 362 ALA A CA 1
ATOM 2878 C C . ALA A 1 362 ? -18.049 -5.371 12.579 1.00 86.81 362 ALA A C 1
ATOM 2880 O O . ALA A 1 362 ? -18.156 -4.784 11.509 1.00 86.81 362 ALA A O 1
ATOM 2881 N N . GLU A 1 363 ? -17.824 -4.731 13.731 1.00 87.75 363 GLU A N 1
ATOM 2882 C CA . GLU A 1 363 ? -17.695 -3.268 13.855 1.00 87.75 363 GLU A CA 1
ATOM 2883 C C . GLU A 1 363 ? -16.269 -2.754 13.586 1.00 87.75 363 GLU A C 1
ATOM 2885 O O . GLU A 1 363 ? -16.053 -1.547 13.468 1.00 87.75 363 GLU A O 1
ATOM 2890 N N . MET A 1 364 ? -15.279 -3.649 13.500 1.00 93.56 364 MET A N 1
ATOM 2891 C CA . MET A 1 364 ? -13.877 -3.294 13.285 1.00 93.56 364 MET A CA 1
ATOM 2892 C C . MET A 1 364 ? -13.622 -3.068 11.788 1.00 93.56 364 MET A C 1
ATOM 2894 O O . MET A 1 364 ? -13.666 -4.033 11.019 1.00 93.56 364 MET A O 1
ATOM 2898 N N . PRO A 1 365 ? -13.333 -1.833 11.338 1.00 96.31 365 PRO A N 1
ATOM 2899 C CA . PRO A 1 365 ? -12.964 -1.611 9.950 1.00 96.31 365 PRO A CA 1
ATOM 2900 C C . PRO A 1 365 ? -11.642 -2.300 9.597 1.00 96.31 365 PRO A C 1
ATOM 2902 O O . PRO A 1 365 ? -10.683 -2.310 10.375 1.00 96.31 365 PRO A O 1
ATOM 2905 N N . MET A 1 366 ? -11.593 -2.854 8.390 1.00 97.75 366 MET A N 1
ATOM 2906 C CA . MET A 1 366 ? -10.467 -3.596 7.848 1.00 97.75 366 MET A CA 1
ATOM 2907 C C . MET A 1 366 ? -10.174 -3.149 6.416 1.00 97.75 366 MET A C 1
ATOM 2909 O O . MET A 1 366 ? -11.054 -3.175 5.553 1.00 97.75 366 MET A O 1
ATOM 2913 N N . ILE A 1 367 ? -8.918 -2.781 6.159 1.00 98.00 367 ILE A N 1
ATOM 2914 C CA . ILE A 1 367 ? -8.421 -2.437 4.825 1.00 98.00 367 ILE A CA 1
ATOM 2915 C C . ILE A 1 367 ? -7.290 -3.394 4.470 1.00 98.00 367 ILE A C 1
ATOM 2917 O O . ILE A 1 367 ? -6.254 -3.421 5.132 1.00 98.00 367 ILE A O 1
ATOM 2921 N N . LEU A 1 368 ? -7.491 -4.163 3.408 1.00 97.69 368 LEU A N 1
ATOM 2922 C CA . LEU A 1 368 ? -6.508 -5.080 2.845 1.00 97.69 368 LEU A CA 1
ATOM 2923 C C . LEU A 1 368 ? -5.910 -4.456 1.586 1.00 97.69 368 LEU A C 1
ATOM 2925 O O . LEU A 1 368 ? -6.639 -3.842 0.811 1.00 97.69 368 LEU A O 1
ATOM 2929 N N . THR A 1 369 ? -4.617 -4.633 1.329 1.00 94.38 369 THR A N 1
ATOM 2930 C CA . THR A 1 369 ? -4.016 -4.258 0.041 1.00 94.38 369 THR A CA 1
ATOM 2931 C C . THR A 1 369 ? -3.448 -5.468 -0.679 1.00 94.38 369 THR A C 1
ATOM 2933 O O . THR A 1 369 ? -2.950 -6.414 -0.067 1.00 94.38 369 THR A O 1
ATOM 2936 N N . SER A 1 370 ? -3.515 -5.447 -2.008 1.00 85.81 370 SER A N 1
ATOM 2937 C CA . SER A 1 370 ? -2.870 -6.464 -2.837 1.00 85.81 370 SER A CA 1
ATOM 2938 C C . SER A 1 370 ? -2.534 -5.936 -4.231 1.00 85.81 370 SER A C 1
ATOM 2940 O O . SER A 1 370 ? -3.115 -4.957 -4.713 1.00 85.81 370 SER A O 1
ATOM 2942 N N . ARG A 1 371 ? -1.587 -6.574 -4.915 1.00 78.38 371 ARG A N 1
ATOM 2943 C CA . ARG A 1 371 ? -1.465 -6.468 -6.375 1.00 78.38 371 ARG A CA 1
ATOM 2944 C C . ARG A 1 371 ? -2.611 -7.213 -7.053 1.00 78.38 371 ARG A C 1
ATOM 2946 O O . ARG A 1 371 ? -3.037 -8.255 -6.569 1.00 78.38 371 ARG A O 1
ATOM 2953 N N . VAL A 1 372 ? -3.032 -6.721 -8.221 1.00 68.62 372 VAL A N 1
ATOM 2954 C CA . VAL A 1 372 ? -4.077 -7.343 -9.066 1.00 68.62 372 VAL A CA 1
ATOM 2955 C C . VAL A 1 372 ? -3.868 -8.853 -9.187 1.00 68.62 372 VAL A C 1
ATOM 2957 O O . VAL A 1 372 ? -4.756 -9.658 -8.936 1.00 68.62 372 VAL A O 1
ATOM 2960 N N . VAL A 1 373 ? -2.629 -9.228 -9.471 1.00 62.91 373 VAL A N 1
ATOM 2961 C CA . VAL A 1 373 ? -2.202 -10.605 -9.699 1.00 62.91 373 VAL A CA 1
ATOM 2962 C C . VAL A 1 373 ? -2.333 -11.500 -8.475 1.00 62.91 373 VAL A C 1
ATOM 2964 O O . VAL A 1 373 ? -2.921 -12.572 -8.560 1.00 62.91 373 VAL A O 1
ATOM 2967 N N . GLY A 1 374 ? -1.821 -11.053 -7.326 1.00 66.12 374 GLY A N 1
ATOM 2968 C CA . GLY A 1 374 ? -1.917 -11.825 -6.087 1.00 66.12 374 GLY A CA 1
ATOM 2969 C C . GLY A 1 374 ? -3.359 -11.963 -5.595 1.00 66.12 374 GLY A C 1
ATOM 2970 O O . GLY A 1 374 ? -3.682 -12.945 -4.923 1.00 66.12 374 GLY A O 1
ATOM 2971 N N . PHE A 1 375 ? -4.225 -11.016 -5.965 1.00 80.81 375 PHE A N 1
ATOM 2972 C CA . PHE A 1 375 ? -5.614 -10.974 -5.534 1.00 80.81 375 PHE A CA 1
ATOM 2973 C C . PHE A 1 375 ? -6.542 -11.921 -6.305 1.00 80.81 375 PHE A C 1
ATOM 2975 O O . PHE A 1 375 ? -7.415 -12.523 -5.686 1.00 80.81 375 PHE A O 1
ATOM 2982 N N . ARG A 1 376 ? -6.341 -12.130 -7.614 1.00 73.75 376 ARG A N 1
ATOM 2983 C CA . ARG A 1 376 ? -7.230 -12.964 -8.458 1.00 73.75 376 ARG A CA 1
ATOM 2984 C C . ARG A 1 376 ? -7.538 -14.343 -7.866 1.00 73.75 376 ARG A C 1
ATOM 2986 O O . ARG A 1 376 ? -8.699 -14.728 -7.764 1.00 73.75 376 ARG A O 1
ATOM 2993 N N . GLY A 1 377 ? -6.515 -15.059 -7.391 1.00 71.69 377 GLY A N 1
ATOM 2994 C CA . GLY A 1 377 ? -6.672 -16.400 -6.798 1.00 71.69 377 GLY A CA 1
ATOM 2995 C C . GLY A 1 377 ? -7.402 -16.438 -5.443 1.00 71.69 377 GLY A C 1
ATOM 2996 O O . GLY A 1 377 ? -7.750 -17.515 -4.952 1.00 71.69 377 GLY A O 1
ATOM 2997 N N . ILE A 1 378 ? -7.636 -15.278 -4.819 1.00 83.88 378 ILE A N 1
ATOM 2998 C CA . ILE A 1 378 ? -8.314 -15.135 -3.521 1.00 83.88 378 ILE A CA 1
ATOM 2999 C C . ILE A 1 378 ? -9.531 -14.200 -3.565 1.00 83.88 378 ILE A C 1
ATOM 3001 O O . ILE A 1 378 ? -10.170 -14.015 -2.534 1.00 83.88 378 ILE A O 1
ATOM 3005 N N . GLN A 1 379 ? -9.884 -13.646 -4.728 1.00 85.00 379 GLN A N 1
ATOM 3006 C CA . GLN A 1 379 ? -10.974 -12.676 -4.882 1.00 85.00 379 GLN A CA 1
ATOM 3007 C C . GLN A 1 379 ? -12.287 -13.212 -4.300 1.00 85.00 379 GLN A C 1
ATOM 3009 O O . GLN A 1 379 ? -12.855 -12.590 -3.408 1.00 85.00 379 GLN A O 1
ATOM 3014 N N . ARG A 1 380 ? -12.670 -14.435 -4.697 1.00 85.31 380 ARG A N 1
ATOM 3015 C CA . ARG A 1 380 ? -13.881 -15.128 -4.211 1.00 85.31 380 ARG A CA 1
ATOM 3016 C C . ARG A 1 380 ? -13.871 -15.448 -2.718 1.00 85.31 380 ARG A C 1
ATOM 3018 O O . ARG A 1 380 ? -14.909 -15.643 -2.101 1.00 85.31 380 ARG A O 1
ATOM 3025 N N . VAL A 1 381 ? -12.686 -15.568 -2.119 1.00 90.81 381 VAL A N 1
ATOM 3026 C CA . VAL A 1 381 ? -12.571 -15.801 -0.672 1.00 90.81 381 VAL A CA 1
ATOM 3027 C C . VAL A 1 381 ? -12.942 -14.541 0.105 1.00 90.81 381 VAL A C 1
ATOM 3029 O O . VAL A 1 381 ? -13.429 -14.638 1.225 1.00 90.81 381 VAL A O 1
ATOM 3032 N N . LEU A 1 382 ? -12.715 -13.372 -0.490 1.00 92.00 382 LEU A N 1
ATOM 3033 C CA . LEU A 1 382 ? -12.943 -12.067 0.114 1.00 92.00 382 LEU A CA 1
ATOM 3034 C C . LEU A 1 382 ? -14.198 -11.392 -0.462 1.00 92.00 382 LEU A C 1
ATOM 3036 O O . LEU A 1 382 ? -14.279 -10.167 -0.475 1.00 92.00 382 LEU A O 1
ATOM 3040 N N . ASP A 1 383 ? -15.200 -12.161 -0.901 1.00 89.38 383 ASP A N 1
ATOM 3041 C CA . ASP A 1 383 ? -16.484 -11.631 -1.394 1.00 89.38 383 ASP A CA 1
ATOM 3042 C C . ASP A 1 383 ? -17.258 -10.862 -0.308 1.00 89.38 383 ASP A C 1
ATOM 3044 O O . ASP A 1 383 ? -18.119 -10.043 -0.609 1.00 89.38 383 ASP A O 1
ATOM 3048 N N . SER A 1 384 ? -16.946 -11.058 0.978 1.00 90.00 384 SER A N 1
ATOM 3049 C CA . SER A 1 384 ? -17.531 -10.231 2.043 1.00 90.00 384 SER A CA 1
ATOM 3050 C C . SER A 1 384 ? -16.947 -8.807 2.104 1.00 90.00 384 SER A C 1
ATOM 3052 O O . SER A 1 384 ? -17.461 -7.961 2.839 1.00 90.00 384 SER A O 1
ATOM 3054 N N . PHE A 1 385 ? -15.899 -8.522 1.323 1.00 94.25 385 PHE A N 1
ATOM 3055 C CA . PHE A 1 385 ? -15.250 -7.218 1.222 1.00 94.25 385 PHE A CA 1
ATOM 3056 C C . PHE A 1 385 ? -15.674 -6.486 -0.059 1.00 94.25 385 PHE A C 1
ATOM 3058 O O . PHE A 1 385 ? -15.902 -7.085 -1.113 1.00 94.25 385 PHE A O 1
ATOM 3065 N N . LYS A 1 386 ? -15.714 -5.152 0.007 1.00 92.94 386 LYS A N 1
ATOM 3066 C CA . LYS A 1 386 ? -15.759 -4.295 -1.184 1.00 92.94 386 LYS A CA 1
ATOM 3067 C C . LYS A 1 386 ? -14.389 -4.313 -1.857 1.00 92.94 386 LYS A C 1
ATOM 3069 O O . LYS A 1 386 ? -13.384 -4.055 -1.191 1.00 92.94 386 LYS A O 1
ATOM 3074 N N . HIS A 1 387 ? -14.333 -4.595 -3.156 1.00 91.12 387 HIS A N 1
ATOM 3075 C CA . HIS A 1 387 ? -13.074 -4.578 -3.912 1.00 91.12 387 HIS A CA 1
ATOM 3076 C C . HIS A 1 387 ? -12.951 -3.245 -4.645 1.00 91.12 387 HIS A C 1
ATOM 3078 O O . HIS A 1 387 ? -13.870 -2.812 -5.342 1.00 91.12 387 HIS A O 1
ATOM 3084 N N . LEU A 1 388 ? -11.826 -2.572 -4.430 1.00 89.50 388 LEU A N 1
ATOM 3085 C CA . LEU A 1 388 ? -11.531 -1.234 -4.920 1.00 89.50 388 LEU A CA 1
ATOM 3086 C C . LEU A 1 388 ? -10.230 -1.285 -5.718 1.00 89.50 388 LEU A C 1
ATOM 3088 O O . LEU A 1 388 ? -9.155 -1.470 -5.149 1.00 89.50 388 LEU A O 1
ATOM 3092 N N . ASN A 1 389 ? -10.306 -1.078 -7.026 1.00 86.06 389 ASN A N 1
ATOM 3093 C CA . ASN A 1 389 ? -9.127 -1.002 -7.879 1.00 86.06 389 ASN A CA 1
ATOM 3094 C C . ASN A 1 389 ? -8.582 0.428 -7.904 1.00 86.06 389 ASN A C 1
ATOM 3096 O O . ASN A 1 389 ? -9.325 1.377 -8.142 1.00 86.06 389 ASN A O 1
ATOM 3100 N N . VAL A 1 390 ? -7.276 0.597 -7.703 1.00 84.50 390 VAL A N 1
ATOM 3101 C CA . VAL A 1 390 ? -6.608 1.892 -7.863 1.00 84.50 390 VAL A CA 1
ATOM 3102 C C . VAL A 1 390 ? -6.632 2.275 -9.338 1.00 84.50 390 VAL A C 1
ATOM 3104 O O . VAL A 1 390 ? -6.068 1.576 -10.182 1.00 84.50 390 VAL A O 1
ATOM 3107 N N . ALA A 1 391 ? -7.289 3.388 -9.644 1.00 85.06 391 ALA A N 1
ATOM 3108 C CA . ALA A 1 391 ? -7.370 3.929 -10.987 1.00 85.06 391 ALA A CA 1
ATOM 3109 C C . ALA A 1 391 ? -6.083 4.694 -11.358 1.00 85.06 391 ALA A C 1
ATOM 3111 O O . ALA A 1 391 ? -5.360 5.170 -10.476 1.00 85.06 391 ALA A O 1
ATOM 3112 N N . PRO A 1 392 ? -5.793 4.848 -12.662 1.00 83.81 392 PRO A N 1
ATOM 3113 C CA . PRO A 1 392 ? -4.772 5.778 -13.139 1.00 83.81 392 PRO A CA 1
ATOM 3114 C C . PRO A 1 392 ? -4.997 7.190 -12.576 1.00 83.81 392 PRO A C 1
ATOM 3116 O O . PRO A 1 392 ? -6.136 7.656 -12.535 1.00 83.81 392 PRO A O 1
ATOM 3119 N N . LEU A 1 393 ? -3.928 7.886 -12.172 1.00 86.31 393 LEU A N 1
ATOM 3120 C CA . LEU A 1 393 ? -4.048 9.272 -11.705 1.00 86.31 393 LEU A CA 1
ATOM 3121 C C . LEU A 1 393 ? -4.562 10.178 -12.830 1.00 86.31 393 LEU A C 1
ATOM 3123 O O . LEU A 1 393 ? -3.981 10.215 -13.923 1.00 86.31 393 LEU A O 1
ATOM 3127 N N . GLY A 1 394 ? -5.604 10.951 -12.535 1.00 87.31 394 GLY A N 1
ATOM 3128 C CA . GLY A 1 394 ? -6.113 12.004 -13.397 1.00 87.31 394 GLY A CA 1
ATOM 3129 C C . GLY A 1 394 ? -5.276 13.278 -13.309 1.00 87.31 394 GLY A C 1
ATOM 3130 O O . GLY A 1 394 ? -4.227 13.340 -12.662 1.00 87.31 394 GLY A O 1
ATOM 3131 N N . ILE A 1 395 ? -5.725 14.316 -14.013 1.00 89.25 395 ILE A N 1
ATOM 3132 C CA . ILE A 1 395 ? -5.055 15.624 -14.009 1.00 89.25 395 ILE A CA 1
ATOM 3133 C C . ILE A 1 395 ? -5.159 16.273 -12.624 1.00 89.25 395 ILE A C 1
ATOM 3135 O O . ILE A 1 395 ? -4.182 16.854 -12.155 1.00 89.25 395 ILE A O 1
ATOM 3139 N N . ASP A 1 396 ? -6.302 16.136 -11.955 1.00 88.75 396 ASP A N 1
ATOM 3140 C CA . ASP A 1 396 ? -6.543 16.772 -10.659 1.00 88.75 396 ASP A CA 1
ATOM 3141 C C . ASP A 1 396 ? -5.661 16.170 -9.562 1.00 88.75 396 ASP A C 1
ATOM 3143 O O . ASP A 1 396 ? -5.026 16.911 -8.812 1.00 88.75 396 ASP A O 1
ATOM 3147 N N . GLU A 1 397 ? -5.514 14.841 -9.513 1.00 89.62 397 GLU A N 1
ATOM 3148 C CA . GLU A 1 397 ? -4.608 14.196 -8.557 1.00 89.62 397 GLU A CA 1
ATOM 3149 C C . GLU A 1 397 ? -3.144 14.560 -8.812 1.00 89.62 397 GLU A C 1
ATOM 3151 O O . GLU A 1 397 ? -2.384 14.786 -7.868 1.00 89.62 397 GLU A O 1
ATOM 3156 N N . LYS A 1 398 ? -2.735 14.649 -10.085 1.00 91.50 398 LYS A N 1
ATOM 3157 C CA . LYS A 1 398 ? -1.377 15.080 -10.449 1.00 91.50 398 LYS A CA 1
ATOM 3158 C C . LYS A 1 398 ? -1.124 16.514 -9.997 1.00 91.50 398 LYS A C 1
ATOM 3160 O O . LYS A 1 398 ? -0.068 16.778 -9.431 1.00 91.50 398 LYS A O 1
ATOM 3165 N N . LYS A 1 399 ? -2.083 17.423 -10.191 1.00 91.56 399 LYS A N 1
ATOM 3166 C CA . LYS A 1 399 ? -1.993 18.814 -9.718 1.00 91.56 399 LYS A CA 1
ATOM 3167 C C . LYS A 1 399 ? -1.877 18.888 -8.200 1.00 91.56 399 LYS A C 1
ATOM 3169 O O . LYS A 1 399 ? -0.953 19.527 -7.705 1.00 91.56 399 LYS A O 1
ATOM 3174 N N . GLN A 1 400 ? -2.727 18.166 -7.469 1.00 89.06 400 GLN A N 1
ATOM 3175 C CA . GLN A 1 400 ? -2.657 18.091 -6.004 1.00 89.06 400 GLN A CA 1
ATOM 3176 C C . GLN A 1 400 ? -1.286 17.600 -5.526 1.00 89.06 400 GLN A C 1
ATOM 3178 O O . GLN A 1 400 ? -0.683 18.202 -4.636 1.00 89.06 400 GLN A O 1
ATOM 3183 N N . PHE A 1 401 ? -0.759 16.545 -6.155 1.00 89.88 401 PHE A N 1
ATOM 3184 C CA . PHE A 1 401 ? 0.581 16.049 -5.863 1.00 89.88 401 PHE A CA 1
ATOM 3185 C C . PHE A 1 401 ? 1.658 17.102 -6.153 1.00 89.88 401 PHE A C 1
ATOM 3187 O O . PHE A 1 401 ? 2.535 17.319 -5.322 1.00 89.88 401 PHE A O 1
ATOM 3194 N N . VAL A 1 402 ? 1.605 17.767 -7.311 1.00 89.88 402 VAL A N 1
ATOM 3195 C CA . VAL A 1 402 ? 2.587 18.786 -7.715 1.00 89.88 402 VAL A CA 1
ATOM 3196 C C . VAL A 1 402 ? 2.583 19.976 -6.757 1.00 89.88 402 VAL A C 1
ATOM 3198 O O . VAL A 1 402 ? 3.651 20.433 -6.352 1.00 89.88 402 VAL A O 1
ATOM 3201 N N . GLU A 1 403 ? 1.411 20.449 -6.340 1.00 87.88 403 GLU A N 1
ATOM 3202 C CA . GLU A 1 403 ? 1.280 21.522 -5.353 1.00 87.88 403 GLU A CA 1
ATOM 3203 C C . GLU A 1 403 ? 1.859 21.128 -3.991 1.00 87.88 403 GLU A C 1
ATOM 3205 O O . GLU A 1 403 ? 2.602 21.901 -3.378 1.00 87.88 403 GLU A O 1
ATOM 3210 N N . ALA A 1 404 ? 1.529 19.927 -3.513 1.00 83.69 404 ALA A N 1
ATOM 3211 C CA . ALA A 1 404 ? 2.064 19.380 -2.272 1.00 83.69 404 ALA A CA 1
ATOM 3212 C C . ALA A 1 404 ? 3.593 19.244 -2.331 1.00 83.69 404 ALA A C 1
ATOM 3214 O O . ALA A 1 404 ? 4.306 19.692 -1.430 1.00 83.69 404 ALA A O 1
ATOM 3215 N N . TRP A 1 405 ? 4.101 18.680 -3.425 1.00 85.12 405 TRP A N 1
ATOM 3216 C CA . TRP A 1 405 ? 5.523 18.497 -3.685 1.00 85.12 405 TRP A CA 1
ATOM 3217 C C . TRP A 1 405 ? 6.277 19.828 -3.726 1.00 85.12 405 TRP A C 1
ATOM 3219 O O . TRP A 1 405 ? 7.310 19.979 -3.077 1.00 85.12 405 TRP A O 1
ATOM 3229 N N . ALA A 1 406 ? 5.756 20.825 -4.439 1.00 84.44 406 ALA A N 1
ATOM 3230 C CA . ALA A 1 406 ? 6.399 22.127 -4.561 1.00 84.44 406 ALA A CA 1
ATOM 3231 C C . ALA A 1 406 ? 6.539 22.834 -3.206 1.00 84.44 406 ALA A C 1
ATOM 3233 O O . ALA A 1 406 ? 7.615 23.336 -2.881 1.00 84.44 406 ALA A O 1
ATOM 3234 N N . LYS A 1 407 ? 5.483 22.799 -2.379 1.00 81.62 407 LYS A N 1
ATOM 3235 C CA . LYS A 1 407 ? 5.496 23.350 -1.011 1.00 81.62 407 LYS A CA 1
ATOM 3236 C C . LYS A 1 407 ? 6.531 22.669 -0.115 1.00 81.62 407 LYS A C 1
ATOM 3238 O O . LYS A 1 407 ? 7.131 23.332 0.726 1.00 81.62 407 LYS A O 1
ATOM 3243 N N . LEU A 1 408 ? 6.725 21.361 -0.283 1.00 78.62 408 LEU A N 1
ATOM 3244 C CA . LEU A 1 408 ? 7.701 20.574 0.473 1.00 78.62 408 LEU A CA 1
ATOM 3245 C C . LEU A 1 408 ? 9.146 20.920 0.121 1.00 78.62 408 LEU A C 1
ATOM 3247 O O . LEU A 1 408 ? 10.013 20.916 0.990 1.00 78.62 408 LEU A O 1
ATOM 3251 N N . VAL A 1 409 ? 9.394 21.188 -1.156 1.00 76.88 409 VAL A N 1
ATOM 3252 C CA . VAL A 1 409 ? 10.738 21.380 -1.695 1.00 76.88 409 VAL A CA 1
ATOM 3253 C C . VAL A 1 409 ? 11.234 22.814 -1.505 1.00 76.88 409 VAL A C 1
ATOM 3255 O O . VAL A 1 409 ? 12.366 23.014 -1.071 1.00 76.88 409 VAL A O 1
ATOM 3258 N N . SER A 1 410 ? 10.412 23.817 -1.824 1.00 76.38 410 SER A N 1
ATOM 3259 C CA . SER A 1 410 ? 10.754 25.230 -1.622 1.00 76.38 410 SER A CA 1
ATOM 3260 C C . SER A 1 410 ? 9.495 26.052 -1.380 1.00 76.38 410 SER A C 1
ATOM 3262 O O . SER A 1 410 ? 8.654 26.209 -2.264 1.00 76.38 410 SER A O 1
ATOM 3264 N N . ALA A 1 411 ? 9.385 26.646 -0.190 1.00 72.31 411 ALA A N 1
ATOM 3265 C CA . ALA A 1 411 ? 8.298 27.572 0.122 1.00 72.31 411 ALA A CA 1
ATOM 3266 C C . ALA A 1 411 ? 8.391 28.886 -0.680 1.00 72.31 411 ALA A C 1
ATOM 3268 O O . ALA A 1 411 ? 7.366 29.512 -0.935 1.00 72.31 411 ALA A O 1
ATOM 3269 N N . GLN A 1 412 ? 9.600 29.298 -1.087 1.00 77.12 412 GLN A N 1
ATOM 3270 C CA . GLN A 1 412 ? 9.829 30.546 -1.827 1.00 77.12 412 GLN A CA 1
ATOM 3271 C C . GLN A 1 412 ? 9.527 30.390 -3.324 1.00 77.12 412 GLN A C 1
ATOM 3273 O O . GLN A 1 412 ? 8.877 31.254 -3.906 1.00 77.12 412 GLN A O 1
ATOM 3278 N N . ASP A 1 413 ? 9.918 29.261 -3.925 1.00 80.31 413 ASP A N 1
ATOM 3279 C CA . ASP A 1 413 ? 9.804 29.024 -5.375 1.00 80.31 413 ASP A CA 1
ATOM 3280 C C . ASP A 1 413 ? 8.625 28.119 -5.760 1.00 80.31 413 ASP A C 1
ATOM 3282 O O . ASP A 1 413 ? 8.523 27.684 -6.908 1.00 80.31 413 ASP A O 1
ATOM 3286 N N . SER A 1 414 ? 7.724 27.829 -4.815 1.00 82.31 414 SER A N 1
ATOM 3287 C CA . SER A 1 414 ? 6.632 26.864 -4.991 1.00 82.31 414 SER A CA 1
ATOM 3288 C C . SER A 1 414 ? 5.838 27.094 -6.283 1.00 82.31 414 SER A C 1
ATOM 3290 O O . SER A 1 414 ? 5.654 26.164 -7.059 1.00 82.31 414 SER A O 1
ATOM 3292 N N . ALA A 1 415 ? 5.458 28.337 -6.597 1.00 86.31 415 ALA A N 1
ATOM 3293 C CA . ALA A 1 415 ? 4.695 28.647 -7.810 1.00 86.31 415 ALA A CA 1
ATOM 3294 C C . ALA A 1 415 ? 5.455 28.330 -9.114 1.00 86.31 415 ALA A C 1
ATOM 3296 O O . ALA A 1 415 ? 4.863 27.850 -10.081 1.00 86.31 415 ALA A O 1
ATOM 3297 N N . LEU A 1 416 ? 6.768 28.577 -9.150 1.00 85.56 416 LEU A N 1
ATOM 3298 C CA . LEU A 1 416 ? 7.602 28.271 -10.313 1.00 85.56 416 LEU A CA 1
ATOM 3299 C C . LEU A 1 416 ? 7.758 26.758 -10.485 1.00 85.56 416 LEU A C 1
ATOM 3301 O O . LEU A 1 416 ? 7.617 26.246 -11.596 1.00 85.56 416 LEU A O 1
ATOM 3305 N N . ILE A 1 417 ? 7.983 26.051 -9.375 1.00 85.25 417 ILE A N 1
ATOM 3306 C CA . ILE A 1 417 ? 8.081 24.591 -9.332 1.00 85.25 417 ILE A CA 1
ATOM 3307 C C . ILE A 1 417 ? 6.762 23.965 -9.805 1.00 85.25 417 ILE A C 1
ATOM 3309 O O . ILE A 1 417 ? 6.795 23.110 -10.687 1.00 85.25 417 ILE A O 1
ATOM 3313 N N . VAL A 1 418 ? 5.611 24.434 -9.305 1.00 89.56 418 VAL A N 1
ATOM 3314 C CA . VAL A 1 418 ? 4.280 23.972 -9.741 1.00 89.56 418 VAL A CA 1
ATOM 3315 C C . VAL A 1 418 ? 4.116 24.127 -11.248 1.00 89.56 418 VAL A C 1
ATOM 3317 O O . VAL A 1 418 ? 3.850 23.137 -11.923 1.00 89.56 418 VAL A O 1
ATOM 3320 N N . ASN A 1 419 ? 4.342 25.327 -11.791 1.00 88.69 419 ASN A N 1
ATOM 3321 C CA . ASN A 1 419 ? 4.175 25.584 -13.223 1.00 88.69 419 ASN A CA 1
ATOM 3322 C C . ASN A 1 419 ? 5.058 24.668 -14.084 1.00 88.69 419 ASN A C 1
ATOM 3324 O O . ASN A 1 419 ? 4.599 24.111 -15.082 1.00 88.69 419 ASN A O 1
ATOM 3328 N N . GLN A 1 420 ? 6.324 24.488 -13.693 1.00 87.69 420 GLN A N 1
ATOM 3329 C CA . GLN A 1 420 ? 7.258 23.643 -14.430 1.00 87.69 420 GLN A CA 1
ATOM 3330 C C . GLN A 1 420 ? 6.855 22.164 -14.370 1.00 87.69 420 GLN A C 1
ATOM 3332 O O . GLN A 1 420 ? 6.767 21.511 -15.410 1.00 87.69 420 GLN A O 1
ATOM 3337 N N . LEU A 1 421 ? 6.580 21.636 -13.176 1.00 89.12 421 LEU A N 1
ATOM 3338 C CA . LEU A 1 421 ? 6.172 20.244 -12.995 1.00 89.12 421 LEU A CA 1
ATOM 3339 C C . LEU A 1 421 ? 4.849 19.945 -13.680 1.00 89.12 421 LEU A C 1
ATOM 3341 O O . LEU A 1 421 ? 4.775 18.968 -14.418 1.00 89.12 421 LEU A O 1
ATOM 3345 N N . GLU A 1 422 ? 3.829 20.777 -13.477 1.00 92.94 422 GLU A N 1
ATOM 3346 C CA . GLU A 1 422 ? 2.510 20.588 -14.077 1.00 92.94 422 GLU A CA 1
ATOM 3347 C C . GLU A 1 422 ? 2.610 20.541 -15.608 1.00 92.94 422 GLU A C 1
ATOM 3349 O O . GLU A 1 422 ? 2.037 19.646 -16.232 1.00 92.94 422 GLU A O 1
ATOM 3354 N N . SER A 1 423 ? 3.409 21.434 -16.212 1.00 89.81 423 SER A N 1
ATOM 3355 C CA . SER A 1 423 ? 3.634 21.451 -17.665 1.00 89.81 423 SER A CA 1
ATOM 3356 C C . SER A 1 423 ? 4.144 20.107 -18.209 1.00 89.81 423 SER A C 1
ATOM 3358 O O . SER A 1 423 ? 3.676 19.632 -19.247 1.00 89.81 423 SER A O 1
ATOM 3360 N N . GLU A 1 424 ? 5.034 19.443 -17.469 1.00 88.88 424 GLU A N 1
ATOM 3361 C CA . GLU A 1 424 ? 5.623 18.162 -17.856 1.00 88.88 424 GLU A CA 1
ATOM 3362 C C . GLU A 1 424 ? 4.710 16.976 -17.500 1.00 88.88 424 GLU A C 1
ATOM 3364 O O . GLU A 1 424 ? 4.465 16.111 -18.339 1.00 88.88 424 GLU A O 1
ATOM 3369 N N . VAL A 1 425 ? 4.178 16.912 -16.275 1.00 89.19 425 VAL A N 1
ATOM 3370 C CA . VAL A 1 425 ? 3.471 15.720 -15.768 1.00 89.19 425 VAL A CA 1
ATOM 3371 C C . VAL A 1 425 ? 1.991 15.667 -16.135 1.00 89.19 425 VAL A C 1
ATOM 3373 O O . VAL A 1 425 ? 1.413 14.582 -16.115 1.00 89.19 425 VAL A O 1
ATOM 3376 N N . CYS A 1 426 ? 1.371 16.796 -16.482 1.00 88.19 426 CYS A N 1
ATOM 3377 C CA . CYS A 1 426 ? -0.037 16.837 -16.880 1.00 88.19 426 CYS A CA 1
ATOM 3378 C C . CYS A 1 426 ? -0.212 16.913 -18.399 1.00 88.19 426 CYS A C 1
ATOM 3380 O O . CYS A 1 426 ? -1.146 16.305 -18.919 1.00 88.19 426 CYS A O 1
ATOM 3382 N N . TYR A 1 427 ? 0.675 17.616 -19.117 1.00 86.62 427 TYR A N 1
ATOM 3383 C CA . TYR A 1 427 ? 0.406 17.997 -20.512 1.00 86.62 427 TYR A CA 1
ATOM 3384 C C . TYR A 1 427 ? 1.404 17.461 -21.547 1.00 86.62 427 TYR A C 1
ATOM 3386 O O . TYR A 1 427 ? 1.038 17.310 -22.715 1.00 86.62 427 TYR A O 1
ATOM 3394 N N . ARG A 1 428 ? 2.641 17.103 -21.175 1.00 83.44 428 ARG A N 1
ATOM 3395 C CA . ARG A 1 428 ? 3.573 16.466 -22.122 1.00 83.44 428 ARG A CA 1
ATOM 3396 C C . ARG A 1 428 ? 3.171 15.008 -22.345 1.00 83.44 428 ARG A C 1
ATOM 3398 O O . ARG A 1 428 ? 3.455 14.162 -21.504 1.00 83.44 428 ARG A O 1
ATOM 3405 N N . ARG A 1 429 ? 2.520 14.711 -23.478 1.00 76.00 429 ARG A N 1
ATOM 3406 C CA . ARG A 1 429 ? 1.858 13.422 -23.792 1.00 76.00 429 ARG A CA 1
ATOM 3407 C C . ARG A 1 429 ? 2.656 12.179 -23.373 1.00 76.00 429 ARG A C 1
ATOM 3409 O O . ARG A 1 429 ? 2.086 11.271 -22.773 1.00 76.00 429 ARG A O 1
ATOM 3416 N N . GLU A 1 430 ? 3.961 12.125 -23.650 1.00 70.12 430 GLU A N 1
ATOM 3417 C CA . GLU A 1 430 ? 4.794 10.950 -23.344 1.00 70.12 430 GLU A CA 1
ATOM 3418 C C . GLU A 1 430 ? 5.091 10.780 -21.849 1.00 70.12 430 GLU A C 1
ATOM 3420 O O . GLU A 1 430 ? 5.314 9.660 -21.389 1.00 70.12 430 GLU A O 1
ATOM 3425 N N . ILE A 1 431 ? 5.121 11.885 -21.105 1.00 80.56 431 ILE A N 1
ATOM 3426 C CA . ILE A 1 431 ? 5.410 11.937 -19.670 1.00 80.56 431 ILE A CA 1
ATOM 3427 C C . ILE A 1 431 ? 4.122 11.829 -18.860 1.00 80.56 431 ILE A C 1
ATOM 3429 O O . ILE A 1 431 ? 4.054 11.050 -17.913 1.00 80.56 431 ILE A O 1
ATOM 3433 N N . ALA A 1 432 ? 3.070 12.527 -19.281 1.00 83.62 432 ALA A N 1
ATOM 3434 C CA . ALA A 1 432 ? 1.792 12.561 -18.591 1.00 83.62 432 ALA A CA 1
ATOM 3435 C C . ALA A 1 432 ? 1.166 11.173 -18.425 1.00 83.62 432 ALA A C 1
ATOM 3437 O O . ALA A 1 432 ? 0.591 10.891 -17.371 1.00 83.62 432 ALA A O 1
ATOM 3438 N N . LYS A 1 433 ? 1.336 10.289 -19.421 1.00 75.75 433 LYS A N 1
ATOM 3439 C CA . LYS A 1 433 ? 0.895 8.889 -19.343 1.00 75.75 433 LYS A CA 1
ATOM 3440 C C . LYS A 1 433 ? 1.699 8.082 -18.319 1.00 75.75 433 LYS A C 1
ATOM 3442 O O . LYS A 1 433 ? 1.125 7.290 -17.586 1.00 75.75 433 LYS A O 1
ATOM 3447 N N . LEU A 1 434 ? 3.014 8.302 -18.220 1.00 76.31 434 LEU A N 1
ATOM 3448 C CA . LEU A 1 434 ? 3.848 7.650 -17.198 1.00 76.31 434 LEU A CA 1
ATOM 3449 C C . LEU A 1 434 ? 3.459 8.107 -15.792 1.00 76.31 434 LEU A C 1
ATOM 3451 O O . LEU A 1 434 ? 3.376 7.297 -14.875 1.00 76.31 434 LEU A O 1
ATOM 3455 N N . CYS A 1 435 ? 3.162 9.396 -15.644 1.00 85.12 435 CYS A N 1
ATOM 3456 C CA . CYS A 1 435 ? 2.734 10.003 -14.390 1.00 85.12 435 CYS A CA 1
ATOM 3457 C C . CYS A 1 435 ? 1.317 9.605 -13.949 1.00 85.12 435 CYS A C 1
ATOM 3459 O O . CYS A 1 435 ? 0.857 10.082 -12.918 1.00 85.12 435 CYS A O 1
ATOM 3461 N N . GLU A 1 436 ? 0.609 8.743 -14.687 1.00 83.19 436 GLU A N 1
ATOM 3462 C CA . GLU A 1 436 ? -0.607 8.088 -14.183 1.00 83.19 436 GLU A CA 1
ATOM 3463 C C . GLU A 1 436 ? -0.312 7.111 -13.035 1.00 83.19 436 GLU A C 1
ATOM 3465 O O . GLU A 1 436 ? -1.217 6.749 -12.287 1.00 83.19 436 GLU A O 1
ATOM 3470 N N . ASN A 1 437 ? 0.949 6.701 -12.870 1.00 80.69 437 ASN A N 1
ATOM 3471 C CA . ASN A 1 437 ? 1.411 5.943 -11.718 1.00 80.69 437 ASN A CA 1
ATOM 3472 C C . ASN A 1 437 ? 2.159 6.851 -10.724 1.00 80.69 437 ASN A C 1
ATOM 3474 O O . ASN A 1 437 ? 3.088 7.567 -11.106 1.00 80.69 437 ASN A O 1
ATOM 3478 N N . VAL A 1 438 ? 1.799 6.765 -9.437 1.00 84.56 438 VAL A N 1
ATOM 3479 C CA . VAL A 1 438 ? 2.363 7.597 -8.356 1.00 84.56 438 VAL A CA 1
ATOM 3480 C C . VAL A 1 438 ? 3.889 7.475 -8.260 1.00 84.56 438 VAL A C 1
ATOM 3482 O O . VAL A 1 438 ? 4.567 8.490 -8.098 1.00 84.56 438 VAL A O 1
ATOM 3485 N N . LEU A 1 439 ? 4.460 6.270 -8.386 1.00 80.50 439 LEU A N 1
ATOM 3486 C CA . LEU A 1 439 ? 5.913 6.074 -8.328 1.00 80.50 439 LEU A CA 1
ATOM 3487 C C . LEU A 1 439 ? 6.617 6.831 -9.456 1.00 80.50 439 LEU A C 1
ATOM 3489 O O . LEU A 1 439 ? 7.586 7.540 -9.198 1.00 80.50 439 LEU A O 1
ATOM 3493 N N . LEU A 1 440 ? 6.130 6.710 -10.692 1.00 80.50 440 LEU A N 1
ATOM 3494 C CA . LEU A 1 440 ? 6.731 7.387 -11.844 1.00 80.50 440 LEU A CA 1
ATOM 3495 C C . LEU A 1 440 ? 6.558 8.904 -11.767 1.00 80.50 440 LEU A C 1
ATOM 3497 O O . LEU A 1 440 ? 7.522 9.625 -12.020 1.00 80.50 440 LEU A O 1
ATOM 3501 N N . LEU A 1 441 ? 5.384 9.381 -11.343 1.00 86.81 441 LEU A N 1
ATOM 3502 C CA . LEU A 1 441 ? 5.150 10.796 -11.050 1.00 86.81 441 LEU A CA 1
ATOM 3503 C C . LEU A 1 441 ? 6.171 11.323 -10.033 1.00 86.81 441 LEU A C 1
ATOM 3505 O O . LEU A 1 441 ? 6.818 12.341 -10.268 1.00 86.81 441 LEU A O 1
ATOM 3509 N N . THR A 1 442 ? 6.379 10.583 -8.944 1.00 84.06 442 THR A N 1
ATOM 3510 C CA . THR A 1 442 ? 7.342 10.941 -7.897 1.00 84.06 442 THR A CA 1
ATOM 3511 C C . THR A 1 442 ? 8.781 10.967 -8.418 1.00 84.06 442 THR A C 1
ATOM 3513 O O . THR A 1 442 ? 9.529 11.896 -8.122 1.00 84.06 442 THR A O 1
ATOM 3516 N N . LEU A 1 443 ? 9.182 9.973 -9.218 1.00 80.69 443 LEU A N 1
ATOM 3517 C CA . LEU A 1 443 ? 10.526 9.913 -9.801 1.00 80.69 443 LEU A CA 1
ATOM 3518 C C . LEU A 1 443 ? 10.773 11.073 -10.768 1.00 80.69 443 LEU A C 1
ATOM 3520 O O . LEU A 1 443 ? 11.842 11.673 -10.741 1.00 80.69 443 LEU A O 1
ATOM 3524 N N . ILE A 1 444 ? 9.792 11.415 -11.602 1.00 84.62 444 ILE A N 1
ATOM 3525 C CA . ILE A 1 444 ? 9.901 12.526 -12.556 1.00 84.62 444 ILE A CA 1
ATOM 3526 C C . ILE A 1 444 ? 9.942 13.862 -11.816 1.00 84.62 444 ILE A C 1
ATOM 3528 O O . ILE A 1 444 ? 10.728 14.740 -12.177 1.00 84.62 444 ILE A O 1
ATOM 3532 N N . ALA A 1 445 ? 9.179 13.991 -10.730 1.00 85.75 445 ALA A N 1
ATOM 3533 C CA . ALA A 1 445 ? 9.241 15.171 -9.887 1.00 85.75 445 ALA A CA 1
ATOM 3534 C C . ALA A 1 445 ? 10.607 15.344 -9.210 1.00 85.75 445 ALA A C 1
ATOM 3536 O O . ALA A 1 445 ? 11.156 16.447 -9.169 1.00 85.75 445 ALA A O 1
ATOM 3537 N N . GLN A 1 446 ? 11.200 14.240 -8.755 1.00 80.94 446 GLN A N 1
ATOM 3538 C CA . GLN A 1 446 ? 12.553 14.219 -8.212 1.00 80.94 446 GLN A CA 1
ATOM 3539 C C . GLN A 1 446 ? 13.614 14.565 -9.269 1.00 80.94 446 GLN A C 1
ATOM 3541 O O . GLN A 1 446 ? 14.544 15.310 -8.968 1.00 80.94 446 GLN A O 1
ATOM 3546 N N . MET A 1 447 ? 13.479 14.082 -10.509 1.00 81.31 447 MET A N 1
ATOM 3547 C CA . MET A 1 447 ? 14.390 14.452 -11.603 1.00 81.31 447 MET A CA 1
ATOM 3548 C C . MET A 1 447 ? 14.356 15.944 -11.896 1.00 81.31 447 MET A C 1
ATOM 3550 O O . MET A 1 447 ? 15.405 16.562 -12.021 1.00 81.31 447 MET A O 1
ATOM 3554 N N . LEU A 1 448 ? 13.162 16.534 -11.988 1.00 78.88 448 LEU A N 1
ATOM 3555 C CA . LEU A 1 448 ? 13.019 17.967 -12.243 1.00 78.88 448 LEU A CA 1
ATOM 3556 C C . LEU A 1 448 ? 13.652 18.811 -11.135 1.00 78.88 448 LEU A C 1
ATOM 3558 O O . LEU A 1 448 ? 14.248 19.845 -11.427 1.00 78.88 448 LEU A O 1
ATOM 3562 N N . LEU A 1 449 ? 13.581 18.341 -9.888 1.00 77.19 449 LEU A N 1
ATOM 3563 C CA . LEU A 1 449 ? 14.246 18.989 -8.767 1.00 77.19 449 LEU A CA 1
ATOM 3564 C C . LEU A 1 449 ? 15.778 18.905 -8.858 1.00 77.19 449 LEU A C 1
ATOM 3566 O O . LEU A 1 449 ? 16.458 19.913 -8.681 1.00 77.19 449 LEU A O 1
ATOM 3570 N N . LEU A 1 450 ? 16.326 17.718 -9.125 1.00 73.94 450 LEU A N 1
ATOM 3571 C CA . LEU A 1 450 ? 17.777 17.496 -9.137 1.00 73.94 450 LEU A CA 1
ATOM 3572 C C . LEU A 1 450 ? 18.449 18.080 -10.386 1.00 73.94 450 LEU A C 1
ATOM 3574 O O . LEU A 1 450 ? 19.493 18.722 -10.295 1.00 73.94 450 LEU A O 1
ATOM 3578 N N . ASP A 1 451 ? 17.835 17.873 -11.548 1.00 71.69 451 ASP A N 1
ATOM 3579 C CA . ASP A 1 451 ? 18.447 18.121 -12.853 1.00 71.69 451 ASP A CA 1
ATOM 3580 C C . ASP A 1 451 ? 17.999 19.477 -13.452 1.00 71.69 451 ASP A C 1
ATOM 3582 O O . ASP A 1 451 ? 18.461 19.867 -14.528 1.00 71.69 451 ASP A O 1
ATOM 3586 N N . LYS A 1 452 ? 17.105 20.213 -12.764 1.00 71.12 452 LYS A N 1
ATOM 3587 C CA . LYS A 1 452 ? 16.463 21.498 -13.145 1.00 71.12 452 LYS A CA 1
ATOM 3588 C C . LYS A 1 452 ? 15.647 21.491 -14.441 1.00 71.12 452 LYS A C 1
ATOM 3590 O O . LYS A 1 452 ? 14.865 22.408 -14.676 1.00 71.12 452 LYS A O 1
ATOM 3595 N N . GLN A 1 453 ? 15.819 20.490 -15.295 1.00 74.19 453 GLN A N 1
ATOM 3596 C CA . GLN A 1 453 ? 15.095 20.310 -16.546 1.00 74.19 453 GLN A CA 1
ATOM 3597 C C . GLN A 1 453 ? 14.970 18.824 -16.871 1.00 74.19 453 GLN A C 1
ATOM 3599 O O . GLN A 1 453 ? 15.904 18.047 -16.670 1.00 74.19 453 GLN A O 1
ATOM 3604 N N . LEU A 1 454 ? 13.828 18.429 -17.431 1.00 77.06 454 LEU A N 1
ATOM 3605 C CA . LEU A 1 454 ? 13.647 17.073 -17.927 1.00 77.06 454 LEU A CA 1
ATOM 3606 C C . LEU A 1 454 ? 14.235 16.969 -19.337 1.00 77.06 454 LEU A C 1
ATOM 3608 O O . LEU A 1 454 ? 14.034 17.852 -20.174 1.00 77.06 454 LEU A O 1
ATOM 3612 N N . SER A 1 455 ? 14.941 15.875 -19.637 1.00 72.69 455 SER A N 1
ATOM 3613 C CA . SER A 1 455 ? 15.445 15.669 -20.997 1.00 72.69 455 SER A CA 1
ATOM 3614 C C . SER A 1 455 ? 14.289 15.664 -22.005 1.00 72.69 455 SER A C 1
ATOM 3616 O O . SER A 1 455 ? 13.231 15.054 -21.804 1.00 72.69 455 SER A O 1
ATOM 3618 N N . ARG A 1 456 ? 14.511 16.308 -23.155 1.00 68.06 456 ARG A N 1
ATOM 3619 C CA . ARG A 1 456 ? 13.600 16.209 -24.305 1.00 68.06 456 ARG A CA 1
ATOM 3620 C C . ARG A 1 456 ? 13.558 14.784 -24.860 1.00 68.06 456 ARG A C 1
ATOM 3622 O O . ARG A 1 456 ? 12.571 14.384 -25.470 1.00 68.06 456 ARG A O 1
ATOM 3629 N N . ARG A 1 457 ? 14.605 13.993 -24.613 1.00 62.38 457 ARG A N 1
ATOM 3630 C CA . ARG A 1 457 ? 14.714 12.611 -25.075 1.00 62.38 457 ARG A CA 1
ATOM 3631 C C . ARG A 1 457 ? 14.168 11.664 -24.016 1.00 62.38 457 ARG A C 1
ATOM 3633 O O . ARG A 1 457 ? 14.724 11.516 -22.932 1.00 62.38 457 ARG A O 1
ATOM 3640 N N . ARG A 1 458 ? 13.116 10.938 -24.384 1.00 68.94 458 ARG A N 1
ATOM 3641 C CA . ARG A 1 458 ? 12.445 9.956 -23.522 1.00 68.94 458 ARG A CA 1
ATOM 3642 C C . ARG A 1 458 ? 13.380 8.847 -23.007 1.00 68.94 458 ARG A C 1
ATOM 3644 O O . ARG A 1 458 ? 13.206 8.367 -21.896 1.00 68.94 458 ARG A O 1
ATOM 3651 N N . VAL A 1 459 ? 14.393 8.468 -23.791 1.00 67.44 459 VAL A N 1
ATOM 3652 C CA . VAL A 1 459 ? 15.417 7.471 -23.409 1.00 67.44 459 VAL A CA 1
ATOM 3653 C C . VAL A 1 459 ? 16.174 7.906 -22.152 1.00 67.44 459 VAL A C 1
ATOM 3655 O O . VAL A 1 459 ? 16.405 7.092 -21.261 1.00 67.44 459 VAL A O 1
ATOM 3658 N N . ASP A 1 460 ? 16.521 9.189 -22.057 1.00 71.94 460 ASP A N 1
ATOM 3659 C CA . ASP A 1 460 ? 17.278 9.711 -20.919 1.00 71.94 460 ASP A CA 1
ATOM 3660 C C . ASP A 1 460 ? 16.401 9.754 -19.659 1.00 71.94 460 ASP A C 1
ATOM 3662 O O . ASP A 1 460 ? 16.880 9.449 -18.570 1.00 71.94 460 ASP A O 1
ATOM 3666 N N . VAL A 1 461 ? 15.100 10.029 -19.819 1.00 74.25 461 VAL A N 1
ATOM 3667 C CA . VAL A 1 461 ? 14.106 9.981 -18.732 1.00 74.25 461 VAL A CA 1
ATOM 3668 C C . VAL A 1 461 ? 14.003 8.569 -18.151 1.00 74.25 461 VAL A C 1
ATOM 3670 O O . VAL A 1 461 ? 14.094 8.400 -16.938 1.00 74.25 461 VAL A O 1
ATOM 3673 N N . TYR A 1 462 ? 13.880 7.536 -18.992 1.00 77.06 462 TYR A N 1
ATOM 3674 C CA . TYR A 1 462 ? 13.833 6.145 -18.520 1.00 77.06 462 TYR A CA 1
ATOM 3675 C C . TYR A 1 462 ? 15.131 5.707 -17.852 1.00 77.06 462 TYR A C 1
ATOM 3677 O O . TYR A 1 462 ? 15.100 5.088 -16.789 1.00 77.06 462 TYR A O 1
ATOM 3685 N N . ARG A 1 463 ? 16.280 6.052 -18.443 1.00 78.00 463 ARG A N 1
ATOM 3686 C CA . ARG A 1 463 ? 17.588 5.763 -17.850 1.00 78.00 463 ARG A CA 1
ATOM 3687 C C . ARG A 1 463 ? 17.708 6.379 -16.462 1.00 78.00 463 ARG A C 1
ATOM 3689 O O . ARG A 1 463 ? 18.101 5.689 -15.522 1.00 78.00 463 ARG A O 1
ATOM 3696 N N . ARG A 1 464 ? 17.336 7.654 -16.334 1.00 78.75 464 ARG A N 1
ATOM 3697 C CA . ARG A 1 464 ? 17.363 8.368 -15.060 1.00 78.75 464 ARG A CA 1
ATOM 3698 C C . ARG A 1 464 ? 16.362 7.779 -14.066 1.00 78.75 464 ARG A C 1
ATOM 3700 O O . ARG A 1 464 ? 16.701 7.651 -12.895 1.00 78.75 464 ARG A O 1
ATOM 3707 N N . ALA A 1 465 ? 15.182 7.345 -14.519 1.00 79.44 465 ALA A N 1
ATOM 3708 C CA . ALA A 1 465 ? 14.182 6.695 -13.664 1.00 79.44 465 ALA A CA 1
ATOM 3709 C C . ALA A 1 465 ? 14.751 5.432 -13.022 1.00 79.44 465 ALA A C 1
ATOM 3711 O O . ALA A 1 465 ? 14.708 5.289 -11.805 1.00 79.44 465 ALA A O 1
ATOM 3712 N N . ILE A 1 466 ? 15.363 4.561 -13.827 1.00 81.88 466 ILE A N 1
ATOM 3713 C CA . ILE A 1 466 ? 15.995 3.332 -13.340 1.00 81.88 466 ILE A CA 1
ATOM 3714 C C . ILE A 1 466 ? 17.149 3.639 -12.382 1.00 81.88 466 ILE A C 1
ATOM 3716 O O . ILE A 1 466 ? 17.267 2.986 -11.347 1.00 81.88 466 ILE A O 1
ATOM 3720 N N . GLN A 1 467 ? 17.974 4.648 -12.678 1.00 80.44 467 GLN A N 1
ATOM 3721 C CA . GLN A 1 467 ? 19.040 5.085 -11.770 1.00 80.44 467 GLN A CA 1
ATOM 3722 C C . GLN A 1 467 ? 18.488 5.501 -10.404 1.00 80.44 467 GLN A C 1
ATOM 3724 O O . GLN A 1 467 ? 18.948 4.985 -9.389 1.00 80.44 467 GLN A O 1
ATOM 3729 N N . LEU A 1 468 ? 17.463 6.358 -10.376 1.00 78.19 468 LEU A N 1
ATOM 3730 C CA . LEU A 1 468 ? 16.826 6.797 -9.133 1.00 78.19 468 LEU A CA 1
ATOM 3731 C C . LEU A 1 468 ? 16.164 5.633 -8.380 1.00 78.19 468 LEU A C 1
ATOM 3733 O O . LEU A 1 468 ? 16.276 5.550 -7.156 1.00 78.19 468 LEU A O 1
ATOM 3737 N N . MET A 1 469 ? 15.525 4.698 -9.094 1.00 78.69 469 MET A N 1
ATOM 3738 C CA . MET A 1 469 ? 14.952 3.487 -8.493 1.00 78.69 469 MET A CA 1
ATOM 3739 C C . MET A 1 469 ? 16.026 2.635 -7.809 1.00 78.69 469 MET A C 1
ATOM 3741 O O . MET A 1 469 ? 15.806 2.170 -6.695 1.00 78.69 469 MET A O 1
ATOM 3745 N N . ILE A 1 470 ? 17.202 2.478 -8.426 1.00 79.50 470 ILE A N 1
ATOM 3746 C CA . ILE A 1 470 ? 18.336 1.744 -7.845 1.00 79.50 470 ILE A CA 1
ATOM 3747 C C . ILE A 1 470 ? 18.947 2.506 -6.657 1.00 79.50 470 ILE A C 1
ATOM 3749 O O . ILE A 1 470 ? 19.217 1.914 -5.611 1.00 79.50 470 ILE A O 1
ATOM 3753 N N . GLU A 1 471 ? 19.164 3.816 -6.789 1.00 75.62 471 GLU A N 1
ATOM 3754 C CA . GLU A 1 471 ? 19.745 4.666 -5.739 1.00 75.62 471 GLU A CA 1
ATOM 3755 C C . GLU A 1 471 ? 18.895 4.659 -4.463 1.00 75.62 471 GLU A C 1
ATOM 3757 O O . GLU A 1 471 ? 19.440 4.572 -3.358 1.00 75.62 471 GLU A O 1
ATOM 3762 N N . ARG A 1 472 ? 17.564 4.658 -4.610 1.00 69.62 472 ARG A N 1
ATOM 3763 C CA . ARG A 1 472 ? 16.604 4.577 -3.501 1.00 69.62 472 ARG A CA 1
ATOM 3764 C C . ARG A 1 472 ? 16.765 3.310 -2.652 1.00 69.62 472 ARG A C 1
ATOM 3766 O O . ARG A 1 472 ? 16.543 3.368 -1.445 1.00 69.62 472 ARG A O 1
ATOM 3773 N N . GLN A 1 473 ? 17.195 2.193 -3.242 1.00 66.88 473 GLN A N 1
ATOM 3774 C CA . GLN A 1 473 ? 17.325 0.904 -2.546 1.00 66.88 473 GLN A CA 1
ATOM 3775 C C . GLN A 1 473 ? 18.586 0.781 -1.676 1.00 66.88 473 GLN A C 1
ATOM 3777 O O . GLN A 1 473 ? 18.694 -0.144 -0.872 1.00 66.88 473 GLN A O 1
ATOM 3782 N N . ARG A 1 474 ? 19.543 1.716 -1.766 1.00 55.69 474 ARG A N 1
ATOM 3783 C CA . ARG A 1 474 ? 20.850 1.615 -1.079 1.00 55.69 474 ARG A CA 1
ATOM 3784 C C . ARG A 1 474 ? 20.796 1.635 0.463 1.00 55.69 474 ARG A C 1
ATOM 3786 O O . ARG A 1 474 ? 21.847 1.539 1.088 1.00 55.69 474 ARG A O 1
ATOM 3793 N N . LYS A 1 475 ? 19.617 1.755 1.089 1.00 52.44 475 LYS A N 1
ATOM 3794 C CA . LYS A 1 475 ? 19.437 1.812 2.556 1.00 52.44 475 LYS A CA 1
ATOM 3795 C C . LYS A 1 475 ? 18.966 0.493 3.210 1.00 52.44 475 LYS A C 1
ATOM 3797 O O . LYS A 1 475 ? 18.759 0.478 4.420 1.00 52.44 475 LYS A O 1
ATOM 3802 N N . GLY A 1 476 ? 18.786 -0.595 2.453 1.00 52.47 476 GLY A N 1
ATOM 3803 C CA . GLY A 1 476 ? 18.317 -1.892 2.974 1.00 52.47 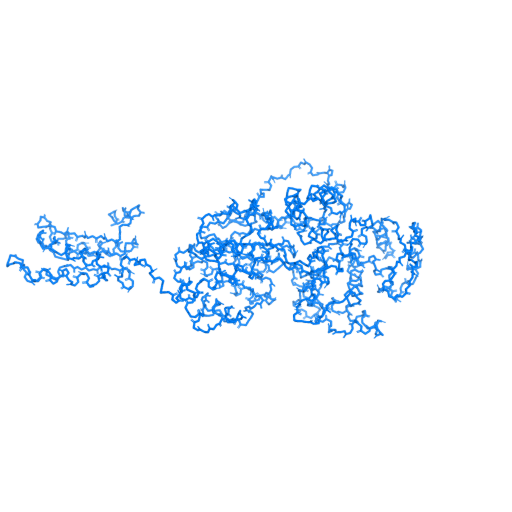476 GLY A CA 1
ATOM 3804 C C . GLY A 1 476 ? 19.417 -2.827 3.511 1.00 52.47 476 GLY A C 1
ATOM 3805 O O . GLY A 1 476 ? 20.594 -2.677 3.187 1.00 52.47 476 GLY A O 1
ATOM 3806 N N . LYS A 1 477 ? 19.026 -3.840 4.305 1.00 45.16 477 LYS A N 1
ATOM 3807 C CA . LYS A 1 477 ? 19.890 -4.972 4.700 1.00 45.16 477 LYS A CA 1
ATOM 3808 C C . LYS A 1 477 ? 20.015 -5.951 3.523 1.00 45.16 477 LYS A C 1
ATOM 3810 O O . LYS A 1 477 ? 19.286 -6.931 3.452 1.00 45.16 477 LYS A O 1
ATOM 3815 N N . GLY A 1 478 ? 20.900 -5.667 2.576 1.00 63.50 478 GLY A N 1
ATOM 3816 C CA . GLY A 1 478 ? 21.147 -6.533 1.425 1.00 63.50 478 GLY A CA 1
ATOM 3817 C C . GLY A 1 478 ? 22.259 -5.994 0.538 1.00 63.50 478 GLY A C 1
ATOM 3818 O O . GLY A 1 478 ? 22.671 -4.840 0.666 1.00 63.50 478 GLY A O 1
ATOM 3819 N N . LEU A 1 479 ? 22.759 -6.830 -0.373 1.00 70.44 479 LEU A N 1
ATOM 3820 C CA . LEU A 1 479 ? 23.658 -6.357 -1.419 1.00 70.44 479 LEU A CA 1
ATOM 3821 C C . LEU A 1 479 ? 22.908 -5.276 -2.225 1.00 70.44 479 LEU A C 1
ATOM 3823 O O . LEU A 1 479 ? 21.757 -5.511 -2.595 1.00 70.44 479 LEU A O 1
ATOM 3827 N N . PRO A 1 480 ? 23.491 -4.098 -2.500 1.00 78.31 480 PRO A N 1
ATOM 3828 C CA . PRO A 1 480 ? 22.806 -3.080 -3.287 1.00 78.31 480 PRO A CA 1
ATOM 3829 C C . PRO A 1 480 ? 22.724 -3.527 -4.748 1.00 78.31 480 PRO A C 1
ATOM 3831 O O . PRO A 1 480 ? 23.684 -4.090 -5.286 1.00 78.31 480 PRO A O 1
ATOM 3834 N N . LEU A 1 481 ? 21.583 -3.292 -5.394 1.00 82.94 481 LEU A N 1
ATOM 3835 C CA . LEU A 1 481 ? 21.471 -3.416 -6.847 1.00 82.94 481 LEU A CA 1
ATOM 3836 C C . LEU A 1 481 ? 22.348 -2.350 -7.513 1.00 82.94 481 LEU A C 1
ATOM 3838 O O . LEU A 1 481 ? 22.491 -1.234 -7.006 1.00 82.94 481 LEU A O 1
ATOM 3842 N N . ILE A 1 482 ? 22.955 -2.693 -8.647 1.00 85.81 482 ILE A N 1
ATOM 3843 C CA . ILE A 1 482 ? 23.737 -1.752 -9.454 1.00 85.81 482 ILE A CA 1
ATOM 3844 C C . ILE A 1 482 ? 23.272 -1.777 -10.904 1.00 85.81 482 ILE A C 1
ATOM 3846 O O . ILE A 1 482 ? 22.798 -2.792 -11.411 1.00 85.81 482 ILE A O 1
ATOM 3850 N N . ILE A 1 483 ? 23.433 -0.650 -11.593 1.00 84.56 483 ILE A N 1
ATOM 3851 C CA . ILE A 1 483 ? 22.931 -0.490 -12.961 1.00 84.56 483 ILE A CA 1
ATOM 3852 C C . ILE A 1 483 ? 23.558 -1.493 -13.940 1.00 84.56 483 ILE A C 1
ATOM 3854 O O . ILE A 1 483 ? 22.848 -2.063 -14.763 1.00 84.56 483 ILE A O 1
ATOM 3858 N N . ASN A 1 484 ? 24.855 -1.778 -13.785 1.00 85.25 484 ASN A N 1
ATOM 3859 C CA . ASN A 1 484 ? 25.593 -2.723 -14.628 1.00 85.25 484 ASN A CA 1
ATOM 3860 C C . ASN A 1 484 ? 25.210 -4.186 -14.372 1.00 85.25 484 ASN A C 1
ATOM 3862 O O . ASN A 1 484 ? 25.515 -5.043 -15.186 1.00 85.25 484 ASN A O 1
ATOM 3866 N N . GLU A 1 485 ? 24.530 -4.474 -13.266 1.00 88.81 485 GLU A N 1
ATOM 3867 C CA . GLU A 1 485 ? 23.970 -5.796 -12.999 1.00 88.81 485 GLU A CA 1
ATOM 3868 C C . GLU A 1 485 ? 22.532 -5.897 -13.518 1.00 88.81 485 GLU A C 1
ATOM 3870 O O . GLU A 1 485 ? 22.128 -6.913 -14.072 1.00 88.81 485 GLU A O 1
ATOM 3875 N N . VAL A 1 486 ? 21.730 -4.849 -13.323 1.00 89.75 486 VAL A N 1
ATOM 3876 C CA . VAL A 1 486 ? 20.291 -4.875 -13.609 1.00 89.75 486 VAL A CA 1
ATOM 3877 C C . VAL A 1 486 ? 19.999 -4.683 -15.096 1.00 89.75 486 VAL A C 1
ATOM 3879 O O . VAL A 1 486 ? 19.247 -5.457 -15.686 1.00 89.75 486 VAL A O 1
ATOM 3882 N N . CYS A 1 487 ? 20.571 -3.649 -15.718 1.00 89.69 487 CYS A N 1
ATOM 3883 C CA . CYS A 1 487 ? 20.208 -3.278 -17.083 1.00 89.69 487 CYS A CA 1
ATOM 3884 C C . CYS A 1 487 ? 20.524 -4.363 -18.121 1.00 89.69 487 CYS A C 1
ATOM 3886 O O . CYS A 1 487 ? 19.640 -4.620 -18.931 1.00 89.69 487 CYS A O 1
ATOM 3888 N N . PRO A 1 488 ? 21.685 -5.048 -18.117 1.00 90.00 488 PRO A N 1
ATOM 3889 C CA . PRO A 1 488 ? 21.987 -6.037 -19.157 1.00 90.00 488 PRO A CA 1
ATOM 3890 C C . PRO A 1 488 ? 20.965 -7.178 -19.232 1.00 90.00 488 PRO A C 1
ATOM 3892 O O . PRO A 1 488 ? 20.502 -7.525 -20.319 1.00 90.00 488 PRO A O 1
ATOM 3895 N N . HIS A 1 489 ? 20.547 -7.699 -18.077 1.00 92.75 489 HIS A N 1
ATOM 3896 C CA . HIS A 1 489 ? 19.522 -8.737 -17.992 1.00 92.75 489 HIS A CA 1
ATOM 3897 C C . HIS A 1 489 ? 18.143 -8.225 -18.439 1.00 92.75 489 HIS A C 1
ATOM 3899 O O . HIS A 1 489 ? 17.485 -8.885 -19.240 1.00 92.75 489 HIS A O 1
ATOM 3905 N N . LEU A 1 490 ? 17.715 -7.040 -17.974 1.00 92.44 490 LEU A N 1
ATOM 3906 C CA . LEU A 1 490 ? 16.427 -6.452 -18.370 1.00 92.44 490 LEU A CA 1
ATOM 3907 C C . LEU A 1 490 ? 16.359 -6.138 -19.865 1.00 92.44 490 LEU A C 1
ATOM 3909 O O . LEU A 1 490 ? 15.322 -6.349 -20.485 1.00 92.44 490 LEU A O 1
ATOM 3913 N N . GLU A 1 491 ? 17.453 -5.647 -20.440 1.00 89.62 491 GLU A N 1
ATOM 3914 C CA . GLU A 1 491 ? 17.570 -5.383 -21.871 1.00 89.62 491 GLU A CA 1
ATOM 3915 C C . GLU A 1 491 ? 17.368 -6.663 -22.680 1.00 89.62 491 GLU A C 1
ATOM 3917 O O . GLU A 1 491 ? 16.492 -6.710 -23.548 1.00 89.62 491 GLU A O 1
ATOM 3922 N N . HIS A 1 492 ? 18.128 -7.716 -22.370 1.00 88.00 492 HIS A N 1
ATOM 3923 C CA . HIS A 1 492 ? 18.016 -8.976 -23.097 1.00 88.00 492 HIS A CA 1
ATOM 3924 C C . HIS A 1 492 ? 16.629 -9.616 -22.943 1.00 88.00 492 HIS A C 1
ATOM 3926 O O . HIS A 1 492 ? 16.029 -10.039 -23.934 1.00 88.00 492 HIS A O 1
ATOM 3932 N N . LEU A 1 493 ? 16.094 -9.622 -21.718 1.00 91.31 493 LEU A N 1
ATOM 3933 C CA . LEU A 1 493 ? 14.754 -10.118 -21.420 1.00 91.31 493 LEU A CA 1
ATOM 3934 C C . LEU A 1 493 ? 13.687 -9.371 -22.221 1.00 91.31 493 LEU A C 1
ATOM 3936 O O . LEU A 1 493 ? 12.878 -9.995 -22.902 1.00 91.31 493 LEU A O 1
ATOM 3940 N N . ALA A 1 494 ? 13.715 -8.039 -22.193 1.00 86.50 494 ALA A N 1
ATOM 3941 C CA . ALA A 1 494 ? 12.763 -7.213 -22.922 1.00 86.50 494 ALA A CA 1
ATOM 3942 C C . ALA A 1 494 ? 12.807 -7.463 -24.431 1.00 86.50 494 ALA A C 1
ATOM 3944 O O . ALA A 1 494 ? 11.757 -7.565 -25.066 1.00 86.50 494 ALA A O 1
ATOM 3945 N N . TYR A 1 495 ? 14.012 -7.578 -24.996 1.00 82.06 495 TYR A N 1
ATOM 3946 C CA . TYR A 1 495 ? 14.197 -7.903 -26.406 1.00 82.06 495 TYR A CA 1
ATOM 3947 C C . TYR A 1 495 ? 13.568 -9.251 -26.759 1.00 82.06 495 TYR A C 1
ATOM 3949 O O . TYR A 1 495 ? 12.794 -9.329 -27.711 1.00 82.06 495 TYR A O 1
ATOM 3957 N N . ARG A 1 496 ? 13.851 -10.297 -25.976 1.00 79.62 496 ARG A N 1
ATOM 3958 C CA . ARG A 1 496 ? 13.344 -11.643 -26.255 1.00 79.62 496 ARG A CA 1
ATOM 3959 C C . ARG A 1 496 ? 11.829 -11.747 -26.078 1.00 79.62 496 ARG A C 1
ATOM 3961 O O . ARG A 1 496 ? 11.164 -12.275 -26.959 1.00 79.62 496 ARG A O 1
ATOM 3968 N N . MET A 1 497 ? 11.274 -11.166 -25.013 1.00 77.62 497 MET A N 1
ATOM 3969 C CA . MET A 1 497 ? 9.820 -11.094 -24.836 1.00 77.62 497 MET A CA 1
ATOM 3970 C C . MET A 1 497 ? 9.153 -10.365 -26.007 1.00 77.62 497 MET A C 1
ATOM 3972 O O . MET A 1 497 ? 8.104 -10.782 -26.483 1.00 77.62 497 MET A O 1
ATOM 3976 N N . ARG A 1 498 ? 9.773 -9.290 -26.514 1.00 72.19 498 ARG A N 1
ATOM 3977 C CA . ARG A 1 498 ? 9.222 -8.534 -27.641 1.00 72.19 498 ARG A CA 1
ATOM 3978 C C . ARG A 1 498 ? 9.328 -9.282 -28.968 1.00 72.19 498 ARG A C 1
ATOM 3980 O O . ARG A 1 498 ? 8.414 -9.154 -29.777 1.00 72.19 498 ARG A O 1
ATOM 3987 N N . LEU A 1 499 ? 10.409 -10.030 -29.188 1.00 65.88 499 LEU A N 1
ATOM 3988 C CA . LEU A 1 499 ? 10.580 -10.882 -30.367 1.00 65.88 499 LEU A CA 1
ATOM 3989 C C . LEU A 1 499 ? 9.470 -11.938 -30.451 1.00 65.88 499 LEU A C 1
ATOM 3991 O O . LEU A 1 499 ? 8.946 -12.189 -31.527 1.00 65.88 499 LEU A O 1
ATOM 3995 N N . ASP A 1 500 ? 9.077 -12.475 -29.301 1.00 63.72 500 ASP A N 1
ATOM 3996 C CA . ASP A 1 500 ? 8.001 -13.455 -29.165 1.00 63.72 500 ASP A CA 1
ATOM 3997 C C . ASP A 1 500 ? 6.591 -12.840 -29.186 1.00 63.72 500 ASP A C 1
ATOM 3999 O O . ASP A 1 500 ? 5.603 -13.566 -29.105 1.00 63.72 500 ASP A O 1
ATOM 4003 N N . GLY A 1 501 ? 6.468 -11.508 -29.214 1.00 57.69 501 GLY A N 1
ATOM 4004 C CA . GLY A 1 501 ? 5.183 -10.825 -29.022 1.00 57.69 501 GLY A CA 1
ATOM 4005 C C . GLY A 1 501 ? 4.577 -11.020 -27.623 1.00 57.69 501 GLY A C 1
ATOM 4006 O O . GLY A 1 501 ? 3.409 -10.705 -27.411 1.00 57.69 501 GLY A O 1
ATOM 4007 N N . ALA A 1 502 ? 5.359 -11.512 -26.662 1.00 61.31 502 ALA A N 1
ATOM 4008 C CA . ALA A 1 502 ? 4.902 -11.874 -25.331 1.00 61.31 502 ALA A CA 1
ATOM 4009 C C . ALA A 1 502 ? 4.847 -10.663 -24.385 1.00 61.31 502 ALA A C 1
ATOM 4011 O O . ALA A 1 502 ? 5.796 -9.875 -24.269 1.00 61.31 502 ALA A O 1
ATOM 4012 N N . GLN A 1 503 ? 3.732 -10.537 -23.662 1.00 60.81 503 GLN A N 1
ATOM 4013 C CA . GLN A 1 503 ? 3.582 -9.559 -22.579 1.00 60.81 503 GLN A CA 1
ATOM 4014 C C . GLN A 1 503 ? 4.124 -10.092 -21.245 1.00 60.81 503 GLN A C 1
ATOM 4016 O O . GLN A 1 503 ? 4.688 -9.325 -20.465 1.00 60.81 503 GLN A O 1
ATOM 4021 N N . HIS A 1 504 ? 4.012 -11.401 -21.020 1.00 74.56 504 HIS A N 1
ATOM 4022 C CA . HIS A 1 504 ? 4.504 -12.117 -19.845 1.00 74.56 504 HIS A CA 1
ATOM 4023 C C . HIS A 1 504 ? 5.179 -13.430 -20.253 1.00 74.56 504 HIS A C 1
ATOM 4025 O O . HIS A 1 504 ? 4.915 -13.954 -21.332 1.00 74.56 504 HIS A O 1
ATOM 4031 N N . TRP A 1 505 ? 6.046 -13.953 -19.388 1.00 81.94 505 TRP A N 1
ATOM 4032 C CA . TRP A 1 505 ? 6.711 -15.249 -19.537 1.00 81.94 505 TRP A CA 1
ATOM 4033 C C . TRP A 1 505 ? 6.799 -15.983 -18.210 1.00 81.94 505 TRP A C 1
ATOM 4035 O O . TRP A 1 505 ? 7.039 -15.352 -17.188 1.00 81.94 505 TRP A O 1
ATOM 4045 N N . ILE A 1 506 ? 6.735 -17.312 -18.232 1.00 83.06 506 ILE A N 1
ATOM 4046 C CA . ILE A 1 506 ? 7.015 -18.115 -17.040 1.00 83.06 506 ILE A CA 1
ATOM 4047 C C . ILE A 1 506 ? 8.399 -17.838 -16.454 1.00 83.06 506 ILE A C 1
ATOM 4049 O O . ILE A 1 506 ? 9.388 -17.663 -17.171 1.00 83.06 506 ILE A O 1
ATOM 4053 N N . GLU A 1 507 ? 8.470 -17.861 -15.128 1.00 85.44 507 GLU A N 1
ATOM 4054 C CA . GLU A 1 507 ? 9.673 -17.631 -14.335 1.00 85.44 507 GLU A CA 1
ATOM 4055 C C . GLU A 1 507 ? 10.864 -18.461 -14.823 1.00 85.44 507 GLU A C 1
ATOM 4057 O O . GLU A 1 507 ? 11.964 -17.938 -14.978 1.00 85.44 507 GLU A O 1
ATOM 4062 N N . THR A 1 508 ? 10.648 -19.736 -15.154 1.00 87.31 508 THR A N 1
ATOM 4063 C CA . THR A 1 508 ? 11.712 -20.638 -15.622 1.00 87.31 508 THR A CA 1
ATOM 4064 C C . THR A 1 508 ? 12.384 -20.112 -16.887 1.00 87.31 508 THR A C 1
ATOM 4066 O O . THR A 1 508 ? 13.611 -20.075 -16.968 1.00 87.31 508 THR A O 1
ATOM 4069 N N . ARG A 1 509 ? 11.583 -19.596 -17.824 1.00 89.25 509 ARG A N 1
ATOM 4070 C CA . ARG A 1 509 ? 12.058 -18.998 -19.071 1.00 89.25 509 ARG A CA 1
ATOM 4071 C C . ARG A 1 509 ? 12.796 -17.685 -18.823 1.00 89.25 509 ARG A C 1
ATOM 4073 O O . ARG A 1 509 ? 13.828 -17.427 -19.436 1.00 89.25 509 ARG A O 1
ATOM 4080 N N . VAL A 1 510 ? 12.313 -16.864 -17.889 1.00 91.31 510 VAL A N 1
ATOM 4081 C CA . VAL A 1 510 ? 13.019 -15.643 -17.465 1.00 91.31 510 VAL A CA 1
ATOM 4082 C C . VAL A 1 510 ? 14.393 -15.982 -16.880 1.00 91.31 510 VAL A C 1
ATOM 4084 O O . VAL A 1 510 ? 15.394 -15.369 -17.254 1.00 91.31 510 VAL A O 1
ATOM 4087 N N . ILE A 1 511 ? 14.460 -16.991 -16.010 1.00 92.44 511 ILE A N 1
ATOM 4088 C CA . ILE A 1 511 ? 15.701 -17.472 -15.395 1.00 92.44 511 ILE A CA 1
ATOM 4089 C C . ILE A 1 511 ? 16.678 -18.020 -16.444 1.00 92.44 511 ILE A C 1
ATOM 4091 O O . ILE A 1 511 ? 17.881 -17.772 -16.343 1.00 92.44 511 ILE A O 1
ATOM 4095 N N . GLU A 1 512 ? 16.196 -18.729 -17.462 1.00 91.56 512 GLU A N 1
ATOM 4096 C CA . GLU A 1 512 ? 17.020 -19.189 -18.589 1.00 91.56 512 GLU A CA 1
ATOM 4097 C C . GLU A 1 512 ? 17.646 -18.024 -19.351 1.00 91.56 512 GLU A C 1
ATOM 4099 O O . GLU A 1 512 ? 18.859 -18.002 -1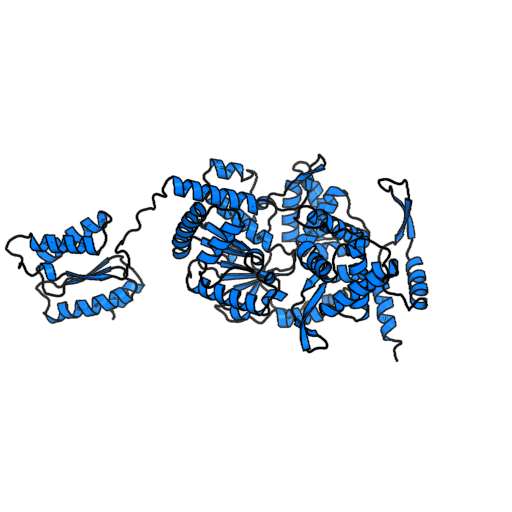9.550 1.00 91.56 512 GLU A O 1
ATOM 4104 N N . VAL A 1 513 ? 16.861 -16.997 -19.676 1.00 90.56 513 VAL A N 1
ATOM 4105 C CA . VAL A 1 513 ? 17.365 -15.800 -20.362 1.00 90.56 513 VAL A CA 1
ATOM 4106 C C . VAL A 1 513 ? 18.407 -15.061 -19.519 1.00 90.56 513 VAL A C 1
ATOM 4108 O O . VAL A 1 513 ? 19.421 -14.599 -20.043 1.00 90.56 513 VAL A O 1
ATOM 4111 N N . ILE A 1 514 ? 18.220 -14.996 -18.198 1.00 92.38 514 ILE A N 1
ATOM 4112 C CA . ILE A 1 514 ? 19.219 -14.436 -17.276 1.00 92.38 514 ILE A CA 1
ATOM 4113 C C . ILE A 1 514 ? 20.519 -15.256 -17.319 1.00 92.38 514 ILE A C 1
ATOM 4115 O O . ILE A 1 514 ? 21.612 -14.688 -17.402 1.00 92.38 514 ILE A O 1
ATOM 4119 N N . LYS A 1 515 ? 20.419 -16.592 -17.289 1.00 91.88 515 LYS A N 1
ATOM 4120 C CA . LYS A 1 515 ? 21.574 -17.499 -17.396 1.00 91.88 515 LYS A CA 1
ATOM 4121 C C . LYS A 1 515 ? 22.297 -17.336 -18.733 1.00 91.88 515 LYS A C 1
ATOM 4123 O O . LYS A 1 515 ? 23.529 -17.353 -18.748 1.00 91.88 515 LYS A O 1
ATOM 4128 N N . ASP A 1 516 ? 21.565 -17.123 -19.820 1.00 88.19 516 ASP A N 1
ATOM 4129 C CA . ASP A 1 516 ? 22.138 -16.910 -21.146 1.00 88.19 516 ASP A CA 1
ATOM 4130 C C . ASP A 1 516 ? 22.977 -15.634 -21.206 1.00 88.19 516 ASP A C 1
ATOM 4132 O O . ASP A 1 516 ? 24.128 -15.704 -21.644 1.00 88.19 516 ASP A O 1
ATOM 4136 N N . VAL A 1 517 ? 22.484 -14.495 -20.698 1.00 87.12 517 VAL A N 1
ATOM 4137 C CA . VAL A 1 517 ? 23.285 -13.252 -20.627 1.00 87.12 517 VAL A CA 1
ATOM 4138 C C . VAL A 1 517 ? 24.581 -13.499 -19.866 1.00 87.12 517 VAL A C 1
ATOM 4140 O O . VAL A 1 517 ? 25.664 -13.181 -20.348 1.00 87.12 517 VAL A O 1
ATOM 4143 N N . ARG A 1 518 ? 24.491 -14.144 -18.702 1.00 90.00 518 ARG A N 1
ATOM 4144 C CA . ARG A 1 518 ? 25.650 -14.441 -17.848 1.00 90.00 518 ARG A CA 1
ATOM 4145 C C . ARG A 1 518 ? 26.646 -15.393 -18.492 1.00 90.00 518 ARG A C 1
ATOM 4147 O O . ARG A 1 518 ? 27.830 -15.330 -18.178 1.00 90.00 518 ARG A O 1
ATOM 4154 N N . LYS A 1 519 ? 26.180 -16.295 -19.359 1.00 87.50 519 LYS A N 1
ATOM 4155 C CA . LYS A 1 519 ? 27.030 -17.226 -20.107 1.00 87.50 519 LYS A CA 1
ATOM 4156 C C . LYS A 1 519 ? 27.758 -16.533 -21.261 1.00 87.50 519 LYS A C 1
ATOM 4158 O O . LYS A 1 519 ? 28.888 -16.924 -21.551 1.00 87.50 519 LYS A O 1
ATOM 4163 N N . HIS A 1 520 ? 27.132 -15.551 -21.904 1.00 82.69 520 HIS A N 1
ATOM 4164 C CA . HIS A 1 520 ? 27.746 -14.776 -22.984 1.00 82.69 520 HIS A CA 1
ATOM 4165 C C . HIS A 1 520 ? 28.668 -13.672 -22.444 1.00 82.69 520 HIS A C 1
ATOM 4167 O O . HIS A 1 520 ? 29.742 -13.454 -22.991 1.00 82.69 520 HIS A O 1
ATOM 4173 N N . GLU A 1 521 ? 28.305 -13.038 -21.328 1.00 82.38 521 GLU A N 1
ATOM 4174 C CA . GLU A 1 521 ? 29.062 -11.966 -20.667 1.00 82.38 521 GLU A CA 1
ATOM 4175 C C . GLU A 1 521 ? 29.788 -12.471 -19.399 1.00 82.38 521 GLU A C 1
ATOM 4177 O O . GLU A 1 521 ? 29.788 -11.819 -18.355 1.00 82.38 521 GLU A O 1
ATOM 4182 N N . LYS A 1 522 ? 30.419 -13.655 -19.465 1.00 81.00 522 LYS A N 1
ATOM 4183 C CA . LYS A 1 522 ? 31.087 -14.297 -18.306 1.00 81.00 522 LYS A CA 1
ATOM 4184 C C . LYS A 1 522 ? 32.173 -13.447 -17.649 1.00 81.00 522 LYS A C 1
ATOM 4186 O O . LYS A 1 522 ? 32.447 -13.628 -16.467 1.00 81.00 522 LYS A O 1
ATOM 4191 N N . GLU A 1 523 ? 32.798 -12.558 -18.413 1.00 81.00 523 GLU A N 1
ATOM 4192 C CA . GLU A 1 523 ? 33.877 -11.685 -17.944 1.00 81.00 523 GLU A CA 1
ATOM 4193 C C . GLU A 1 523 ? 33.361 -10.502 -17.104 1.00 81.00 523 GLU A C 1
ATOM 4195 O O . GLU A 1 523 ? 34.135 -9.877 -16.381 1.00 81.00 523 GLU A O 1
ATOM 4200 N N . VAL A 1 524 ? 32.054 -10.210 -17.147 1.00 83.50 524 VAL A N 1
ATOM 4201 C CA . VAL A 1 524 ? 31.436 -9.119 -16.384 1.00 83.50 524 VAL A CA 1
ATOM 4202 C C . VAL A 1 524 ? 31.087 -9.610 -14.978 1.00 83.50 524 VAL A C 1
ATOM 4204 O O . VAL A 1 524 ? 30.044 -10.226 -14.739 1.00 83.50 524 VAL A O 1
ATOM 4207 N N . ILE A 1 525 ? 31.977 -9.325 -14.026 1.00 84.50 525 ILE A N 1
ATOM 4208 C CA . ILE A 1 525 ? 31.885 -9.774 -12.626 1.00 84.50 525 ILE A CA 1
ATOM 4209 C C . ILE A 1 525 ? 30.576 -9.302 -11.972 1.00 84.50 525 ILE A C 1
ATOM 4211 O O . ILE A 1 525 ? 29.969 -10.026 -11.182 1.00 84.50 525 ILE A O 1
ATOM 4215 N N . GLU A 1 526 ? 30.097 -8.108 -12.327 1.00 85.62 526 GLU A N 1
ATOM 4216 C CA . GLU A 1 526 ? 28.872 -7.510 -11.800 1.00 85.62 526 GLU A CA 1
ATOM 4217 C C . GLU A 1 526 ? 27.626 -8.368 -12.040 1.00 85.62 526 GLU A C 1
ATOM 4219 O O . GLU A 1 526 ? 26.738 -8.383 -11.186 1.00 85.62 526 GLU A O 1
ATOM 4224 N N . LEU A 1 527 ? 27.565 -9.108 -13.153 1.00 85.69 527 LEU A N 1
ATOM 4225 C CA . LEU A 1 527 ? 26.430 -9.976 -13.488 1.00 85.69 527 LEU A CA 1
ATOM 4226 C C . LEU A 1 527 ? 26.382 -11.247 -12.632 1.00 85.69 527 LEU A C 1
ATOM 4228 O O . LEU A 1 527 ? 25.343 -11.901 -12.568 1.00 85.69 527 LEU A O 1
ATOM 4232 N N . GLN A 1 528 ? 27.486 -11.589 -11.964 1.00 86.94 528 GLN A N 1
ATOM 4233 C CA . GLN A 1 528 ? 27.634 -12.810 -11.166 1.00 86.94 528 GLN A CA 1
ATOM 4234 C C . GLN A 1 528 ? 27.441 -12.571 -9.660 1.00 86.94 528 GLN A C 1
ATOM 4236 O O . GLN A 1 528 ? 27.600 -13.488 -8.860 1.00 86.94 528 GLN A O 1
ATOM 4241 N N . ARG A 1 529 ? 27.097 -11.341 -9.251 1.00 87.75 529 ARG A N 1
ATOM 4242 C CA . ARG A 1 529 ? 26.984 -10.933 -7.837 1.00 87.75 529 ARG A CA 1
ATOM 4243 C C . ARG A 1 529 ? 25.869 -11.627 -7.049 1.00 87.75 529 ARG A C 1
ATOM 4245 O O . ARG A 1 529 ? 25.936 -11.654 -5.824 1.00 87.75 529 ARG A O 1
ATOM 4252 N N . ARG A 1 530 ? 24.848 -12.127 -7.741 1.00 89.56 530 ARG A N 1
ATOM 4253 C CA . ARG A 1 530 ? 23.689 -12.861 -7.207 1.00 89.56 530 ARG A CA 1
ATOM 4254 C C . ARG A 1 530 ? 23.444 -14.079 -8.071 1.00 89.56 530 ARG A C 1
ATOM 4256 O O . ARG A 1 530 ? 23.782 -14.046 -9.251 1.00 89.56 530 ARG A O 1
ATOM 4263 N N . THR A 1 531 ? 22.792 -15.109 -7.559 1.00 91.25 531 THR A N 1
ATOM 4264 C CA . THR A 1 531 ? 22.215 -16.166 -8.408 1.00 91.25 531 THR A CA 1
ATOM 4265 C C . THR A 1 531 ? 21.105 -15.595 -9.318 1.00 91.25 531 THR A C 1
ATOM 4267 O O . THR A 1 531 ? 20.640 -14.476 -9.084 1.00 91.25 531 THR A O 1
ATOM 4270 N N . PRO A 1 532 ? 20.710 -16.277 -10.412 1.00 92.88 532 PRO A N 1
ATOM 4271 C CA . PRO A 1 532 ? 19.601 -15.825 -11.259 1.00 92.88 532 PRO A CA 1
ATOM 4272 C C . PRO A 1 532 ? 18.296 -15.621 -10.481 1.00 92.88 532 PRO A C 1
ATOM 4274 O O . PRO A 1 532 ? 17.619 -14.618 -10.684 1.00 92.88 532 PRO A O 1
ATOM 4277 N N . ASP A 1 533 ? 17.996 -16.531 -9.556 1.00 88.88 533 ASP A N 1
ATOM 4278 C CA . ASP A 1 533 ? 16.801 -16.510 -8.714 1.00 88.88 533 ASP A CA 1
ATOM 4279 C C . ASP A 1 533 ? 16.831 -15.329 -7.730 1.00 88.88 533 ASP A C 1
ATOM 4281 O O . ASP A 1 533 ? 15.901 -14.527 -7.695 1.00 88.88 533 ASP A O 1
ATOM 4285 N N . GLU A 1 534 ? 17.948 -15.126 -7.018 1.00 88.25 534 GLU A N 1
ATOM 4286 C CA . GLU A 1 534 ? 18.140 -13.956 -6.142 1.00 88.25 534 GLU A CA 1
ATOM 4287 C C . GLU A 1 534 ? 18.090 -12.628 -6.910 1.00 88.25 534 GLU A C 1
ATOM 4289 O O . GLU A 1 534 ? 17.671 -11.604 -6.369 1.00 88.25 534 GLU A O 1
ATOM 4294 N N . TRP A 1 535 ? 18.553 -12.608 -8.165 1.00 91.94 535 TRP A N 1
ATOM 4295 C CA . TRP A 1 535 ? 18.464 -11.420 -9.012 1.00 91.94 535 TRP A CA 1
ATOM 4296 C C . TRP A 1 535 ? 17.016 -11.124 -9.393 1.00 91.94 535 TRP A C 1
ATOM 4298 O O . TRP A 1 535 ? 16.588 -9.974 -9.292 1.00 91.94 535 TRP A O 1
ATOM 4308 N N . LEU A 1 536 ? 16.263 -12.145 -9.812 1.00 89.38 536 LEU A N 1
ATOM 4309 C CA . LEU A 1 536 ? 14.868 -11.988 -10.208 1.00 89.38 536 LEU A CA 1
ATOM 4310 C C . LEU A 1 536 ? 14.022 -11.519 -9.023 1.00 89.38 536 LEU A C 1
ATOM 4312 O O . LEU A 1 536 ? 13.289 -10.537 -9.150 1.00 89.38 536 LEU A O 1
ATOM 4316 N N . ASP A 1 537 ? 14.212 -12.145 -7.862 1.00 81.69 537 ASP A N 1
ATOM 4317 C CA . ASP A 1 537 ? 13.594 -11.738 -6.603 1.00 81.69 537 ASP A CA 1
ATOM 4318 C C . ASP A 1 537 ? 13.924 -10.276 -6.266 1.00 81.69 537 ASP A C 1
ATOM 4320 O O . ASP A 1 537 ? 13.027 -9.463 -6.035 1.00 81.69 537 ASP A O 1
ATOM 4324 N N . ALA A 1 538 ? 15.199 -9.879 -6.353 1.00 83.00 538 ALA A N 1
ATOM 4325 C CA . ALA A 1 538 ? 15.597 -8.498 -6.105 1.00 83.00 538 ALA A CA 1
ATOM 4326 C C . ALA A 1 538 ? 14.962 -7.507 -7.101 1.00 83.00 538 ALA A C 1
ATOM 4328 O O . ALA A 1 538 ? 14.549 -6.413 -6.715 1.00 83.00 538 ALA A O 1
ATOM 4329 N N . VAL A 1 539 ? 14.837 -7.853 -8.382 1.00 86.00 539 VAL A N 1
ATOM 4330 C CA . VAL A 1 539 ? 14.235 -6.957 -9.381 1.00 86.00 539 VAL A CA 1
ATOM 4331 C C . VAL A 1 539 ? 12.716 -6.851 -9.235 1.00 86.00 539 VAL A C 1
ATOM 4333 O O . VAL A 1 539 ? 12.173 -5.763 -9.446 1.00 86.00 539 VAL A O 1
ATOM 4336 N N . ILE A 1 540 ? 12.031 -7.923 -8.834 1.00 77.06 540 ILE A N 1
ATOM 4337 C CA . ILE A 1 540 ? 10.582 -7.913 -8.590 1.00 77.06 540 ILE A CA 1
ATOM 4338 C C . ILE A 1 540 ? 10.251 -7.205 -7.270 1.00 77.06 540 ILE A C 1
ATOM 4340 O O . ILE A 1 540 ? 9.377 -6.333 -7.232 1.00 77.06 540 ILE A O 1
ATOM 4344 N N . ASN A 1 541 ? 10.950 -7.563 -6.193 1.00 69.44 541 ASN A N 1
ATOM 4345 C CA . ASN A 1 541 ? 10.585 -7.165 -4.834 1.00 69.44 541 ASN A CA 1
ATOM 4346 C C . ASN A 1 541 ? 11.305 -5.903 -4.354 1.00 69.44 541 ASN A C 1
ATOM 4348 O O . ASN A 1 541 ? 10.716 -5.120 -3.611 1.00 69.44 541 ASN A O 1
ATOM 4352 N N . GLN A 1 542 ? 12.541 -5.652 -4.800 1.00 72.12 542 GLN A N 1
ATOM 4353 C CA . GLN A 1 542 ? 13.291 -4.447 -4.412 1.00 72.12 542 GLN A CA 1
ATOM 4354 C C . GLN A 1 542 ? 13.160 -3.344 -5.465 1.00 72.12 542 GLN A C 1
ATOM 4356 O O . GLN A 1 542 ? 12.882 -2.197 -5.124 1.00 72.12 542 GLN A O 1
ATOM 4361 N N . LEU A 1 543 ? 13.355 -3.659 -6.751 1.00 76.31 543 LEU A N 1
ATOM 4362 C CA . LEU A 1 543 ? 13.333 -2.638 -7.803 1.00 76.31 543 LEU A CA 1
ATOM 4363 C C . LEU A 1 543 ? 11.916 -2.324 -8.306 1.00 76.31 543 LEU A C 1
ATOM 4365 O O . LEU A 1 543 ? 11.602 -1.159 -8.528 1.00 76.31 543 LEU A O 1
ATOM 4369 N N . GLY A 1 544 ? 11.064 -3.337 -8.487 1.00 72.88 544 GLY A N 1
ATOM 4370 C CA . GLY A 1 544 ? 9.681 -3.181 -8.954 1.00 72.88 544 GLY A CA 1
ATOM 4371 C C . GLY A 1 544 ? 9.538 -2.853 -10.445 1.00 72.88 544 GLY A C 1
ATOM 4372 O O . GLY A 1 544 ? 8.509 -2.324 -10.857 1.00 72.88 544 GLY A O 1
ATOM 4373 N N . VAL A 1 545 ? 10.566 -3.127 -11.260 1.00 79.56 545 VAL A N 1
ATOM 4374 C CA . VAL A 1 545 ? 10.514 -2.960 -12.732 1.00 79.56 545 VAL A CA 1
ATOM 4375 C C . VAL A 1 545 ? 9.875 -4.171 -13.414 1.00 79.56 545 VAL A C 1
ATOM 4377 O O . VAL A 1 545 ? 9.293 -4.033 -14.491 1.00 79.56 545 VAL A O 1
ATOM 4380 N N . LEU A 1 546 ? 9.962 -5.337 -12.774 1.00 82.19 546 LEU A N 1
ATOM 4381 C CA . LEU A 1 546 ? 9.236 -6.548 -13.138 1.00 82.19 546 LEU A CA 1
ATOM 4382 C C . LEU A 1 546 ? 8.184 -6.853 -12.068 1.00 82.19 546 LEU A C 1
ATOM 4384 O O . LEU A 1 546 ? 8.344 -6.490 -10.901 1.00 82.19 546 LEU A O 1
ATOM 4388 N N . ASN A 1 547 ? 7.123 -7.543 -12.456 1.00 70.06 547 ASN A N 1
ATOM 4389 C CA . ASN A 1 547 ? 6.121 -8.084 -11.551 1.00 70.06 547 ASN A CA 1
ATOM 4390 C C . ASN A 1 547 ? 5.627 -9.445 -12.036 1.00 70.06 547 ASN A C 1
ATOM 4392 O O . ASN A 1 547 ? 5.781 -9.804 -13.198 1.00 70.06 547 ASN A O 1
ATOM 4396 N N . ILE A 1 548 ? 5.022 -10.196 -11.121 1.00 69.31 548 ILE A N 1
ATOM 4397 C CA . ILE A 1 548 ? 4.296 -11.416 -11.457 1.00 69.31 548 ILE A CA 1
ATOM 4398 C C . ILE A 1 548 ? 3.004 -10.976 -12.161 1.00 69.31 548 ILE A C 1
ATOM 4400 O O . ILE A 1 548 ? 2.320 -10.092 -11.641 1.00 69.31 548 ILE A O 1
ATOM 4404 N N . ALA A 1 549 ? 2.735 -11.520 -13.348 1.00 54.88 549 ALA A N 1
ATOM 4405 C CA . ALA A 1 549 ? 1.507 -11.415 -14.129 1.00 54.88 549 ALA A CA 1
ATOM 4406 C C . ALA A 1 549 ? 0.460 -12.380 -13.552 1.00 54.88 549 ALA A C 1
ATOM 4408 O O . ALA A 1 549 ? 0.815 -13.406 -12.994 1.00 54.88 549 ALA A O 1
ATOM 4409 N N . GLY A 1 550 ? -0.822 -12.028 -13.634 1.00 49.38 550 GLY A N 1
ATOM 4410 C CA . GLY A 1 550 ? -1.969 -12.605 -12.905 1.00 49.38 550 GLY A CA 1
ATOM 4411 C C . GLY A 1 550 ? -2.182 -14.116 -12.914 1.00 49.38 550 GLY A C 1
ATOM 4412 O O . GLY A 1 550 ? -3.135 -14.576 -12.295 1.00 49.38 550 GLY A O 1
ATOM 4413 N N . SER A 1 551 ? -1.371 -14.847 -13.661 1.00 50.50 551 SER A N 1
ATOM 4414 C CA . SER A 1 551 ? -1.511 -16.239 -14.037 1.00 50.50 551 SER A CA 1
ATOM 4415 C C . SER A 1 551 ? -0.282 -17.028 -13.589 1.00 50.50 551 SER A C 1
ATOM 4417 O O . SER A 1 551 ? 0.862 -16.600 -13.762 1.00 50.50 551 SER A O 1
ATOM 4419 N N . SER A 1 552 ? -0.528 -18.208 -13.025 1.00 58.28 552 SER A N 1
ATOM 4420 C CA . SER A 1 552 ? 0.460 -19.277 -13.060 1.00 58.28 552 SER A CA 1
ATOM 4421 C C . SER A 1 552 ? 0.273 -20.019 -14.379 1.00 58.28 552 SER A C 1
ATOM 4423 O O . SER A 1 552 ? -0.852 -20.326 -14.764 1.00 58.28 552 SER A O 1
ATOM 4425 N N . GLU A 1 553 ? 1.360 -20.264 -15.089 1.00 62.38 553 GLU A N 1
ATOM 4426 C CA . GLU A 1 553 ? 1.372 -21.070 -16.308 1.00 62.38 553 GLU A CA 1
ATOM 4427 C C . GLU A 1 553 ? 2.148 -22.353 -16.019 1.00 62.38 553 GLU A C 1
ATOM 4429 O O . GLU A 1 553 ? 3.118 -22.350 -15.255 1.00 62.38 553 GLU A O 1
ATOM 4434 N N . GLU A 1 554 ? 1.710 -23.463 -16.602 1.00 65.88 554 GLU A N 1
ATOM 4435 C CA . GLU A 1 554 ? 2.413 -24.734 -16.473 1.00 65.88 554 GLU A CA 1
ATOM 4436 C C . GLU A 1 554 ? 3.738 -24.679 -17.247 1.00 65.88 554 GLU A C 1
ATOM 4438 O O . GLU A 1 554 ? 3.781 -24.300 -18.419 1.00 65.88 554 GLU A O 1
ATOM 4443 N N . ASP A 1 555 ? 4.837 -25.055 -16.586 1.00 66.69 555 ASP A N 1
ATOM 4444 C CA . ASP A 1 555 ? 6.102 -25.309 -17.272 1.00 66.69 555 ASP A CA 1
ATOM 4445 C C . ASP A 1 555 ? 6.019 -26.591 -18.123 1.00 66.69 555 ASP A C 1
ATOM 4447 O O . ASP A 1 555 ? 5.056 -27.354 -18.058 1.00 66.69 555 ASP A O 1
ATOM 4451 N N . GLU A 1 556 ? 7.057 -26.877 -18.913 1.00 68.44 556 GLU A N 1
ATOM 4452 C CA . GLU A 1 556 ? 7.116 -28.070 -19.778 1.00 68.44 556 GLU A CA 1
ATOM 4453 C C . GLU A 1 556 ? 6.970 -29.408 -19.019 1.00 68.44 556 GLU A C 1
ATOM 4455 O O . GLU A 1 556 ? 6.792 -30.460 -19.633 1.00 68.44 556 GLU A O 1
ATOM 4460 N N . ARG A 1 557 ? 7.058 -29.392 -17.682 1.00 69.31 557 ARG A N 1
ATOM 4461 C CA . ARG A 1 557 ? 6.887 -30.554 -16.799 1.00 69.31 557 ARG A CA 1
ATOM 4462 C C . ARG A 1 557 ? 5.521 -30.562 -16.101 1.00 69.31 557 ARG A C 1
ATOM 4464 O O . ARG A 1 557 ? 5.317 -31.395 -15.218 1.00 69.31 557 ARG A O 1
ATOM 4471 N N . GLY A 1 558 ? 4.610 -29.660 -16.471 1.00 64.56 558 GLY A N 1
ATOM 4472 C CA . GLY A 1 558 ? 3.281 -29.525 -15.876 1.00 64.56 558 GLY A CA 1
ATOM 4473 C C . GLY A 1 558 ? 3.288 -28.907 -14.476 1.00 64.56 558 GLY A C 1
ATOM 4474 O O . GLY A 1 558 ? 2.329 -29.082 -13.730 1.00 64.56 558 GLY A O 1
ATOM 4475 N N . LEU A 1 559 ? 4.377 -28.246 -14.063 1.00 61.66 559 LEU A N 1
ATOM 4476 C CA . LEU A 1 559 ? 4.429 -27.552 -12.776 1.00 61.66 559 LEU A CA 1
ATOM 4477 C C . LEU A 1 559 ? 3.984 -26.107 -12.964 1.00 61.66 559 LEU A C 1
ATOM 4479 O O . LEU A 1 559 ? 4.561 -25.392 -13.779 1.00 61.66 559 LEU A O 1
ATOM 4483 N N . GLU A 1 560 ? 3.020 -25.654 -12.167 1.00 61.22 560 GLU A N 1
ATOM 4484 C CA . GLU A 1 560 ? 2.624 -24.247 -12.143 1.00 61.22 560 GLU A CA 1
ATOM 4485 C C . GLU A 1 560 ? 3.804 -23.345 -11.753 1.00 61.22 560 GLU A C 1
ATOM 4487 O O . GLU A 1 560 ? 4.457 -23.528 -10.719 1.00 61.22 560 GLU A O 1
ATOM 4492 N N . ARG A 1 561 ? 4.073 -22.349 -12.596 1.00 71.50 561 ARG A N 1
ATOM 4493 C CA . ARG A 1 561 ? 5.099 -21.325 -12.402 1.00 71.50 561 ARG A CA 1
ATOM 4494 C C . ARG A 1 561 ? 4.495 -19.946 -12.548 1.00 71.50 561 ARG A C 1
ATOM 4496 O O . ARG A 1 561 ? 3.587 -19.730 -13.341 1.00 71.50 561 ARG A O 1
ATOM 4503 N N . HIS A 1 562 ? 5.057 -18.988 -11.826 1.00 70.00 562 HIS A N 1
ATOM 4504 C CA . HIS A 1 562 ? 4.661 -17.593 -11.930 1.00 70.00 562 HIS A CA 1
ATOM 4505 C C . HIS A 1 562 ? 4.960 -17.040 -13.328 1.00 70.00 562 HIS A C 1
ATOM 4507 O O . HIS A 1 562 ? 6.092 -17.139 -13.803 1.00 70.00 562 HIS A O 1
ATOM 4513 N N . ALA A 1 563 ? 3.974 -16.420 -13.977 1.00 75.56 563 ALA A N 1
ATOM 4514 C CA . ALA A 1 563 ? 4.228 -15.591 -15.148 1.00 75.56 563 ALA A CA 1
ATOM 4515 C C . ALA A 1 563 ? 4.818 -14.245 -14.702 1.00 75.56 563 ALA A C 1
ATOM 4517 O O . ALA A 1 563 ? 4.374 -13.658 -13.726 1.00 75.56 563 ALA A O 1
ATOM 4518 N N . ILE A 1 564 ? 5.826 -13.737 -15.400 1.00 82.12 564 ILE A N 1
ATOM 4519 C CA . ILE A 1 564 ? 6.579 -12.522 -15.088 1.00 82.12 564 ILE A CA 1
ATOM 4520 C C . ILE A 1 564 ? 6.431 -11.545 -16.253 1.00 82.12 564 ILE A C 1
ATOM 4522 O O . ILE A 1 564 ? 6.595 -11.926 -17.412 1.00 82.12 564 ILE A O 1
ATOM 4526 N N . GLN A 1 565 ? 6.176 -10.275 -15.955 1.00 80.19 565 GLN A N 1
ATOM 4527 C CA . GLN A 1 565 ? 6.048 -9.205 -16.941 1.00 80.19 565 GLN A CA 1
ATOM 4528 C C . GLN A 1 565 ? 6.770 -7.927 -16.503 1.00 80.19 565 GLN A C 1
ATOM 4530 O O . GLN A 1 565 ? 7.168 -7.768 -15.347 1.00 80.19 565 GLN A O 1
ATOM 4535 N N . PHE A 1 566 ? 6.930 -6.989 -17.438 1.00 79.56 566 PHE A N 1
ATOM 4536 C CA . PHE A 1 566 ? 7.364 -5.635 -17.104 1.00 79.56 566 PHE A CA 1
ATOM 4537 C C . PHE A 1 566 ? 6.229 -4.865 -16.441 1.00 79.56 566 PHE A C 1
ATOM 4539 O O . PHE A 1 566 ? 5.093 -4.888 -16.911 1.00 79.56 566 PHE A O 1
ATOM 4546 N N . PHE A 1 567 ? 6.576 -4.090 -15.415 1.00 73.44 567 PHE A N 1
ATOM 4547 C CA . PHE A 1 567 ? 5.636 -3.240 -14.692 1.00 73.44 567 PHE A CA 1
ATOM 4548 C C . PHE A 1 567 ? 4.837 -2.314 -15.626 1.00 73.44 567 PHE A C 1
ATOM 4550 O O . PHE A 1 567 ? 3.644 -2.097 -15.435 1.00 73.44 567 PHE A O 1
ATOM 4557 N N . HIS A 1 568 ? 5.496 -1.772 -16.651 1.00 69.94 568 HIS A N 1
ATOM 4558 C CA . HIS A 1 568 ? 4.843 -0.978 -17.681 1.00 69.94 568 HIS A CA 1
ATOM 4559 C C . HIS A 1 568 ? 5.467 -1.280 -19.044 1.00 69.94 568 HIS A C 1
ATOM 4561 O O . HIS A 1 568 ? 6.694 -1.293 -19.187 1.00 69.94 568 HIS A O 1
ATOM 4567 N N . GLN A 1 569 ? 4.629 -1.460 -20.068 1.00 68.88 569 GLN A N 1
ATOM 4568 C CA . GLN A 1 569 ? 5.053 -1.854 -21.419 1.00 68.88 569 GLN A CA 1
ATOM 4569 C C . GLN A 1 569 ? 6.108 -0.907 -22.007 1.00 68.88 569 GLN A C 1
ATOM 4571 O O . GLN A 1 569 ? 7.025 -1.336 -22.697 1.00 68.88 569 GLN A O 1
ATOM 4576 N N . SER A 1 570 ? 6.055 0.388 -21.686 1.00 71.38 570 SER A N 1
ATOM 4577 C CA . SER A 1 570 ? 7.073 1.329 -22.167 1.00 71.38 570 SER A CA 1
ATOM 4578 C C . SER A 1 570 ? 8.485 1.054 -21.634 1.00 71.38 570 SER A C 1
ATOM 4580 O O . SER A 1 570 ? 9.450 1.444 -22.285 1.00 71.38 570 SER A O 1
ATOM 4582 N N . PHE A 1 571 ? 8.625 0.435 -20.452 1.00 78.88 571 PHE A N 1
ATOM 4583 C CA . PHE A 1 571 ? 9.931 -0.009 -19.958 1.00 78.88 571 PHE A CA 1
ATOM 4584 C C . PHE A 1 571 ? 10.417 -1.217 -20.751 1.00 78.88 571 PHE A C 1
ATOM 4586 O O . PHE A 1 571 ? 11.579 -1.220 -21.144 1.00 78.88 571 PHE A O 1
ATOM 4593 N N . GLN A 1 572 ? 9.540 -2.181 -21.057 1.00 80.94 572 GLN A N 1
ATOM 4594 C CA . GLN A 1 572 ? 9.871 -3.287 -21.963 1.00 80.94 572 GLN A CA 1
ATOM 4595 C C . GLN A 1 572 ? 10.347 -2.742 -23.316 1.00 80.94 572 GLN A C 1
ATOM 4597 O O . GLN A 1 572 ? 11.406 -3.112 -23.802 1.00 80.94 572 GLN A O 1
ATOM 4602 N N . GLU A 1 573 ? 9.622 -1.788 -23.902 1.00 72.81 573 GLU A N 1
ATOM 4603 C CA . GLU A 1 573 ? 10.029 -1.156 -25.160 1.00 72.81 573 GLU A CA 1
ATOM 4604 C C . GLU A 1 573 ? 11.398 -0.469 -25.038 1.00 72.81 573 GLU A C 1
ATOM 4606 O O . GLU A 1 573 ? 12.266 -0.663 -25.890 1.00 72.81 573 GLU A O 1
ATOM 4611 N N . TYR A 1 574 ? 11.614 0.299 -23.967 1.00 79.12 574 TYR A N 1
ATOM 4612 C CA . TYR A 1 574 ? 12.877 0.995 -23.721 1.00 79.12 574 TYR A CA 1
ATOM 4613 C C . TYR A 1 574 ? 14.050 0.015 -23.601 1.00 79.12 574 TYR A C 1
ATOM 4615 O O . TYR A 1 574 ? 15.079 0.198 -24.251 1.00 79.12 574 TYR A O 1
ATOM 4623 N N . PHE A 1 575 ? 13.896 -1.040 -22.804 1.00 85.38 575 PHE A N 1
ATOM 4624 C CA . PHE A 1 575 ? 14.935 -2.042 -22.594 1.00 85.38 575 PHE A CA 1
ATOM 4625 C C . PHE A 1 575 ? 15.200 -2.868 -23.857 1.00 85.38 575 PHE A C 1
ATOM 4627 O O . PHE A 1 575 ? 16.361 -3.121 -24.170 1.00 85.38 575 PHE A O 1
ATOM 4634 N N . ALA A 1 576 ? 14.170 -3.196 -24.641 1.00 78.06 576 ALA A N 1
ATOM 4635 C CA . ALA A 1 576 ? 14.339 -3.865 -25.929 1.00 78.06 576 ALA A CA 1
ATOM 4636 C C . ALA A 1 576 ? 15.134 -2.997 -26.923 1.00 78.06 576 ALA A C 1
ATOM 4638 O O . ALA A 1 576 ? 16.037 -3.488 -27.599 1.00 78.06 576 ALA A O 1
ATOM 4639 N N . ALA A 1 577 ? 14.857 -1.690 -26.979 1.00 72.94 577 ALA A N 1
ATOM 4640 C CA . ALA A 1 577 ? 15.619 -0.759 -27.811 1.00 72.94 577 ALA A CA 1
ATOM 4641 C C . ALA A 1 577 ? 17.090 -0.654 -27.366 1.00 72.94 577 ALA A C 1
ATOM 4643 O O . ALA A 1 577 ? 18.000 -0.591 -28.194 1.00 72.94 577 ALA A O 1
ATOM 4644 N N . GLN A 1 578 ? 17.332 -0.667 -26.054 1.00 79.06 578 GLN A N 1
ATOM 4645 C CA . GLN A 1 578 ? 18.681 -0.629 -25.494 1.00 79.06 578 GLN A CA 1
ATOM 4646 C C . GLN A 1 578 ? 19.451 -1.934 -25.746 1.00 79.06 578 GLN A C 1
ATOM 4648 O O . GLN A 1 578 ? 20.626 -1.859 -26.098 1.00 79.06 578 GLN A O 1
ATOM 4653 N N . ALA A 1 579 ? 18.795 -3.099 -25.693 1.00 80.19 579 ALA A N 1
ATOM 4654 C CA . ALA A 1 579 ? 19.402 -4.371 -26.088 1.00 80.19 579 ALA A CA 1
ATOM 4655 C C . ALA A 1 579 ? 19.916 -4.346 -27.526 1.00 80.19 579 ALA A C 1
ATOM 4657 O O . ALA A 1 579 ? 21.055 -4.737 -27.770 1.00 80.19 579 ALA A O 1
ATOM 4658 N N . LEU A 1 580 ? 19.112 -3.836 -28.464 1.00 70.81 580 LEU A N 1
ATOM 4659 C CA . LEU A 1 580 ? 19.524 -3.691 -29.862 1.00 70.81 580 LEU A CA 1
ATOM 4660 C C . LEU A 1 580 ? 20.739 -2.771 -29.999 1.00 70.81 580 LEU A C 1
ATOM 4662 O O . LEU A 1 580 ? 21.689 -3.102 -30.700 1.00 70.81 580 LEU A O 1
ATOM 4666 N N . ARG A 1 581 ? 20.742 -1.635 -29.293 1.00 70.25 581 ARG A N 1
ATOM 4667 C CA . ARG A 1 581 ? 21.869 -0.693 -29.299 1.00 70.25 581 ARG A CA 1
ATOM 4668 C C . ARG A 1 581 ? 23.147 -1.303 -28.717 1.00 70.25 581 ARG A C 1
ATOM 4670 O O . ARG A 1 581 ? 24.238 -0.985 -29.182 1.00 70.25 581 ARG A O 1
ATOM 4677 N N . HIS A 1 582 ? 23.025 -2.125 -27.681 1.00 75.12 582 HIS A N 1
ATOM 4678 C CA . HIS A 1 582 ? 24.159 -2.744 -26.997 1.00 75.12 582 HIS A CA 1
ATOM 4679 C C . HIS A 1 582 ? 24.511 -4.137 -27.543 1.00 75.12 582 HIS A C 1
ATOM 4681 O O . HIS A 1 582 ? 25.381 -4.794 -26.981 1.00 75.12 582 HIS A O 1
ATOM 4687 N N . ASN A 1 583 ? 23.859 -4.589 -28.623 1.00 71.38 583 ASN A N 1
ATOM 4688 C CA . ASN A 1 583 ? 24.006 -5.929 -29.202 1.00 71.38 583 ASN A CA 1
ATOM 4689 C C . ASN A 1 583 ? 23.776 -7.076 -28.196 1.00 71.38 583 ASN A C 1
ATOM 4691 O O . ASN A 1 583 ? 24.390 -8.139 -28.293 1.00 71.38 583 ASN A O 1
ATOM 4695 N N . ARG A 1 584 ? 22.877 -6.885 -27.225 1.00 72.00 584 ARG A N 1
ATOM 4696 C CA . ARG A 1 584 ? 22.561 -7.893 -26.204 1.00 72.00 584 ARG A CA 1
ATOM 4697 C C . ARG A 1 584 ? 21.490 -8.847 -26.710 1.00 72.00 584 ARG A C 1
ATOM 4699 O O . ARG A 1 584 ? 20.341 -8.452 -26.900 1.00 72.00 584 ARG A O 1
ATOM 4706 N N . GLY A 1 585 ? 21.849 -10.117 -26.895 1.00 61.66 585 GLY A N 1
ATOM 4707 C CA . GLY A 1 585 ? 20.893 -11.154 -27.288 1.00 61.66 585 GLY A CA 1
ATOM 4708 C C . GLY A 1 585 ? 20.732 -11.451 -28.757 1.00 61.66 585 GLY A C 1
ATOM 4709 O O . GLY A 1 585 ? 19.809 -12.174 -29.128 1.00 61.66 585 GLY A O 1
ATOM 4710 N N . VAL A 1 586 ? 21.587 -10.869 -29.584 1.00 61.00 586 VAL A N 1
ATOM 4711 C CA . VAL A 1 586 ? 21.514 -10.992 -31.036 1.00 61.00 586 VAL A CA 1
ATOM 4712 C C . VAL A 1 586 ? 22.797 -11.657 -31.534 1.00 61.00 586 VAL A C 1
ATOM 4714 O O . VAL A 1 586 ? 23.497 -11.145 -32.399 1.00 61.00 586 VAL A O 1
ATOM 4717 N N . TYR A 1 587 ? 23.133 -12.793 -30.920 1.00 59.44 587 TYR A N 1
ATOM 4718 C CA . TYR A 1 587 ? 24.422 -13.461 -31.105 1.00 59.44 587 TYR A CA 1
ATOM 4719 C C . TYR A 1 587 ? 24.552 -14.178 -32.466 1.00 59.44 587 TYR A C 1
ATOM 4721 O O . TYR A 1 587 ? 25.673 -14.363 -32.927 1.00 59.44 587 TYR A O 1
ATOM 4729 N N . ASP A 1 588 ? 23.432 -14.452 -33.159 1.00 53.00 588 ASP A N 1
ATOM 4730 C CA . ASP A 1 588 ? 23.415 -15.232 -34.414 1.00 53.00 588 ASP A CA 1
ATOM 4731 C C . ASP A 1 588 ? 22.900 -14.481 -35.668 1.00 53.00 588 ASP A C 1
ATOM 4733 O O . ASP A 1 588 ? 23.068 -14.966 -36.784 1.00 53.00 588 ASP A O 1
ATOM 4737 N N . ASN A 1 589 ? 22.322 -13.275 -35.542 1.00 52.91 589 ASN A N 1
ATOM 4738 C CA . ASN A 1 589 ? 21.688 -12.539 -36.660 1.00 52.91 589 ASN A CA 1
ATOM 4739 C C . ASN A 1 589 ? 22.427 -11.237 -37.031 1.00 52.91 589 ASN A C 1
ATOM 4741 O O . ASN A 1 589 ? 21.857 -10.140 -37.062 1.00 52.91 589 ASN A O 1
ATOM 4745 N N . THR A 1 590 ? 23.714 -11.362 -37.359 1.00 52.09 590 THR A N 1
ATOM 4746 C CA . THR A 1 590 ? 24.609 -10.250 -37.742 1.00 52.09 590 THR A CA 1
ATOM 4747 C C . THR A 1 590 ? 24.082 -9.401 -38.906 1.00 52.09 590 THR A C 1
ATOM 4749 O O . THR A 1 590 ? 24.210 -8.180 -38.871 1.00 52.09 590 THR A O 1
ATOM 4752 N N . GLY A 1 591 ? 23.411 -9.993 -39.901 1.00 48.44 591 GLY A N 1
ATOM 4753 C CA . GLY A 1 591 ? 22.893 -9.256 -41.066 1.00 48.44 591 GLY A CA 1
ATOM 4754 C C . GLY A 1 591 ? 21.728 -8.299 -40.766 1.00 48.44 591 GLY A C 1
ATOM 4755 O O . GLY A 1 591 ? 21.626 -7.231 -41.374 1.00 48.44 591 GLY A O 1
ATOM 4756 N N . ILE A 1 592 ? 20.865 -8.645 -39.807 1.00 46.88 592 ILE A N 1
ATOM 4757 C CA . ILE A 1 592 ? 19.755 -7.787 -39.361 1.00 46.88 592 ILE A CA 1
ATOM 4758 C C . ILE A 1 592 ? 20.295 -6.677 -38.459 1.00 46.88 592 ILE A C 1
ATOM 4760 O O . ILE A 1 592 ? 19.893 -5.526 -38.614 1.00 46.88 592 ILE A O 1
ATOM 4764 N N . LEU A 1 593 ? 21.272 -6.988 -37.598 1.00 49.81 593 LEU A N 1
ATOM 4765 C CA . LEU A 1 593 ? 21.982 -5.998 -36.787 1.00 49.81 593 LEU A CA 1
ATOM 4766 C C . LEU A 1 593 ? 22.698 -4.956 -37.636 1.00 49.81 593 LEU A C 1
ATOM 4768 O O . LEU A 1 593 ? 22.575 -3.779 -37.342 1.00 49.81 593 LEU A O 1
ATOM 4772 N N . SER A 1 594 ? 23.401 -5.341 -38.704 1.00 53.22 594 SER A N 1
ATOM 4773 C CA . SER A 1 594 ? 24.073 -4.369 -39.575 1.00 53.22 594 SER A CA 1
ATOM 4774 C C . SER A 1 594 ? 23.084 -3.407 -40.247 1.00 53.22 594 SER A C 1
ATOM 4776 O O . SER A 1 594 ? 23.372 -2.216 -40.339 1.00 53.22 594 SER A O 1
ATOM 4778 N N . ARG A 1 595 ? 21.897 -3.890 -40.648 1.00 49.97 595 ARG A N 1
ATOM 4779 C CA . ARG A 1 595 ? 20.818 -3.066 -41.233 1.00 49.97 595 ARG A CA 1
ATOM 4780 C C . ARG A 1 595 ? 20.099 -2.202 -40.197 1.00 49.97 595 ARG A C 1
ATOM 4782 O O . ARG A 1 595 ? 19.782 -1.051 -40.480 1.00 49.97 595 ARG A O 1
ATOM 4789 N N . LEU A 1 596 ? 19.855 -2.744 -39.004 1.00 50.25 596 LEU A N 1
ATOM 4790 C CA . LEU A 1 596 ? 19.310 -2.014 -37.858 1.00 50.25 596 LEU A CA 1
ATOM 4791 C C . LEU A 1 596 ? 20.267 -0.911 -37.426 1.00 50.25 596 LEU A C 1
ATOM 4793 O O . LEU A 1 596 ? 19.851 0.225 -37.265 1.00 50.25 596 LEU A O 1
ATOM 4797 N N . HIS A 1 597 ? 21.550 -1.233 -37.305 1.00 50.78 597 HIS A N 1
ATOM 4798 C CA . HIS A 1 597 ? 22.611 -0.299 -36.974 1.00 50.78 597 HIS A CA 1
ATOM 4799 C C . HIS A 1 597 ? 22.713 0.787 -38.054 1.00 50.78 597 HIS A C 1
ATOM 4801 O O . HIS A 1 597 ? 22.707 1.956 -37.703 1.00 50.78 597 HIS A O 1
ATOM 4807 N N . GLN A 1 598 ? 22.673 0.447 -39.351 1.00 47.84 598 GLN A N 1
ATOM 4808 C CA . GLN A 1 598 ? 22.591 1.433 -40.444 1.00 47.84 598 GLN A CA 1
ATOM 4809 C C . GLN A 1 598 ? 21.373 2.363 -40.331 1.00 47.84 598 GLN A C 1
ATOM 4811 O O . GLN A 1 598 ? 21.542 3.575 -40.385 1.00 47.84 598 GLN A O 1
ATOM 4816 N N . LYS A 1 599 ? 20.165 1.827 -40.111 1.00 45.47 599 LYS A N 1
ATOM 4817 C CA . LYS A 1 599 ? 18.941 2.638 -39.967 1.00 45.47 599 LYS A CA 1
ATOM 4818 C C . LYS A 1 599 ? 18.881 3.449 -38.670 1.00 45.47 599 LYS A C 1
ATOM 4820 O O . LYS A 1 599 ? 18.265 4.505 -38.633 1.00 45.47 599 LYS A O 1
ATOM 4825 N N . VAL A 1 600 ? 19.504 2.964 -37.598 1.00 46.94 600 VAL A N 1
ATOM 4826 C CA . VAL A 1 600 ? 19.647 3.693 -36.328 1.00 46.94 600 VAL A CA 1
ATOM 4827 C C . VAL A 1 600 ? 20.727 4.780 -36.440 1.00 46.94 600 VAL A C 1
ATOM 4829 O O . VAL A 1 600 ? 20.615 5.791 -35.757 1.00 46.94 600 VAL A O 1
ATOM 4832 N N . HIS A 1 601 ? 21.725 4.620 -37.320 1.00 42.47 601 HIS A N 1
ATOM 4833 C CA . HIS A 1 601 ? 22.703 5.662 -37.684 1.00 42.47 601 HIS A CA 1
ATOM 4834 C C . HIS A 1 601 ? 22.128 6.752 -38.602 1.00 42.47 601 HIS A C 1
ATOM 4836 O O . HIS A 1 601 ? 22.651 7.859 -38.610 1.00 42.47 601 HIS A O 1
ATOM 4842 N N . GLU A 1 602 ? 21.047 6.479 -39.339 1.00 39.12 602 GLU A N 1
ATOM 4843 C CA . GLU A 1 602 ? 20.288 7.495 -40.098 1.00 39.12 602 GLU A CA 1
ATOM 4844 C C . GLU A 1 602 ? 19.413 8.396 -39.199 1.00 39.12 602 GLU A C 1
ATOM 4846 O O . GLU A 1 602 ? 18.802 9.350 -39.680 1.00 39.12 602 GLU A O 1
ATOM 4851 N N . LEU A 1 603 ? 19.345 8.121 -37.891 1.00 41.06 603 LEU A N 1
ATOM 4852 C CA . LEU A 1 603 ? 18.752 9.028 -36.908 1.00 41.06 603 LEU A CA 1
ATOM 4853 C C . LEU A 1 603 ? 19.771 10.117 -36.573 1.00 41.06 603 LEU A C 1
ATOM 4855 O O . LEU A 1 603 ? 20.882 9.780 -36.183 1.00 41.06 603 LEU A O 1
ATOM 4859 N N . ASP A 1 604 ? 19.390 11.395 -36.662 1.00 35.94 604 ASP A N 1
ATOM 4860 C CA . ASP A 1 604 ? 20.281 12.532 -36.384 1.00 35.94 604 ASP A CA 1
ATOM 4861 C C . ASP A 1 604 ? 21.064 12.329 -35.070 1.00 35.94 604 ASP A C 1
ATOM 4863 O O . ASP A 1 604 ? 20.503 12.332 -33.962 1.00 35.94 604 ASP A O 1
ATOM 4867 N N . ILE A 1 605 ? 22.375 12.112 -35.207 1.00 39.03 605 ILE A N 1
ATOM 4868 C CA . ILE A 1 605 ? 23.317 11.938 -34.105 1.00 39.03 605 ILE A CA 1
ATOM 4869 C C . ILE A 1 605 ? 23.930 13.303 -33.824 1.00 39.03 605 ILE A C 1
ATOM 4871 O O . ILE A 1 605 ? 24.716 13.814 -34.617 1.00 39.03 605 ILE A O 1
ATOM 4875 N N . VAL A 1 606 ? 23.603 13.890 -32.674 1.00 42.69 606 VAL A N 1
ATOM 4876 C CA . VAL A 1 606 ? 24.295 15.096 -32.209 1.00 42.69 606 VAL A CA 1
ATOM 4877 C C . VAL A 1 606 ? 25.435 14.659 -31.295 1.00 42.69 606 VAL A C 1
ATOM 4879 O O . VAL A 1 606 ? 25.205 14.003 -30.273 1.00 42.69 606 VAL A O 1
ATOM 4882 N N . GLU A 1 607 ? 26.668 15.005 -31.657 1.00 37.75 607 GLU A N 1
ATOM 4883 C CA . GLU A 1 607 ? 27.829 14.827 -30.786 1.00 37.75 607 GLU A CA 1
ATOM 4884 C C . GLU A 1 607 ? 27.739 15.819 -29.624 1.00 37.75 607 GLU A C 1
ATOM 4886 O O . GLU A 1 607 ? 27.635 17.031 -29.828 1.00 37.75 607 GLU A O 1
ATOM 4891 N N . ARG A 1 608 ? 27.754 15.321 -28.383 1.00 40.22 608 ARG A N 1
ATOM 4892 C CA . ARG A 1 608 ? 27.739 16.184 -27.199 1.00 40.22 608 ARG A CA 1
ATOM 4893 C C . ARG A 1 608 ? 28.879 15.814 -26.263 1.00 40.22 608 ARG A C 1
ATOM 4895 O O . ARG A 1 608 ? 29.081 14.643 -25.948 1.00 40.22 608 ARG A O 1
ATOM 4902 N N . GLN A 1 609 ? 29.618 16.825 -25.813 1.00 40.19 609 GLN A N 1
ATOM 4903 C CA . GLN A 1 609 ? 30.595 16.669 -24.741 1.00 40.19 609 GLN A CA 1
ATOM 4904 C C . GLN A 1 609 ? 29.863 16.447 -23.417 1.00 40.19 609 GLN A C 1
ATOM 4906 O O . GLN A 1 609 ? 28.997 17.237 -23.039 1.00 40.19 609 GLN A O 1
ATOM 4911 N N . ILE A 1 610 ? 30.214 15.368 -22.725 1.00 40.78 610 ILE A N 1
ATOM 4912 C CA . ILE A 1 610 ? 29.718 15.036 -21.393 1.00 40.78 610 ILE A CA 1
ATOM 4913 C C . ILE A 1 610 ? 30.926 15.010 -20.452 1.00 40.78 610 ILE A C 1
ATOM 4915 O O . ILE A 1 610 ? 31.942 14.365 -20.733 1.00 40.78 610 ILE A O 1
ATOM 4919 N N . GLU A 1 611 ? 30.834 15.721 -19.329 1.00 38.69 611 GLU A N 1
ATOM 4920 C CA . GLU A 1 611 ? 31.803 15.590 -18.242 1.00 38.69 611 GLU A CA 1
ATOM 4921 C C . GLU A 1 611 ? 31.555 14.272 -17.500 1.00 38.69 611 GLU A C 1
ATOM 4923 O O . GLU A 1 611 ? 30.532 14.084 -16.843 1.00 38.69 611 GLU A O 1
ATOM 4928 N N . SER A 1 612 ? 32.497 13.339 -17.627 1.00 36.84 612 SER A N 1
ATOM 4929 C CA . SER A 1 612 ? 32.551 12.134 -16.802 1.00 36.84 612 SER A CA 1
ATOM 4930 C C . SER A 1 612 ? 33.186 12.491 -15.457 1.00 36.84 612 SER A C 1
ATOM 4932 O O . SER A 1 612 ? 34.339 12.932 -15.416 1.00 36.84 612 SER A O 1
ATOM 4934 N N . LEU A 1 613 ? 32.466 12.295 -14.349 1.00 36.22 613 LEU A N 1
ATOM 4935 C CA . LEU A 1 613 ? 33.030 12.413 -13.001 1.00 36.22 613 LEU A CA 1
ATOM 4936 C C . LEU A 1 613 ? 34.099 11.325 -12.796 1.00 36.22 613 LEU A C 1
ATOM 4938 O O . LEU A 1 613 ? 33.787 10.187 -12.455 1.00 36.22 613 LEU A O 1
ATOM 4942 N N . GLY A 1 614 ? 35.365 11.701 -13.009 1.00 47.81 614 GLY A N 1
ATOM 4943 C CA . GLY A 1 614 ? 36.546 10.941 -12.589 1.00 47.81 614 GLY A CA 1
ATOM 4944 C C . GLY A 1 614 ? 37.579 10.606 -13.670 1.00 47.81 614 GLY A C 1
ATOM 4945 O O . GLY A 1 614 ? 38.694 10.246 -13.309 1.00 47.81 614 GLY A O 1
ATOM 4946 N N . THR A 1 615 ? 37.276 10.735 -14.970 1.00 38.41 615 THR A N 1
ATOM 4947 C CA . THR A 1 615 ? 38.217 10.300 -16.037 1.00 38.41 615 THR A CA 1
ATOM 4948 C C . THR A 1 615 ? 38.328 11.233 -17.253 1.00 38.41 615 THR A C 1
ATOM 4950 O O . THR A 1 615 ? 38.828 10.816 -18.293 1.00 38.41 615 THR A O 1
ATOM 4953 N N . GLY A 1 616 ? 37.913 12.499 -17.143 1.00 44.00 616 GLY A N 1
ATOM 4954 C CA . GLY A 1 616 ? 38.034 13.487 -18.227 1.00 44.00 616 GLY A CA 1
ATOM 4955 C C . GLY A 1 616 ? 36.865 13.491 -19.222 1.00 44.00 616 GLY A C 1
ATOM 4956 O O . GLY A 1 616 ? 36.011 12.603 -19.218 1.00 44.00 616 GLY A O 1
ATOM 4957 N N . GLN A 1 617 ? 36.801 14.554 -20.035 1.00 37.41 617 GLN A N 1
ATOM 4958 C CA . GLN A 1 617 ? 35.727 14.824 -20.999 1.00 37.41 617 GLN A CA 1
ATOM 4959 C C . GLN A 1 617 ? 35.578 13.684 -22.013 1.00 37.41 617 GLN A C 1
ATOM 4961 O O . GLN A 1 617 ? 36.555 13.272 -22.638 1.00 37.41 617 GLN A O 1
ATOM 4966 N N . LYS A 1 618 ? 34.343 13.214 -22.219 1.00 41.75 618 LYS A N 1
ATOM 4967 C CA . LYS A 1 618 ? 34.021 12.193 -23.221 1.00 41.75 618 LYS A CA 1
ATOM 4968 C C . LYS A 1 618 ? 32.941 12.718 -24.163 1.00 41.75 618 LYS A C 1
ATOM 4970 O O . LYS A 1 618 ? 31.936 13.272 -23.723 1.00 41.75 618 LYS A O 1
ATOM 4975 N N . ILE A 1 619 ? 33.164 12.565 -25.465 1.00 38.09 619 ILE A N 1
ATOM 4976 C CA . ILE A 1 619 ? 32.169 12.862 -26.500 1.00 38.09 619 ILE A CA 1
ATOM 4977 C C . ILE A 1 619 ? 31.316 11.604 -26.657 1.00 38.09 619 ILE A C 1
ATOM 4979 O O . ILE A 1 619 ? 31.856 10.539 -26.959 1.00 38.09 619 ILE A O 1
ATOM 4983 N N . GLU A 1 620 ? 30.007 11.701 -26.415 1.00 39.50 620 GLU A N 1
ATOM 4984 C CA . GLU A 1 620 ? 29.088 10.579 -26.631 1.00 39.50 620 GLU A CA 1
ATOM 4985 C C . GLU A 1 620 ? 27.990 10.936 -27.651 1.00 39.50 620 GLU A C 1
ATOM 4987 O O . GLU A 1 620 ? 27.403 12.020 -27.572 1.00 39.50 620 GLU A O 1
ATOM 4992 N N . PRO A 1 621 ? 27.681 10.032 -28.603 1.00 36.00 621 PRO A N 1
ATOM 4993 C CA . PRO A 1 621 ? 26.618 10.237 -29.581 1.00 36.00 621 PRO A CA 1
ATOM 4994 C C . PRO A 1 621 ? 25.221 10.064 -28.956 1.00 36.00 621 PRO A C 1
ATOM 4996 O O . PRO A 1 621 ? 24.911 9.059 -28.300 1.00 36.00 621 PRO A O 1
ATOM 4999 N N . VAL A 1 622 ? 24.351 11.052 -29.188 1.00 38.88 622 VAL A N 1
ATOM 5000 C CA . VAL A 1 622 ? 22.990 11.166 -28.641 1.00 38.88 622 VAL A CA 1
ATOM 5001 C C . VAL A 1 622 ? 21.979 11.174 -29.803 1.00 38.88 622 VAL A C 1
ATOM 5003 O O . VAL A 1 622 ? 21.939 12.110 -30.587 1.00 38.88 622 VAL A O 1
ATOM 5006 N N . VAL A 1 623 ? 21.142 10.132 -29.898 1.00 41.09 623 VAL A N 1
ATOM 5007 C CA . VAL A 1 623 ? 20.124 9.914 -30.957 1.00 41.09 623 VAL A CA 1
ATOM 5008 C C . VAL A 1 623 ? 18.899 10.842 -30.814 1.00 41.09 623 VAL A C 1
ATOM 5010 O O . VAL A 1 623 ? 18.167 10.713 -29.828 1.00 41.09 623 VAL A O 1
ATOM 5013 N N . ALA A 1 624 ? 18.619 11.743 -31.758 1.00 37.59 624 ALA A N 1
ATOM 5014 C CA . ALA A 1 624 ? 17.385 12.546 -31.770 1.00 37.59 624 ALA A CA 1
ATOM 5015 C C . ALA A 1 624 ? 16.121 11.645 -31.762 1.00 37.59 624 ALA A C 1
ATOM 5017 O O . ALA A 1 624 ? 16.139 10.534 -32.275 1.00 37.59 624 ALA A O 1
ATOM 5018 N N . GLY A 1 625 ? 15.050 12.047 -31.064 1.00 35.16 625 GLY A N 1
ATOM 5019 C CA . GLY A 1 625 ? 13.936 11.158 -30.678 1.00 35.16 625 GLY A CA 1
ATOM 5020 C C . GLY A 1 625 ? 13.193 10.443 -31.827 1.00 35.16 625 GLY A C 1
ATOM 5021 O O . GLY A 1 625 ? 13.314 10.854 -32.969 1.00 35.16 625 GLY A O 1
ATOM 5022 N N . HIS A 1 626 ? 12.321 9.480 -31.459 1.00 41.81 626 HIS A N 1
ATOM 5023 C CA . HIS A 1 626 ? 11.418 8.617 -32.283 1.00 41.81 626 HIS A CA 1
ATOM 5024 C C . HIS A 1 626 ? 11.816 7.123 -32.404 1.00 41.81 626 HIS A C 1
ATOM 5026 O O . HIS A 1 626 ? 11.545 6.455 -33.397 1.00 41.81 626 HIS A O 1
ATOM 5032 N N . TRP A 1 627 ? 12.387 6.534 -31.350 1.00 46.09 627 TRP A N 1
ATOM 5033 C CA . TRP A 1 627 ? 12.779 5.114 -31.330 1.00 46.09 627 TRP A CA 1
ATOM 5034 C C . TRP A 1 627 ? 11.603 4.109 -31.315 1.00 46.09 627 TRP A C 1
ATOM 5036 O O . TRP A 1 627 ? 11.798 2.946 -31.660 1.00 46.09 627 TRP A O 1
ATOM 5046 N N . GLN A 1 628 ? 10.384 4.528 -30.947 1.00 43.00 628 GLN A N 1
ATOM 5047 C CA . GLN A 1 628 ? 9.216 3.632 -30.885 1.00 43.00 628 GLN A CA 1
ATOM 5048 C C . GLN A 1 628 ? 8.717 3.196 -32.274 1.00 43.00 628 GLN A C 1
ATOM 5050 O O . GLN A 1 628 ? 8.308 2.048 -32.436 1.00 43.00 628 GLN A O 1
ATOM 5055 N N . GLU A 1 629 ? 8.805 4.077 -33.276 1.00 41.28 629 GLU A N 1
ATOM 5056 C CA . GLU A 1 629 ? 8.442 3.780 -34.670 1.00 41.28 629 GLU A CA 1
ATOM 5057 C C . GLU A 1 629 ? 9.484 2.881 -35.344 1.00 41.28 629 GLU A C 1
ATOM 5059 O O . GLU A 1 629 ? 9.129 1.920 -36.017 1.00 41.28 629 GLU A O 1
ATOM 5064 N N . VAL A 1 630 ? 10.776 3.120 -35.088 1.00 44.41 630 VAL A N 1
ATOM 5065 C CA . VAL A 1 630 ? 11.885 2.319 -35.636 1.00 44.41 630 VAL A CA 1
ATOM 5066 C C . VAL A 1 630 ? 11.822 0.879 -35.112 1.00 44.41 630 VAL A C 1
ATOM 5068 O O . VAL A 1 630 ? 11.875 -0.067 -35.894 1.00 44.41 630 VAL 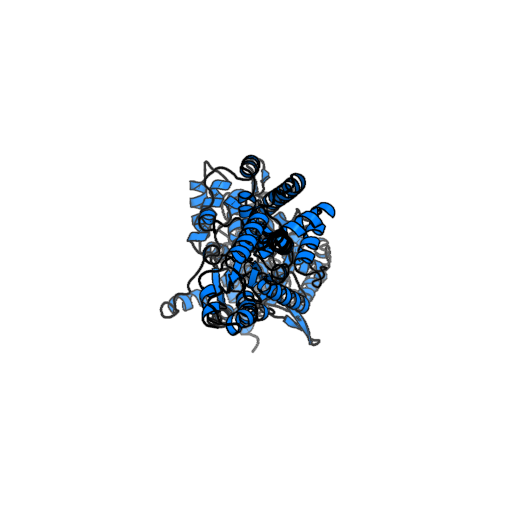A O 1
ATOM 5071 N N . VAL A 1 631 ? 11.610 0.687 -33.806 1.00 46.62 631 VAL A N 1
ATOM 5072 C CA . VAL A 1 631 ? 11.469 -0.653 -33.209 1.00 46.62 631 VAL A CA 1
ATOM 5073 C C . VAL A 1 631 ? 10.177 -1.351 -33.664 1.00 46.62 631 VAL A C 1
ATOM 5075 O O . VAL A 1 631 ? 10.188 -2.561 -33.873 1.00 46.62 631 VAL A O 1
ATOM 5078 N N . ARG A 1 632 ? 9.072 -0.622 -33.891 1.00 39.47 632 ARG A N 1
ATOM 5079 C CA . ARG A 1 632 ? 7.840 -1.202 -34.462 1.00 39.47 632 ARG A CA 1
ATOM 5080 C C . ARG A 1 632 ? 7.978 -1.628 -35.910 1.00 39.47 632 ARG A C 1
ATOM 5082 O O . ARG A 1 632 ? 7.623 -2.761 -36.225 1.00 39.47 632 ARG A O 1
ATOM 5089 N N . PHE A 1 633 ? 8.480 -0.744 -36.771 1.00 40.97 633 PHE A N 1
ATOM 5090 C CA . PHE A 1 633 ? 8.641 -1.040 -38.191 1.00 40.97 633 PHE A CA 1
ATOM 5091 C C . PHE A 1 633 ? 9.523 -2.270 -38.382 1.00 40.97 633 PHE A C 1
ATOM 5093 O O . PHE A 1 633 ? 9.171 -3.155 -39.152 1.00 40.97 633 PHE A O 1
ATOM 5100 N N . LEU A 1 634 ? 10.613 -2.372 -37.619 1.00 42.44 634 LEU A N 1
ATOM 5101 C CA . LEU A 1 634 ? 11.600 -3.433 -37.791 1.00 42.44 634 LEU A CA 1
ATOM 5102 C C . LEU A 1 634 ? 11.157 -4.794 -37.239 1.00 42.44 634 LEU A C 1
ATOM 5104 O O . LEU A 1 634 ? 11.551 -5.815 -37.798 1.00 42.44 634 LEU A O 1
ATOM 5108 N N . ILE A 1 635 ? 10.295 -4.823 -36.217 1.00 40.78 635 ILE A N 1
ATOM 5109 C CA . ILE A 1 635 ? 9.710 -6.070 -35.698 1.00 40.78 635 ILE A CA 1
ATOM 5110 C C . ILE A 1 635 ? 8.531 -6.532 -36.570 1.00 40.78 635 ILE A C 1
ATOM 5112 O O . ILE A 1 635 ? 8.442 -7.713 -36.883 1.00 40.78 635 ILE A O 1
ATOM 5116 N N . SER A 1 636 ? 7.691 -5.615 -37.070 1.00 35.47 636 SER A N 1
ATOM 5117 C CA . SER A 1 636 ? 6.578 -5.961 -37.976 1.00 35.47 636 SER A CA 1
ATOM 5118 C C . SER A 1 636 ? 7.028 -6.543 -39.327 1.00 35.47 636 SER A C 1
ATOM 5120 O O . SER A 1 636 ? 6.313 -7.342 -39.924 1.00 35.47 636 SER A O 1
ATOM 5122 N N . THR A 1 637 ? 8.235 -6.205 -39.796 1.00 35.12 637 THR A N 1
ATOM 5123 C CA . THR A 1 637 ? 8.823 -6.786 -41.016 1.00 35.12 637 THR A CA 1
ATOM 5124 C C . THR A 1 637 ? 9.436 -8.177 -40.831 1.00 35.12 637 THR A C 1
ATOM 5126 O O . THR A 1 637 ? 9.700 -8.839 -41.833 1.00 35.12 637 THR A O 1
ATOM 5129 N N . LEU A 1 638 ? 9.672 -8.640 -39.595 1.00 40.03 638 LEU A N 1
ATOM 5130 C CA . LEU A 1 638 ? 10.227 -9.980 -39.340 1.00 40.03 638 LEU A CA 1
ATOM 5131 C C . LEU A 1 638 ? 9.170 -11.088 -39.491 1.00 40.03 638 LEU A C 1
ATOM 5133 O O . LEU A 1 638 ? 9.515 -12.194 -39.896 1.00 40.03 638 LEU A O 1
ATOM 5137 N N . ASP A 1 639 ? 7.891 -10.775 -39.269 1.00 34.34 639 ASP A N 1
ATOM 5138 C CA . ASP A 1 639 ? 6.784 -11.744 -39.337 1.00 34.34 639 ASP A CA 1
ATOM 5139 C C . ASP A 1 639 ? 6.298 -12.019 -40.780 1.00 34.34 639 ASP A C 1
ATOM 5141 O O . ASP A 1 639 ? 5.590 -12.984 -41.056 1.00 34.34 639 ASP A O 1
ATOM 5145 N N . GLN A 1 640 ? 6.720 -11.197 -41.750 1.00 34.16 640 GLN A N 1
ATOM 5146 C CA . GLN A 1 640 ? 6.355 -11.362 -43.164 1.00 34.16 640 GLN A CA 1
ATOM 5147 C C . GLN A 1 640 ? 7.360 -12.177 -43.996 1.00 34.16 640 GLN A C 1
ATOM 5149 O O . GLN A 1 640 ? 7.094 -12.417 -45.170 1.00 34.16 640 GLN A O 1
ATOM 5154 N N . GLN A 1 641 ? 8.491 -12.622 -43.431 1.00 34.69 641 GLN A N 1
ATOM 5155 C CA . GLN A 1 641 ? 9.503 -13.407 -44.169 1.00 34.69 641 GLN A CA 1
ATOM 5156 C C . GLN A 1 641 ? 9.638 -14.868 -43.706 1.00 34.69 641 GLN A C 1
ATOM 5158 O O . GLN A 1 641 ? 10.545 -15.570 -44.144 1.00 34.69 641 GLN A O 1
ATOM 5163 N N . GLY A 1 642 ? 8.714 -15.338 -42.860 1.00 37.75 642 GLY A N 1
ATOM 5164 C CA . GLY A 1 642 ? 8.569 -16.748 -42.474 1.00 37.75 642 GLY A CA 1
ATOM 5165 C C . GLY A 1 642 ? 7.597 -17.569 -43.339 1.00 37.75 642 GLY A C 1
ATOM 5166 O O . GLY A 1 642 ? 7.206 -18.656 -42.917 1.00 37.75 642 GLY A O 1
ATOM 5167 N N . LYS A 1 643 ? 7.179 -17.071 -44.512 1.00 29.11 643 LYS A N 1
ATOM 5168 C CA . LYS A 1 643 ? 6.410 -17.825 -45.519 1.00 29.11 643 LYS A CA 1
ATOM 5169 C C . LYS A 1 643 ? 7.102 -17.817 -46.870 1.00 29.11 643 LYS A C 1
ATOM 5171 O O . LYS A 1 643 ? 7.555 -16.724 -47.277 1.00 29.11 643 LYS A O 1
#